Protein AF-0000000084939298 (afdb_homodimer)

Sequence (566 aa):
MQLKDKNKKRLILIDLDGTTLKNDHISINPITKNALQDAIKNGHTVCICTGRSLKDTLHIYNELELDSLLVTLDGGHISDPVHRNFKRIVLPISEEVTKGILRHPILKGKIENIIVEYYHTNMIQNPADNFFVVDSNAEQPVQGNILKDWNGPCSNIIIKLNTNLNFFNVVDTLNDEFGDAVKVKSNLIYGIENIGEKPILIITNKFVNKGFAAEMVAQYYNKNINDVIAFGDQMNDFEMIQTVGHGIALTSGNPKLKEVAWGITDLSNEDGGLGDTLNKLLKMQLKDKNKKRLILIDLDGTTLKNDHISINPITKNALQDAIKNGHTVCICTGRSLKDTLHIYNELELDSLLVTLDGGHISDPVHRNFKRIVLPISEEVTKGILRHPILKGKIENIIVEYYHTNMIQNPADNFFVVDSNAEQPVQGNILKDWNGPCSNIIIKLNTNLNFFNVVDTLNDEFGDAVKVKSNLIYGIENIGEKPILIITNKFVNKGFAAEMVAQYYNKNINDVIAFGDQMNDFEMIQTVGHGIALTSGNPKLKEVAWGITDLSNEDGGLGDTLNKLLK

Secondary structure (DSSP, 8-state):
---S-TTS--EEEE-IIIIIB-TTSS-B-HHHHHHHHHHHHTT-EEEEE-SS-STTTHHHHHHTT--S-EEEGGGTEEE-SS-TTSPPEE--B-HHHHHHHHT-GGGTTTEEEEEEEETTEEEES-TT--SS---TTS-PPEE--HHHH--S-BSEEEEEES--TTHHHHHHHHHHHHTTTEEEEEGGGGT--S--SS-EEEEEETT-SHHHHHHHHHHHTT--GGG-EEEE-SGGGHHHHHHSTEEEE-TTS-HHHHHH-SEE-SS-TTTTHHHHHHHHHH-/---S-TTS--EEEE-IIIIIB-TTSS-B-HHHHHHHHHHHHTT-EEEEE-SS-STTTHHHHHHTT--S-EEEGGGTEEE-SS-TTSPPEE--B-HHHHHHHHT-GGGTTTEEEEEEEETTEEEES-TT--SS---TTS-PPEE--HHHH--S-BSEEEEEES--TTHHHHHHHHHHHHTTTEEEEEGGGGT--S--SS-EEEEEETT-SHHHHHHHHHHHTT--GGG-EEEE-SGGGHHHHHHSTEEEE-TTS-HHHHHH-SEE-SS-TTTTHHHHHHHHHH-

Foldseek 3Di:
DADPDLLDAAEEEEEQDQTQDDVVSPDGDPLQLVLLLVSVVSRHAYEYAYLADPVSCVVVCVSSPHQAWYHYNQNQWIGGPHDPPDDIDGQWFWPVLVLCLVPDPVCVPWFDKKWFADDLAIEIQDQVDCPPVDDPPRDRHHHDDCNPPPDTITFKMKTKTQACVCVVVSQVVSCVVSVQFKHKDWPCQVVNPDADGTTMIMIGGNCRANLSNLVVRCVVVVHDQLRYEYEDAGVSCQNVQQRHNAREYEPNGDPVSCVRHPYYFPDTSNVSRNSVVSVVHND/DADPDLLDAAEEEEEQDQTQDDVVSPDGDPLQLVLLLVSVVSRHAYEYAYLADPVSCVVVCVSSPHQAWYHYNQNQWIGGPHDPPDDIDGQWFWPVLVLCLVPPPLCVPWFDKKWFADDLAIEIQDQVDCPPVPDPPRDRHHHDDCNPPPDTITFKMKTKTQACVCVVVSQVVSCVVSVQFKHKDWPCQVVNPDADGTTMIMIGGNCRANLSNLVVRCVVVVHDQLRYAYEDAGVSCQNVQQRHNAREYEPNGDPVSCVRHPYYFPDTSNNSRNSVVSVVHND

InterPro domains:
  IPR006379 HAD-superfamily hydrolase, subfamily IIB [TIGR01484] (11-249)
  IPR023214 HAD superfamily [G3DSA:3.40.50.1000] (10-274)
  IPR036412 HAD-like superfamily [SSF56784] (6-282)

Nearest PDB structures (foldseek):
  3niw-assembly1_A  TM=8.119E-01  e=3.368E-19  Bacteroides thetaiotaomicron
  3r4c-assembly1_A  TM=7.914E-01  e=1.975E-18  Bacteroides thetaiotaomicron
  1rkq-assembly2_B  TM=7.943E-01  e=5.323E-17  Escherichia coli
  2pq0-assembly1_A  TM=8.257E-01  e=7.794E-16  Geobacillus kaustophilus HTA426
  1nrw-assembly1_A  TM=7.174E-01  e=3.074E-17  Bacillus subtilis

Solvent-accessible surface area (backbone atoms only — not comparable to full-atom values): 29125 Å² total; per-residue (Å²): 133,82,66,94,61,63,81,59,71,34,46,36,39,32,26,40,72,54,25,51,16,17,87,81,62,72,51,61,28,66,55,24,52,51,35,54,44,49,39,41,74,71,58,26,45,59,28,47,45,27,66,46,51,66,82,71,38,48,68,58,44,54,72,62,66,58,83,47,53,38,30,19,48,29,30,33,29,40,34,37,89,73,48,78,64,46,73,65,46,69,46,56,30,31,40,67,56,54,48,50,59,74,64,29,74,85,44,63,93,33,69,65,37,43,38,42,32,40,94,94,44,45,36,21,52,50,74,89,57,70,82,73,67,75,49,90,81,50,78,75,57,42,72,39,54,60,88,78,66,59,76,45,46,26,40,38,40,37,38,32,26,67,48,45,77,62,44,69,56,46,42,50,49,51,30,70,76,38,41,46,22,28,41,59,37,50,66,37,65,78,75,40,90,67,84,47,65,53,33,43,38,42,34,33,22,50,74,52,29,32,24,57,39,46,53,54,52,26,24,43,69,50,34,56,50,64,63,20,35,32,40,26,22,44,66,69,29,37,51,29,29,58,62,28,50,38,3,29,19,34,57,74,30,42,70,74,39,49,72,59,27,70,38,66,31,93,34,33,24,70,73,13,11,58,12,55,45,49,46,62,47,62,99,131,82,65,93,61,65,82,60,70,34,47,37,39,33,26,40,74,56,24,50,16,16,88,82,61,72,50,61,28,65,54,25,52,51,35,52,45,50,40,40,75,69,58,27,45,58,29,48,44,26,65,48,49,64,80,72,39,48,68,58,43,55,72,61,64,59,83,46,54,38,30,19,47,30,30,33,30,40,35,38,90,74,47,77,64,45,75,65,46,68,47,56,30,31,40,68,56,54,46,50,57,73,64,29,74,86,44,63,94,34,69,65,36,43,38,41,30,39,93,95,45,45,36,22,52,49,74,89,57,69,83,74,65,74,52,88,80,51,77,75,58,42,72,39,52,59,87,78,67,58,77,44,45,27,41,38,38,37,37,31,26,66,48,46,77,61,46,68,56,47,41,51,50,51,30,68,75,37,40,46,23,28,39,60,38,52,65,38,65,77,75,40,88,66,83,48,66,54,32,41,38,42,33,32,22,51,75,52,28,31,22,56,37,47,53,54,52,26,22,42,68,51,34,57,49,66,62,21,36,30,40,27,21,47,66,69,3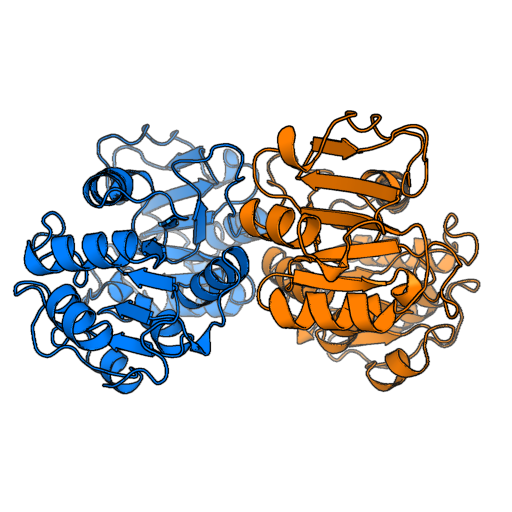1,38,52,31,27,59,63,28,48,39,4,30,18,36,56,73,30,42,69,73,39,48,72,60,28,69,37,66,30,94,34,33,24,68,72,12,11,58,12,56,44,49,44,60,46,62,98

Structure (mmCIF, N/CA/C/O backbone):
data_AF-0000000084939298-model_v1
#
loop_
_entity.id
_entity.type
_entity.pdbx_description
1 polymer 'Cof-like hydrolase, HAD-superfamily'
#
loop_
_atom_site.group_PDB
_atom_site.id
_atom_site.type_symbol
_atom_site.label_atom_id
_atom_site.label_alt_id
_atom_site.label_comp_id
_atom_site.label_asym_id
_atom_site.label_entity_id
_atom_site.label_seq_id
_atom_site.pdbx_PDB_ins_code
_atom_site.Cartn_x
_atom_site.Cartn_y
_atom_site.Cartn_z
_atom_site.occupancy
_atom_site.B_iso_or_equiv
_atom_site.auth_seq_id
_atom_site.auth_comp_id
_atom_site.auth_asym_id
_atom_site.auth_atom_id
_atom_site.pdbx_PDB_model_num
ATOM 1 N N . MET A 1 1 ? 8.555 -14.414 -28.891 1 89.19 1 MET A N 1
ATOM 2 C CA . MET A 1 1 ? 8.844 -13.633 -27.688 1 89.19 1 MET A CA 1
ATOM 3 C C . MET A 1 1 ? 10.352 -13.57 -27.438 1 89.19 1 MET A C 1
ATOM 5 O O . MET A 1 1 ? 11 -14.609 -27.281 1 89.19 1 MET A O 1
ATOM 9 N N . GLN A 1 2 ? 10.836 -12.312 -27.438 1 90.88 2 GLN A N 1
ATOM 10 C CA . GLN A 1 2 ? 12.266 -12.172 -27.172 1 90.88 2 GLN A CA 1
ATOM 11 C C . GLN A 1 2 ? 12.531 -11.031 -26.188 1 90.88 2 GLN A C 1
ATOM 13 O O . GLN A 1 2 ? 11.914 -9.969 -26.281 1 90.88 2 GLN A O 1
ATOM 18 N N . LEU A 1 3 ? 13.461 -11.305 -25.266 1 93.5 3 LEU A N 1
ATOM 19 C CA . LEU A 1 3 ? 13.906 -10.289 -24.312 1 93.5 3 LEU A CA 1
ATOM 20 C C . LEU A 1 3 ? 15.062 -9.477 -24.891 1 93.5 3 LEU A C 1
ATOM 22 O O . LEU A 1 3 ? 15.914 -10.023 -25.609 1 93.5 3 LEU A O 1
ATOM 26 N N . LYS A 1 4 ? 15.18 -8.188 -24.656 1 87.12 4 LYS A N 1
ATOM 27 C CA . LYS A 1 4 ? 16.234 -7.316 -25.156 1 87.12 4 LYS A CA 1
ATOM 28 C C . LYS A 1 4 ? 17.578 -7.629 -24.5 1 87.12 4 LYS A C 1
ATOM 30 O O . LYS A 1 4 ? 18.594 -7.715 -25.188 1 87.12 4 LYS A O 1
ATOM 35 N N . ASP A 1 5 ? 17.531 -7.805 -23.266 1 89.19 5 ASP A N 1
ATOM 36 C CA . ASP A 1 5 ? 18.719 -8.141 -22.484 1 89.19 5 ASP A CA 1
ATOM 37 C C . ASP A 1 5 ? 18.516 -9.43 -21.703 1 89.19 5 ASP A C 1
ATOM 39 O O . ASP A 1 5 ? 17.875 -9.422 -20.641 1 89.19 5 ASP A O 1
ATOM 43 N N . LYS A 1 6 ? 19.203 -10.469 -22.094 1 84.69 6 LYS A N 1
ATOM 44 C CA . LYS A 1 6 ? 19 -11.781 -21.5 1 84.69 6 LYS A CA 1
ATOM 45 C C . LYS A 1 6 ? 19.844 -11.938 -20.234 1 84.69 6 LYS A C 1
ATOM 47 O O . LYS A 1 6 ? 19.609 -12.852 -19.438 1 84.69 6 LYS A O 1
ATOM 52 N N . ASN A 1 7 ? 20.766 -11.094 -20.062 1 87.81 7 ASN A N 1
ATOM 53 C CA . ASN A 1 7 ? 21.656 -11.195 -18.922 1 87.81 7 ASN A CA 1
ATOM 54 C C . ASN A 1 7 ? 21.094 -10.453 -17.703 1 87.81 7 ASN A C 1
ATOM 56 O O . ASN A 1 7 ? 21.609 -10.602 -16.594 1 87.81 7 ASN A O 1
ATOM 60 N N . LYS A 1 8 ? 20.109 -9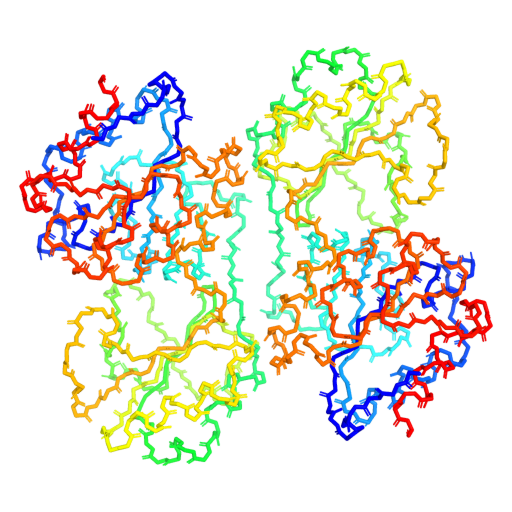.766 -17.938 1 94.06 8 LYS A N 1
ATOM 61 C CA . LYS A 1 8 ? 19.516 -8.992 -16.859 1 94.06 8 LYS A CA 1
ATOM 62 C C . LYS A 1 8 ? 18.828 -9.906 -15.836 1 94.06 8 LYS A C 1
ATOM 64 O O . LYS A 1 8 ? 18.109 -10.828 -16.219 1 94.06 8 LYS A O 1
ATOM 69 N N . LYS A 1 9 ? 19.203 -9.656 -14.555 1 97.25 9 LYS A N 1
ATOM 70 C CA . LYS A 1 9 ? 18.5 -10.391 -13.508 1 97.25 9 LYS A CA 1
ATOM 71 C C . LYS A 1 9 ? 17.109 -9.828 -13.281 1 97.25 9 LYS A C 1
ATOM 73 O O . LYS A 1 9 ? 16.938 -8.656 -12.922 1 97.25 9 LYS A O 1
ATOM 78 N N . ARG A 1 10 ? 16.141 -10.703 -13.484 1 98.19 10 ARG A N 1
ATOM 79 C CA . ARG A 1 10 ? 14.766 -10.227 -13.531 1 98.19 10 ARG A CA 1
ATOM 80 C C . ARG A 1 10 ? 13.953 -10.766 -12.359 1 98.19 10 ARG A C 1
ATOM 82 O O . ARG A 1 10 ? 14.359 -11.727 -11.703 1 98.19 10 ARG A O 1
ATOM 89 N N . LEU A 1 11 ? 12.891 -9.992 -12.117 1 98.81 11 LEU A N 1
ATOM 90 C CA . LEU A 1 11 ? 11.805 -10.5 -11.297 1 98.81 11 LEU A CA 1
ATOM 91 C C . LEU A 1 11 ? 10.82 -11.312 -12.125 1 98.81 11 LEU A C 1
ATOM 93 O O . LEU A 1 11 ? 10.422 -10.891 -13.211 1 98.81 11 LEU A O 1
ATOM 97 N N . ILE A 1 12 ? 10.484 -12.508 -11.656 1 98.94 12 ILE A N 1
ATOM 98 C CA . ILE A 1 12 ? 9.531 -13.398 -12.305 1 98.94 12 ILE A CA 1
ATOM 99 C C . ILE A 1 12 ? 8.359 -13.672 -11.359 1 98.94 12 ILE A C 1
ATOM 101 O O . ILE A 1 12 ? 8.531 -14.273 -10.305 1 98.94 12 ILE A O 1
ATOM 105 N N . LEU A 1 13 ? 7.203 -13.188 -11.75 1 98.94 13 LEU A N 1
ATOM 106 C CA . LEU A 1 13 ? 5.984 -13.391 -10.969 1 98.94 13 LEU A CA 1
ATOM 107 C C . LEU A 1 13 ? 5.164 -14.539 -11.539 1 98.94 13 LEU A C 1
ATOM 109 O O . LEU A 1 13 ? 4.898 -14.586 -12.742 1 98.94 13 LEU A O 1
ATOM 113 N N . ILE A 1 14 ? 4.711 -15.461 -10.641 1 98.94 14 ILE A N 1
ATOM 114 C CA . ILE A 1 14 ? 4.02 -16.641 -11.156 1 98.94 14 ILE A CA 1
ATOM 115 C C . ILE A 1 14 ? 2.715 -16.844 -10.391 1 98.94 14 ILE A C 1
ATOM 117 O O . ILE A 1 14 ? 2.711 -16.875 -9.156 1 98.94 14 ILE A O 1
ATOM 121 N N . ASP A 1 15 ? 1.668 -16.953 -11.148 1 98.62 15 ASP A N 1
ATOM 122 C CA . ASP A 1 15 ? 0.429 -17.484 -10.594 1 98.62 15 ASP A CA 1
ATOM 123 C C . ASP A 1 15 ? 0.546 -18.984 -10.336 1 98.62 15 ASP A C 1
ATOM 125 O O . ASP A 1 15 ? 1.463 -19.641 -10.836 1 98.62 15 ASP A O 1
ATOM 129 N N . LEU A 1 16 ? -0.439 -19.516 -9.5 1 98.06 16 LEU A N 1
ATOM 130 C CA . LEU A 1 16 ? -0.345 -20.922 -9.156 1 98.06 16 LEU A CA 1
ATOM 131 C C . LEU A 1 16 ? -1.372 -21.75 -9.93 1 98.06 16 LEU A C 1
ATOM 133 O O . LEU A 1 16 ? -1.02 -22.469 -10.867 1 98.06 16 LEU A O 1
ATOM 137 N N . ASP A 1 17 ? -2.602 -21.531 -9.656 1 95.81 17 ASP A N 1
ATOM 138 C CA . ASP A 1 17 ? -3.652 -22.391 -10.211 1 95.81 17 ASP A CA 1
ATOM 139 C C . ASP A 1 17 ? -3.82 -22.156 -11.711 1 95.81 17 ASP A C 1
ATOM 141 O O . ASP A 1 17 ? -4.066 -21.031 -12.148 1 95.81 17 ASP A O 1
ATOM 145 N N . GLY A 1 18 ? -3.619 -23.266 -12.445 1 95.94 18 GLY A N 1
ATOM 146 C CA . GLY A 1 18 ? -3.764 -23.203 -13.891 1 95.94 18 GLY A CA 1
ATOM 147 C C . GLY A 1 18 ? -2.539 -22.641 -14.586 1 95.94 18 GLY A C 1
ATOM 148 O O . GLY A 1 18 ? -2.512 -22.531 -15.812 1 95.94 18 GLY A O 1
ATOM 149 N N . THR A 1 19 ? -1.547 -22.297 -13.844 1 98.25 19 THR A N 1
ATOM 150 C CA . THR A 1 19 ? -0.335 -21.672 -14.359 1 98.25 19 THR A CA 1
ATOM 151 C C . THR A 1 19 ? 0.9 -22.469 -13.969 1 98.25 19 THR A C 1
ATOM 153 O O . THR A 1 19 ? 1.41 -23.266 -14.766 1 98.25 19 THR A O 1
ATOM 156 N N . THR A 1 20 ? 1.351 -22.359 -12.781 1 98.81 20 THR A N 1
ATOM 157 C CA . THR A 1 20 ? 2.488 -23.109 -12.266 1 98.81 20 THR A CA 1
ATOM 158 C C . THR A 1 20 ? 2.088 -24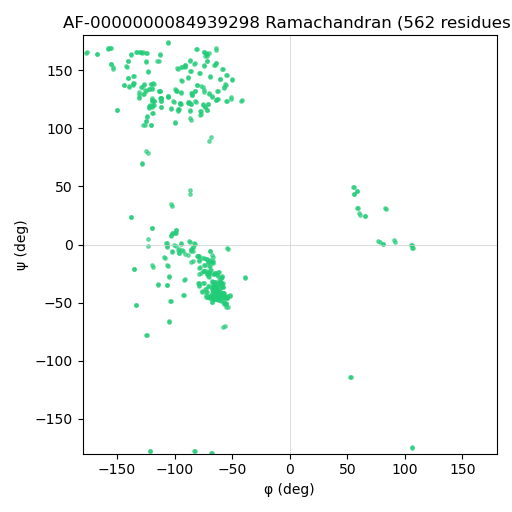.547 -11.953 1 98.81 20 THR A C 1
ATOM 160 O O . THR A 1 20 ? 2.836 -25.484 -12.234 1 98.81 20 THR A O 1
ATOM 163 N N . LEU A 1 21 ? 0.888 -24.625 -11.375 1 98.38 21 LEU A N 1
ATOM 164 C CA . LEU A 1 21 ? 0.369 -25.938 -11 1 98.38 21 LEU A CA 1
ATOM 165 C C . LEU A 1 21 ? -0.356 -26.594 -12.18 1 98.38 21 LEU A C 1
ATOM 167 O O . LEU A 1 21 ? -0.946 -25.891 -13.008 1 98.38 21 LEU A O 1
ATOM 171 N N . LYS A 1 22 ? -0.284 -27.922 -12.164 1 97.75 22 LYS A N 1
ATOM 172 C CA . LYS A 1 22 ? -1.088 -28.688 -13.117 1 97.75 22 LYS A CA 1
ATOM 173 C C . LYS A 1 22 ? -2.576 -28.562 -12.805 1 97.75 22 LYS A C 1
ATOM 175 O O . LYS A 1 22 ? -2.965 -27.828 -11.898 1 97.75 22 LYS A O 1
ATOM 180 N N . ASN A 1 23 ? -3.365 -29.234 -13.617 1 95.56 23 ASN A N 1
ATOM 181 C CA . ASN A 1 23 ? -4.812 -29.109 -13.484 1 95.56 23 ASN A CA 1
ATOM 182 C C . ASN A 1 23 ? -5.312 -29.703 -12.172 1 95.56 23 ASN A C 1
ATOM 184 O O . ASN A 1 23 ? -6.422 -29.406 -11.727 1 95.56 23 ASN A O 1
ATOM 188 N N . ASP A 1 24 ? -4.523 -30.5 -11.445 1 93.75 24 ASP A N 1
ATOM 189 C CA . ASP A 1 24 ? -4.914 -31.078 -10.156 1 93.75 24 ASP A CA 1
ATOM 190 C C . ASP A 1 24 ? -4.766 -30.047 -9.039 1 93.75 24 ASP A C 1
ATOM 192 O O . ASP A 1 24 ? -5.164 -30.297 -7.898 1 93.75 24 ASP A O 1
ATOM 196 N N . HIS A 1 25 ? -4.121 -28.859 -9.328 1 91.75 25 HIS A N 1
ATOM 197 C CA . HIS A 1 25 ? -3.922 -27.734 -8.406 1 91.75 25 HIS A CA 1
ATOM 198 C C . HIS A 1 25 ? -3.016 -28.141 -7.25 1 91.75 25 HIS A C 1
ATOM 200 O O . HIS A 1 25 ? -3.062 -27.516 -6.18 1 91.75 25 HIS A O 1
ATOM 206 N N . ILE A 1 26 ? -2.223 -29.109 -7.477 1 93.38 26 ILE A N 1
ATOM 207 C CA . ILE A 1 26 ? -1.349 -29.594 -6.422 1 93.38 26 ILE A CA 1
ATOM 208 C C . ILE A 1 26 ? 0.068 -29.766 -6.961 1 93.38 26 ILE A C 1
ATOM 210 O O . ILE A 1 26 ? 1.025 -29.234 -6.406 1 93.38 26 ILE A O 1
ATOM 214 N N . SER A 1 27 ? 0.158 -30.469 -8.047 1 97.62 27 SER A N 1
ATOM 215 C CA . SER A 1 27 ? 1.462 -30.891 -8.555 1 97.62 27 SER A CA 1
ATOM 216 C C . SER A 1 27 ? 2.031 -29.875 -9.531 1 97.62 27 SER A C 1
ATOM 218 O O . SER A 1 27 ? 1.279 -29.156 -10.203 1 97.62 27 SER A O 1
ATOM 220 N N . ILE A 1 28 ? 3.348 -29.875 -9.602 1 98.62 28 ILE A N 1
ATOM 221 C CA . ILE A 1 28 ? 4.074 -29.031 -10.547 1 98.62 28 ILE A CA 1
ATOM 222 C C . ILE A 1 28 ? 4.75 -29.906 -11.602 1 98.62 28 ILE A C 1
ATOM 224 O O . ILE A 1 28 ? 5.445 -30.859 -11.258 1 98.62 28 ILE A O 1
ATOM 228 N N . ASN A 1 29 ? 4.469 -29.594 -12.867 1 98.5 29 ASN A N 1
ATOM 229 C CA . ASN A 1 29 ? 5.211 -30.281 -13.914 1 98.5 29 ASN A CA 1
ATOM 230 C C . ASN A 1 29 ? 6.719 -30.109 -13.734 1 98.5 29 ASN A C 1
ATOM 232 O O . ASN A 1 29 ? 7.203 -29.016 -13.477 1 98.5 29 ASN A O 1
ATOM 236 N N . PRO A 1 30 ? 7.555 -31.188 -13.938 1 98.56 30 PRO A N 1
ATOM 237 C CA . PRO A 1 30 ? 9 -31.109 -13.719 1 98.56 30 PRO A CA 1
ATOM 238 C C . PRO A 1 30 ? 9.68 -30.062 -14.602 1 98.56 30 PRO A C 1
ATOM 240 O O . PRO A 1 30 ? 10.633 -29.406 -14.172 1 98.56 30 PRO A O 1
ATOM 243 N N . ILE A 1 31 ? 9.242 -29.875 -15.781 1 98.62 31 ILE A N 1
ATOM 244 C CA . ILE A 1 31 ? 9.812 -28.875 -16.672 1 98.62 31 ILE A CA 1
ATOM 245 C C . ILE A 1 31 ? 9.664 -27.484 -16.047 1 98.62 31 ILE A C 1
ATOM 247 O O . ILE A 1 31 ? 10.609 -26.688 -16.047 1 98.62 31 ILE A O 1
ATOM 251 N N . THR A 1 32 ? 8.5 -27.203 -15.5 1 98.81 32 THR A N 1
ATOM 252 C CA . THR A 1 32 ? 8.227 -25.922 -14.859 1 98.81 32 THR A CA 1
ATOM 253 C C . THR A 1 32 ? 9.062 -25.766 -13.586 1 98.81 32 THR A C 1
ATOM 255 O O . THR A 1 32 ? 9.711 -24.734 -13.391 1 98.81 32 THR A O 1
ATOM 258 N N . LYS A 1 33 ? 9.016 -26.734 -12.805 1 98.81 33 LYS A N 1
ATOM 259 C CA . LYS A 1 33 ? 9.773 -26.688 -11.555 1 98.81 33 LYS A CA 1
ATOM 260 C C . LYS A 1 33 ? 11.258 -26.422 -11.82 1 98.81 33 LYS A C 1
ATOM 262 O O . LYS A 1 33 ? 11.852 -25.531 -11.227 1 98.81 33 LYS A O 1
ATOM 267 N N . ASN A 1 34 ? 11.828 -27.219 -12.719 1 98.62 34 ASN A N 1
ATOM 268 C CA . ASN A 1 34 ? 13.25 -27.094 -13.031 1 98.62 34 ASN A CA 1
ATOM 269 C C . ASN A 1 34 ? 13.578 -25.719 -13.625 1 98.62 34 ASN A C 1
ATOM 271 O O . ASN A 1 34 ? 14.602 -25.125 -13.289 1 98.62 34 ASN A O 1
ATOM 275 N N . ALA A 1 35 ? 12.758 -25.219 -14.461 1 98.81 35 ALA A N 1
ATOM 276 C CA . ALA A 1 35 ? 12.977 -23.922 -15.078 1 98.81 35 ALA A CA 1
ATOM 277 C C . ALA A 1 35 ? 13.016 -22.812 -14.031 1 98.81 35 ALA A C 1
ATOM 279 O O . ALA A 1 35 ? 13.859 -21.906 -14.094 1 98.81 35 ALA A O 1
ATOM 280 N N . LEU A 1 36 ? 12.086 -22.859 -13.109 1 98.88 36 LEU A N 1
ATOM 281 C CA . LEU A 1 36 ? 12.023 -21.844 -12.055 1 98.88 36 LEU A CA 1
ATOM 282 C C . LEU A 1 36 ? 13.25 -21.922 -11.156 1 98.88 36 LEU A C 1
ATOM 284 O O . LEU A 1 36 ? 13.836 -20.906 -10.805 1 98.88 36 LEU A O 1
ATOM 288 N N . GLN A 1 37 ? 13.609 -23.094 -10.812 1 98.44 37 GLN A N 1
ATOM 289 C CA . GLN A 1 37 ? 14.797 -23.281 -9.977 1 98.44 37 GLN A CA 1
ATOM 290 C C . GLN A 1 37 ? 16.062 -22.828 -10.703 1 98.44 37 GLN A C 1
ATOM 292 O O . GLN A 1 37 ? 16.938 -22.203 -10.102 1 98.44 37 GLN A O 1
ATOM 297 N N . ASP A 1 38 ? 16.156 -23.203 -11.969 1 98.06 38 ASP A N 1
ATOM 298 C CA . ASP A 1 38 ? 17.281 -22.75 -12.766 1 98.06 38 ASP A CA 1
ATOM 299 C C . ASP A 1 38 ? 17.328 -21.219 -12.836 1 98.06 38 ASP A C 1
ATOM 301 O O . ASP A 1 38 ? 18.406 -20.625 -12.758 1 98.06 38 ASP A O 1
ATOM 305 N N . ALA A 1 39 ? 16.188 -20.625 -13 1 98.31 39 ALA A N 1
ATOM 306 C CA . ALA A 1 39 ? 16.125 -19.156 -13.031 1 98.31 39 ALA A CA 1
ATOM 307 C C . ALA A 1 39 ? 16.672 -18.562 -11.742 1 98.31 39 ALA A C 1
ATOM 309 O O . ALA A 1 39 ? 17.438 -17.609 -11.773 1 98.31 39 ALA A O 1
ATOM 310 N N . ILE A 1 40 ? 16.281 -19.141 -10.633 1 98.25 40 ILE A N 1
ATOM 311 C CA . ILE A 1 40 ? 16.75 -18.672 -9.328 1 98.25 40 ILE A CA 1
ATOM 312 C C . ILE A 1 40 ? 18.266 -18.828 -9.242 1 98.25 40 ILE A C 1
ATOM 314 O O . ILE A 1 40 ? 18.969 -17.906 -8.836 1 98.25 40 ILE A O 1
ATOM 318 N N . LYS A 1 41 ? 18.766 -19.953 -9.664 1 97.5 41 LYS A N 1
ATOM 319 C CA . LYS A 1 41 ? 20.203 -20.234 -9.641 1 97.5 41 LYS A CA 1
ATOM 320 C C . LYS A 1 41 ? 20.953 -19.219 -10.5 1 97.5 41 LYS A C 1
ATOM 322 O O . LYS A 1 41 ? 22.094 -18.859 -10.188 1 97.5 41 LYS A O 1
ATOM 327 N N . ASN A 1 42 ? 20.297 -18.797 -11.5 1 97 42 ASN A N 1
ATOM 328 C CA . ASN A 1 42 ? 20.938 -17.859 -12.422 1 97 42 ASN A CA 1
ATOM 329 C C . ASN A 1 42 ? 20.766 -16.422 -11.961 1 97 42 ASN A C 1
ATOM 331 O O . ASN A 1 42 ? 21.109 -15.484 -12.688 1 97 42 ASN A O 1
ATOM 335 N N . GLY A 1 43 ? 20.156 -16.172 -10.844 1 97.12 43 GLY A N 1
ATOM 336 C CA . GLY A 1 43 ? 20.156 -14.859 -10.227 1 97.12 43 GLY A CA 1
ATOM 337 C C . GLY A 1 43 ? 18.828 -14.141 -10.344 1 97.12 43 GLY A C 1
ATOM 338 O O . GLY A 1 43 ? 18.688 -13.023 -9.836 1 97.12 43 GLY A O 1
ATOM 339 N N . HIS A 1 44 ? 17.844 -14.75 -11.031 1 98.38 44 HIS A N 1
ATOM 340 C CA . HIS A 1 44 ? 16.516 -14.156 -11.078 1 98.38 44 HIS A CA 1
ATOM 341 C C . HIS A 1 44 ? 15.773 -14.344 -9.758 1 98.38 44 HIS A C 1
ATOM 343 O O . HIS A 1 44 ? 16.125 -15.219 -8.961 1 98.38 44 HIS A O 1
ATOM 349 N N . THR A 1 45 ? 14.844 -13.43 -9.477 1 98.69 45 THR A N 1
ATOM 350 C CA . THR A 1 45 ? 13.961 -13.555 -8.32 1 98.69 45 THR A CA 1
ATOM 351 C C . THR A 1 45 ? 12.586 -14.07 -8.734 1 98.69 45 THR A C 1
ATOM 353 O O . THR A 1 45 ? 11.953 -13.508 -9.633 1 98.69 45 THR A O 1
ATOM 356 N N . VAL A 1 46 ? 12.172 -15.172 -8.164 1 98.88 46 VAL A N 1
ATOM 357 C CA . VAL A 1 46 ? 10.852 -15.734 -8.445 1 98.88 46 VAL A CA 1
ATOM 358 C C . VAL A 1 46 ? 9.922 -15.492 -7.262 1 98.88 46 VAL A C 1
ATOM 360 O O . VAL A 1 46 ? 10.281 -15.766 -6.113 1 98.88 46 VAL A O 1
ATOM 363 N N . CYS A 1 47 ? 8.766 -14.914 -7.508 1 98.88 47 CYS A N 1
ATOM 364 C CA . CYS A 1 47 ? 7.762 -14.672 -6.48 1 98.88 47 CYS A CA 1
ATOM 365 C C . CYS A 1 47 ? 6.41 -15.25 -6.891 1 98.88 47 CYS A C 1
ATOM 367 O O . CYS A 1 47 ? 6 -15.117 -8.047 1 98.88 47 CYS A O 1
ATOM 369 N N . ILE A 1 48 ? 5.734 -15.867 -5.969 1 98.88 48 ILE A N 1
ATOM 370 C CA . ILE A 1 48 ? 4.379 -16.359 -6.18 1 98.88 48 ILE A CA 1
ATOM 371 C C . ILE A 1 48 ? 3.379 -15.227 -5.977 1 98.88 48 ILE A C 1
ATOM 373 O O . ILE A 1 48 ? 3.48 -14.469 -5.012 1 98.88 48 ILE A O 1
ATOM 377 N N . CYS A 1 49 ? 2.467 -15.086 -6.887 1 98.69 49 CYS A N 1
ATOM 378 C CA . CYS A 1 49 ? 1.307 -14.211 -6.797 1 98.69 49 CYS A CA 1
ATOM 379 C C . CYS A 1 49 ? 0.014 -14.984 -7.008 1 98.69 49 CYS A C 1
ATOM 381 O O . CYS A 1 49 ? -0.344 -15.305 -8.148 1 98.69 49 CYS A O 1
ATOM 383 N N . THR A 1 50 ? -0.768 -15.219 -5.93 1 97.12 50 THR A N 1
ATOM 384 C CA . THR A 1 50 ? -1.862 -16.188 -6.008 1 97.12 50 THR A CA 1
ATOM 385 C C . THR A 1 50 ? -3.082 -15.68 -5.246 1 97.12 50 THR A C 1
ATOM 387 O O . THR A 1 50 ? -2.977 -14.758 -4.434 1 97.12 50 THR A O 1
ATOM 390 N N . GLY A 1 51 ? -4.184 -16.203 -5.609 1 92.88 51 GLY A N 1
ATOM 391 C CA . GLY A 1 51 ? -5.398 -15.938 -4.855 1 92.88 51 GLY A CA 1
ATOM 392 C C . GLY A 1 51 ? -5.523 -16.781 -3.604 1 92.88 51 GLY A C 1
ATOM 393 O O . GLY A 1 51 ? -6.336 -16.5 -2.727 1 92.88 51 GLY A O 1
ATOM 394 N N . ARG A 1 52 ? -4.695 -17.734 -3.443 1 90.12 52 ARG A N 1
ATOM 395 C CA . ARG A 1 52 ? -4.719 -18.641 -2.299 1 90.12 52 ARG A CA 1
ATOM 396 C C . ARG A 1 52 ? -4.246 -17.922 -1.032 1 90.12 52 ARG A C 1
ATOM 398 O O . ARG A 1 52 ? -3.545 -16.922 -1.103 1 90.12 52 ARG A O 1
ATOM 405 N N . SER A 1 53 ? -4.66 -18.484 0.083 1 87.19 53 SER A N 1
ATOM 406 C CA . SER A 1 53 ? -4.168 -18.031 1.376 1 87.19 53 SER A CA 1
ATOM 407 C C . SER A 1 53 ? -2.723 -18.453 1.606 1 87.19 53 SER A C 1
ATOM 409 O O . SER A 1 53 ? -2.211 -19.328 0.902 1 87.19 53 SER A O 1
ATOM 411 N N . LEU A 1 54 ? -2.113 -17.859 2.559 1 89.88 54 LEU A N 1
ATOM 412 C CA . LEU A 1 54 ? -0.744 -18.203 2.928 1 89.88 54 LEU A CA 1
ATOM 413 C C . LEU A 1 54 ? -0.625 -19.688 3.254 1 89.88 54 LEU A C 1
ATOM 415 O O . LEU A 1 54 ? 0.276 -20.359 2.758 1 89.88 54 LEU A O 1
ATOM 419 N N . LYS A 1 55 ? -1.516 -20.156 3.99 1 85 55 LYS A N 1
ATOM 420 C CA . LYS A 1 55 ? -1.49 -21.547 4.434 1 85 55 LYS A CA 1
ATOM 421 C C . LYS A 1 55 ? -1.547 -22.5 3.25 1 85 55 LYS A C 1
ATOM 423 O O . LYS A 1 55 ? -0.858 -23.516 3.236 1 85 55 LYS A O 1
ATOM 428 N N . ASP A 1 56 ? -2.332 -22.109 2.287 1 88.06 56 ASP A N 1
ATOM 429 C CA . ASP A 1 56 ? -2.547 -22.984 1.14 1 88.06 56 ASP A CA 1
ATOM 430 C C . ASP A 1 56 ? -1.406 -22.859 0.132 1 88.06 56 ASP A C 1
ATOM 432 O O . ASP A 1 56 ? -1.404 -23.547 -0.897 1 88.06 56 ASP A O 1
ATOM 436 N N . THR A 1 57 ? -0.438 -22.047 0.407 1 94.69 57 THR A N 1
ATOM 437 C CA . THR A 1 57 ? 0.586 -21.734 -0.586 1 94.69 57 THR A CA 1
ATOM 438 C C . THR A 1 57 ? 1.966 -22.156 -0.085 1 94.69 57 THR A C 1
ATOM 440 O O . THR A 1 57 ? 2.881 -22.375 -0.881 1 94.69 57 THR A O 1
ATOM 443 N N . LEU A 1 58 ? 2.143 -22.344 1.198 1 95.06 58 LEU A N 1
ATOM 444 C CA . LEU A 1 58 ? 3.455 -22.516 1.814 1 95.06 58 LEU A CA 1
ATOM 445 C C . LEU A 1 58 ? 4.141 -23.781 1.311 1 95.06 58 LEU A C 1
ATOM 447 O O . LEU A 1 58 ? 5.352 -23.781 1.092 1 95.06 58 LEU A O 1
ATOM 451 N N . HIS A 1 59 ? 3.383 -24.875 1.145 1 95.88 59 HIS A N 1
ATOM 452 C CA . HIS A 1 59 ? 3.984 -26.109 0.679 1 95.88 59 HIS A CA 1
ATOM 453 C C . HIS A 1 59 ? 4.547 -25.969 -0.731 1 95.88 59 HIS A C 1
ATOM 455 O O . HIS A 1 59 ? 5.594 -26.531 -1.051 1 95.88 59 HIS A O 1
ATOM 461 N N . ILE A 1 60 ? 3.883 -25.203 -1.543 1 97.88 60 ILE A N 1
ATOM 462 C CA . ILE A 1 60 ? 4.344 -24.953 -2.902 1 97.88 60 ILE A CA 1
ATOM 463 C C . ILE A 1 60 ? 5.57 -24.047 -2.865 1 97.88 60 ILE A C 1
ATOM 465 O O . ILE A 1 60 ? 6.551 -24.281 -3.574 1 97.88 60 ILE A O 1
ATOM 469 N N . TYR A 1 61 ? 5.492 -23 -2.062 1 98.25 61 TYR A N 1
ATOM 470 C CA . TYR A 1 61 ? 6.598 -22.078 -1.828 1 98.25 61 TYR A CA 1
ATOM 471 C C . TYR A 1 61 ? 7.863 -22.828 -1.433 1 98.25 61 TYR A C 1
ATOM 473 O O . TYR A 1 61 ? 8.938 -22.578 -1.986 1 98.25 61 TYR A O 1
ATOM 481 N N . ASN A 1 62 ? 7.723 -23.781 -0.565 1 97.69 62 ASN A N 1
ATOM 482 C CA . ASN A 1 62 ? 8.836 -24.594 -0.09 1 97.69 62 ASN A CA 1
ATOM 483 C C . ASN A 1 62 ? 9.32 -25.562 -1.167 1 97.69 62 ASN A C 1
ATOM 485 O O . ASN A 1 62 ? 10.523 -25.766 -1.33 1 97.69 62 ASN A O 1
ATOM 489 N N . GLU A 1 63 ? 8.375 -26.125 -1.851 1 98.06 63 GLU A N 1
ATOM 490 C CA . GLU A 1 63 ? 8.734 -27.062 -2.912 1 98.06 63 GLU A CA 1
ATOM 491 C C . GLU A 1 63 ? 9.602 -26.391 -3.973 1 98.06 63 GLU A C 1
ATOM 493 O O . GLU A 1 63 ? 10.531 -27 -4.504 1 98.06 63 GLU A O 1
ATOM 498 N N . LEU A 1 64 ? 9.312 -25.172 -4.199 1 98.44 64 LEU A N 1
ATOM 499 C CA . LEU A 1 64 ? 10.062 -24.406 -5.199 1 98.44 64 LEU A CA 1
ATOM 500 C C . LEU A 1 64 ? 11.336 -23.828 -4.602 1 98.44 64 LEU A C 1
ATOM 502 O O . LEU A 1 64 ? 12.125 -23.188 -5.309 1 98.44 64 LEU A O 1
ATOM 506 N N . GLU A 1 65 ? 11.531 -23.984 -3.281 1 97.62 65 GLU A N 1
ATOM 507 C CA . GLU A 1 65 ? 12.703 -23.5 -2.557 1 97.62 65 GLU A CA 1
ATOM 508 C C . GLU A 1 65 ? 12.867 -21.984 -2.713 1 97.62 65 GLU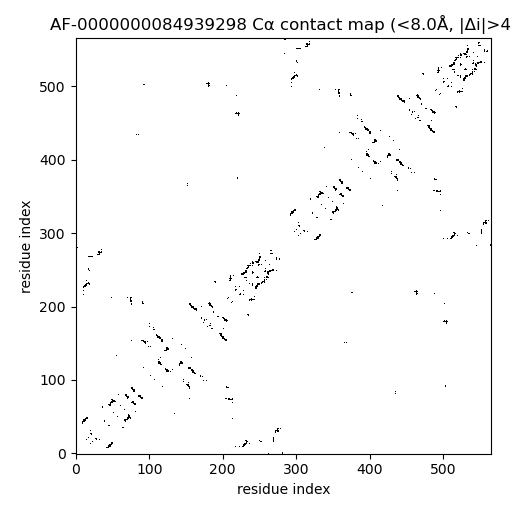 A C 1
ATOM 510 O O . GLU A 1 65 ? 13.961 -21.5 -3.006 1 97.62 65 GLU A O 1
ATOM 515 N N . LEU A 1 66 ? 11.773 -21.312 -2.545 1 98.12 66 LEU A N 1
ATOM 516 C CA . LEU A 1 66 ? 11.789 -19.875 -2.686 1 98.12 66 LEU A CA 1
ATOM 517 C C . LEU A 1 66 ? 12.258 -19.203 -1.396 1 98.12 66 LEU A C 1
ATOM 519 O O . LEU A 1 66 ? 12.188 -19.797 -0.321 1 98.12 66 LEU A O 1
ATOM 523 N N . ASP A 1 67 ? 12.789 -18 -1.477 1 97.31 67 ASP A N 1
ATOM 524 C CA . ASP A 1 67 ? 13.141 -17.141 -0.347 1 97.31 67 ASP A CA 1
ATOM 525 C C . ASP A 1 67 ? 12.734 -15.688 -0.61 1 97.31 67 ASP A C 1
ATOM 527 O O . ASP A 1 67 ? 13.328 -14.766 -0.05 1 97.31 67 ASP A O 1
ATOM 531 N N . SER A 1 68 ? 11.781 -15.492 -1.474 1 98.12 68 SER A N 1
ATOM 532 C CA . SER A 1 68 ? 11.289 -14.188 -1.904 1 98.12 68 SER A CA 1
ATOM 533 C C . SER A 1 68 ? 9.93 -13.875 -1.287 1 98.12 68 SER A C 1
ATOM 535 O O . SER A 1 68 ? 9.359 -14.703 -0.578 1 98.12 68 SER A O 1
ATOM 537 N N . LEU A 1 69 ? 9.438 -12.672 -1.499 1 98.56 69 LEU A N 1
ATOM 538 C CA . LEU A 1 69 ? 8.109 -12.281 -1.045 1 98.56 69 LEU A CA 1
ATOM 539 C C . LEU A 1 69 ? 7.039 -13.188 -1.637 1 98.56 69 LEU A C 1
ATOM 541 O O . LEU A 1 69 ? 7.25 -13.797 -2.689 1 98.56 69 LEU A O 1
ATOM 545 N N . LEU A 1 70 ? 5.992 -13.328 -0.917 1 98.5 70 LEU A N 1
ATOM 546 C CA . LEU A 1 70 ? 4.828 -14.117 -1.303 1 98.5 70 LEU A CA 1
ATOM 547 C C . LEU A 1 70 ? 3.566 -13.258 -1.307 1 98.5 70 LEU A C 1
ATOM 549 O O . LEU A 1 70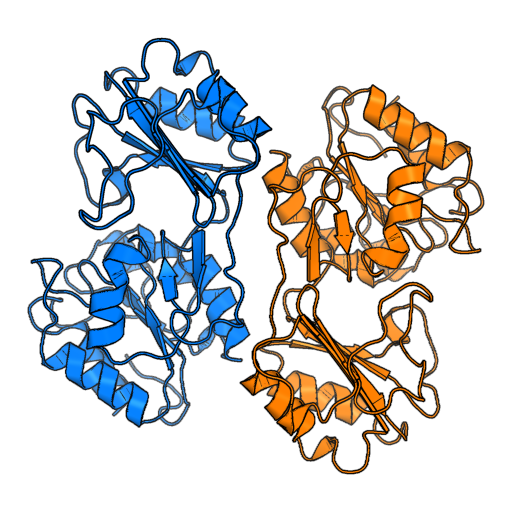 ? 3.209 -12.664 -0.284 1 98.5 70 LEU A O 1
ATOM 553 N N . VAL A 1 71 ? 2.967 -13.148 -2.514 1 98.31 71 VAL A N 1
ATOM 554 C CA . VAL A 1 71 ? 1.709 -12.422 -2.668 1 98.31 71 VAL A CA 1
ATOM 555 C C . VAL A 1 71 ? 0.539 -13.406 -2.592 1 98.31 71 VAL A C 1
ATOM 557 O O . VAL A 1 71 ? 0.465 -14.352 -3.373 1 98.31 71 VAL A O 1
ATOM 560 N N . THR A 1 72 ? -0.378 -13.203 -1.63 1 94.44 72 THR A N 1
ATOM 561 C CA . THR A 1 72 ? -1.544 -14.062 -1.469 1 94.44 72 THR A CA 1
ATOM 562 C C . THR A 1 72 ? -2.83 -13.25 -1.509 1 94.44 72 THR A C 1
ATOM 564 O O . THR A 1 72 ? -2.787 -12.016 -1.521 1 94.44 72 THR A O 1
ATOM 567 N N . LEU A 1 73 ? -3.938 -13.953 -1.678 1 91.44 73 LEU A N 1
ATOM 568 C CA . LEU A 1 73 ? -5.258 -13.336 -1.708 1 91.44 73 LEU A CA 1
ATOM 569 C C . LEU A 1 73 ? -5.32 -12.242 -2.77 1 91.44 73 LEU A C 1
ATOM 571 O O . LEU A 1 73 ? -5.738 -11.117 -2.484 1 91.44 73 LEU A O 1
ATOM 575 N N . ASP A 1 74 ? -4.758 -12.562 -3.9 1 93.5 74 ASP A N 1
ATOM 576 C CA . ASP A 1 74 ? -4.801 -11.75 -5.109 1 93.5 74 ASP A CA 1
ATOM 577 C C . ASP A 1 74 ? -4.145 -10.391 -4.879 1 93.5 74 ASP A C 1
ATOM 579 O O . ASP A 1 74 ? -4.555 -9.391 -5.473 1 93.5 74 ASP A O 1
ATOM 583 N N . GLY A 1 75 ? -3.252 -10.32 -3.951 1 95.69 75 GLY A N 1
ATOM 584 C CA . GLY A 1 75 ? -2.549 -9.07 -3.699 1 95.69 75 GLY A CA 1
ATOM 585 C C . GLY A 1 75 ? -2.998 -8.383 -2.428 1 95.69 75 GLY A C 1
ATOM 586 O O . GLY A 1 75 ? -2.428 -7.359 -2.035 1 95.69 75 GLY A O 1
ATOM 587 N N . GLY A 1 76 ? -3.932 -8.977 -1.76 1 94.62 76 GLY A N 1
ATOM 588 C CA . GLY A 1 76 ? -4.383 -8.406 -0.501 1 94.62 76 GLY A CA 1
ATOM 589 C C . GLY A 1 76 ? -3.359 -8.531 0.612 1 94.62 76 GLY A C 1
ATOM 590 O O . GLY A 1 76 ? -3.41 -7.789 1.596 1 94.62 76 GLY A O 1
ATOM 591 N N . HIS A 1 77 ? -2.502 -9.523 0.426 1 94.69 77 HIS A N 1
ATOM 592 C CA . HIS A 1 77 ? -1.434 -9.766 1.389 1 94.69 77 HIS A CA 1
ATOM 593 C C . HIS A 1 77 ? -0.087 -9.922 0.691 1 94.69 77 HIS A C 1
ATOM 595 O O . HIS A 1 77 ? 0.016 -10.617 -0.32 1 94.69 77 HIS A O 1
ATOM 601 N N . ILE A 1 78 ? 0.876 -9.227 1.136 1 97.38 78 ILE A N 1
ATOM 602 C CA . ILE A 1 78 ? 2.27 -9.445 0.761 1 97.38 78 ILE A CA 1
ATOM 603 C C . ILE A 1 78 ? 3.084 -9.82 1.997 1 97.38 78 ILE A C 1
ATOM 605 O O . ILE A 1 78 ? 3.15 -9.055 2.961 1 97.38 78 ILE A O 1
ATOM 609 N N . SER A 1 79 ? 3.672 -10.977 1.964 1 96.25 79 SER A N 1
ATOM 610 C CA . SER A 1 79 ? 4.395 -11.484 3.125 1 96.25 79 SER A CA 1
ATOM 611 C C . SER A 1 79 ? 5.758 -12.039 2.727 1 96.25 79 SER A C 1
ATOM 613 O O . SER A 1 79 ? 6.062 -12.164 1.537 1 96.25 79 SER A O 1
ATOM 615 N N . ASP A 1 80 ? 6.574 -12.242 3.723 1 97 80 ASP A N 1
ATOM 616 C CA . ASP A 1 80 ? 7.848 -12.945 3.586 1 97 80 ASP A CA 1
ATOM 617 C C . ASP A 1 80 ? 7.891 -14.172 4.484 1 97 80 ASP A C 1
ATOM 619 O O . ASP A 1 80 ? 8.055 -14.055 5.703 1 97 80 ASP A O 1
ATOM 623 N N . PRO A 1 81 ? 7.707 -15.344 3.873 1 95.81 81 PRO A N 1
ATOM 624 C CA . PRO A 1 81 ? 7.645 -16.562 4.684 1 95.81 81 PRO A CA 1
ATOM 625 C C . PRO A 1 81 ? 8.984 -16.906 5.336 1 95.81 81 PRO A C 1
ATOM 627 O O . PRO A 1 81 ? 9.031 -17.734 6.258 1 95.81 81 PRO A O 1
ATOM 630 N N . VAL A 1 82 ? 10.023 -16.312 4.883 1 94.69 82 VAL A N 1
ATOM 631 C CA . VAL A 1 82 ? 11.352 -16.703 5.332 1 94.69 82 VAL A CA 1
ATOM 632 C C . VAL A 1 82 ? 11.883 -15.688 6.332 1 94.69 82 VAL A C 1
ATOM 634 O O . VAL A 1 82 ? 12.312 -16.047 7.43 1 94.69 82 VAL A O 1
ATOM 637 N N . HIS A 1 83 ? 11.773 -14.438 5.969 1 91.19 83 HIS A N 1
ATOM 638 C CA . HIS A 1 83 ? 12.336 -13.391 6.816 1 91.19 83 HIS A CA 1
ATOM 639 C C . HIS A 1 83 ? 11.273 -12.773 7.711 1 91.19 83 HIS A C 1
ATOM 641 O O . HIS A 1 83 ? 10.469 -11.953 7.258 1 91.19 83 HIS A O 1
ATOM 647 N N . ARG A 1 84 ? 11.406 -12.945 8.969 1 89.19 84 ARG A N 1
ATOM 648 C CA . ARG A 1 84 ? 10.367 -12.586 9.93 1 89.19 84 ARG A CA 1
ATOM 649 C C . ARG A 1 84 ? 10.359 -11.086 10.188 1 89.19 84 ARG A C 1
ATOM 651 O O . ARG A 1 84 ? 9.383 -10.555 10.727 1 89.19 84 ARG A O 1
ATOM 658 N N . ASN A 1 85 ? 11.43 -10.445 9.867 1 91.62 85 ASN A N 1
ATOM 659 C CA . ASN A 1 85 ? 11.5 -9.008 10.109 1 91.62 85 ASN A CA 1
ATOM 660 C C . ASN A 1 85 ? 10.656 -8.227 9.109 1 91.62 85 ASN A C 1
ATOM 662 O O . ASN A 1 85 ? 10.367 -7.047 9.312 1 91.62 85 ASN A O 1
ATOM 666 N N . PHE A 1 86 ? 10.336 -8.867 8.062 1 94.38 86 PHE A N 1
ATOM 667 C CA . PHE A 1 86 ? 9.406 -8.242 7.133 1 94.38 86 PHE A CA 1
ATOM 668 C C . PHE A 1 86 ? 7.988 -8.258 7.695 1 94.38 86 PHE A C 1
ATOM 670 O O . PHE A 1 86 ? 7.434 -9.328 7.969 1 94.38 86 PHE A O 1
ATOM 677 N N . LYS A 1 87 ? 7.48 -7.098 7.883 1 92.5 87 LYS A N 1
ATOM 678 C CA . LYS A 1 87 ? 6.102 -7.016 8.352 1 92.5 87 LYS A CA 1
ATOM 679 C C . LYS A 1 87 ? 5.117 -7.102 7.188 1 92.5 87 LYS A C 1
ATOM 681 O O . LYS A 1 87 ? 5.227 -6.348 6.219 1 92.5 87 LYS A O 1
ATOM 686 N N . ARG A 1 88 ? 4.191 -7.98 7.348 1 94.19 88 ARG A N 1
ATOM 687 C CA . ARG A 1 88 ? 3.197 -8.242 6.309 1 94.19 88 ARG A CA 1
ATOM 688 C C . ARG A 1 88 ? 2.447 -6.965 5.934 1 94.19 88 ARG A C 1
ATOM 690 O O . ARG A 1 88 ? 2.086 -6.176 6.809 1 94.19 88 ARG A O 1
ATOM 697 N N . ILE A 1 89 ? 2.295 -6.777 4.656 1 95.19 89 ILE A N 1
ATOM 698 C CA . ILE A 1 89 ? 1.474 -5.684 4.152 1 95.19 89 ILE A CA 1
ATOM 699 C C . ILE A 1 89 ? 0.064 -6.188 3.854 1 95.19 89 ILE A C 1
ATOM 701 O O . ILE A 1 89 ? -0.113 -7.125 3.072 1 95.19 89 ILE A O 1
ATOM 705 N N . VAL A 1 90 ? -0.913 -5.578 4.496 1 95.69 90 VAL A N 1
ATOM 706 C CA . VAL A 1 90 ? -2.314 -5.949 4.324 1 95.69 90 VAL A CA 1
ATOM 707 C C . VAL A 1 90 ? -3.135 -4.707 3.977 1 95.69 90 VAL A C 1
ATOM 709 O O . VAL A 1 90 ? -2.994 -3.662 4.617 1 95.69 90 VAL A O 1
ATOM 712 N N . LEU A 1 91 ? -3.928 -4.781 2.928 1 96.56 91 LEU A N 1
ATOM 713 C CA . LEU A 1 91 ? -4.824 -3.697 2.549 1 96.56 91 LEU A CA 1
ATOM 714 C C . LEU A 1 91 ? -6.156 -3.807 3.287 1 96.56 91 LEU A C 1
ATOM 716 O O . LEU A 1 91 ? -6.934 -4.73 3.037 1 96.56 91 LEU A O 1
ATOM 720 N N . PRO A 1 92 ? -6.484 -2.873 4.113 1 97.31 92 PRO A N 1
ATOM 721 C CA . PRO A 1 92 ? -7.613 -3.051 5.031 1 97.31 92 PRO A CA 1
ATOM 722 C C . PRO A 1 92 ? -8.914 -2.473 4.48 1 97.31 92 PRO A C 1
ATOM 724 O O . PRO A 1 92 ? -8.891 -1.588 3.623 1 97.31 92 PRO A O 1
ATOM 727 N N . ILE A 1 93 ? -9.992 -3.016 4.902 1 98.19 93 ILE A N 1
ATOM 728 C CA . ILE A 1 93 ? -11.336 -2.461 4.867 1 98.19 93 ILE A CA 1
ATOM 729 C C . ILE A 1 93 ? -11.75 -2.018 6.27 1 98.19 93 ILE A C 1
ATOM 731 O O . ILE A 1 93 ? -11.633 -2.785 7.227 1 98.19 93 ILE A O 1
ATOM 735 N N . SER A 1 94 ? -12.195 -0.79 6.426 1 98.19 94 SER A N 1
ATOM 736 C CA . SER A 1 94 ? -12.516 -0.279 7.754 1 98.19 94 SER A CA 1
ATOM 737 C C . SER A 1 94 ? -13.68 -1.047 8.375 1 98.19 94 SER A C 1
ATOM 739 O O . SER A 1 94 ? -14.484 -1.65 7.668 1 98.19 94 SER A O 1
ATOM 741 N N . GLU A 1 95 ? -13.711 -1.01 9.695 1 97.38 95 GLU A N 1
ATOM 742 C CA . GLU A 1 95 ? -14.836 -1.6 10.422 1 97.38 95 GLU A CA 1
ATOM 743 C C . GLU A 1 95 ? -16.156 -0.964 10 1 97.38 95 GLU A C 1
ATOM 745 O O . GLU A 1 95 ? -17.156 -1.662 9.82 1 97.38 95 GLU A O 1
ATOM 750 N N . GLU A 1 96 ? -16.156 0.321 9.836 1 97.12 96 GLU A N 1
ATOM 751 C CA . GLU A 1 96 ? -17.359 1.052 9.453 1 97.12 96 GLU A CA 1
ATOM 752 C C . GLU A 1 96 ? -17.891 0.575 8.109 1 97.12 96 GLU A C 1
ATOM 754 O O . GLU A 1 96 ? -19.094 0.328 7.957 1 97.12 96 GLU A O 1
ATOM 759 N N . VAL A 1 97 ? -17.031 0.406 7.141 1 98.38 97 VAL A N 1
ATOM 760 C CA . VAL A 1 97 ? -17.422 -0.064 5.816 1 98.38 97 VAL A CA 1
ATOM 761 C C . VAL A 1 97 ? -17.938 -1.501 5.914 1 98.38 97 VAL A C 1
ATOM 763 O O . VAL A 1 97 ? -18.984 -1.834 5.344 1 98.38 97 VAL A O 1
ATOM 766 N N . THR A 1 98 ? -17.172 -2.346 6.66 1 98.25 98 THR A N 1
ATOM 767 C CA . THR A 1 98 ? -17.562 -3.742 6.852 1 98.25 98 THR A CA 1
ATOM 768 C C . THR A 1 98 ? -18.969 -3.842 7.422 1 98.25 98 THR A C 1
ATOM 770 O O . THR A 1 98 ? -19.828 -4.52 6.855 1 98.25 98 THR A O 1
ATOM 773 N N . LYS A 1 99 ? -19.219 -3.123 8.484 1 98.19 99 LYS A N 1
ATOM 774 C CA . LYS A 1 99 ? -20.516 -3.18 9.141 1 98.19 99 LYS A CA 1
ATOM 775 C C . LYS A 1 99 ? -21.594 -2.518 8.289 1 98.19 99 LYS A C 1
ATOM 777 O O . LYS A 1 99 ? -22.75 -2.959 8.281 1 98.19 99 LYS A O 1
ATOM 782 N N . GLY A 1 100 ? -21.219 -1.474 7.602 1 98.38 100 GLY A N 1
ATOM 783 C CA . GLY A 1 100 ? -22.141 -0.855 6.668 1 98.38 100 GLY A CA 1
ATOM 784 C C . GLY A 1 100 ? -22.641 -1.81 5.598 1 98.38 100 GLY A C 1
ATOM 785 O O . GLY A 1 100 ? -23.828 -1.829 5.277 1 98.38 100 GLY A O 1
ATOM 786 N N . ILE A 1 101 ? -21.734 -2.633 5.07 1 98.5 101 ILE A N 1
ATOM 787 C CA . ILE A 1 101 ? -22.078 -3.619 4.051 1 98.5 101 ILE A CA 1
ATOM 788 C C . ILE A 1 101 ? -23 -4.684 4.656 1 98.5 101 ILE A C 1
ATOM 790 O O . ILE A 1 101 ? -24.047 -4.996 4.105 1 98.5 101 ILE A O 1
ATOM 794 N N . LEU A 1 102 ? -22.656 -5.164 5.84 1 97.94 102 LEU A N 1
ATOM 795 C CA . LEU A 1 102 ? -23.375 -6.281 6.449 1 97.94 102 LEU A CA 1
ATOM 796 C C . LEU A 1 102 ? -24.781 -5.863 6.883 1 97.94 102 LEU A C 1
ATOM 798 O O . LEU A 1 102 ? -25.688 -6.688 6.926 1 97.94 102 LEU A O 1
ATOM 802 N N . ARG A 1 103 ? -24.938 -4.547 7.137 1 98.12 103 ARG A N 1
ATOM 803 C CA . ARG A 1 103 ? -26.219 -4.031 7.59 1 98.12 103 ARG A CA 1
ATOM 804 C C . ARG A 1 103 ? -27.062 -3.551 6.41 1 98.12 103 ARG A C 1
ATOM 806 O O . ARG A 1 103 ? -28.203 -3.119 6.594 1 98.12 103 ARG A O 1
ATOM 813 N N . HIS A 1 104 ? -26.5 -3.58 5.316 1 98.25 104 HIS A N 1
ATOM 814 C CA . HIS A 1 104 ? -27.188 -2.994 4.168 1 98.25 104 HIS A CA 1
ATOM 815 C C . HIS A 1 104 ? -28.516 -3.693 3.908 1 98.25 104 HIS A C 1
ATOM 817 O O . HIS A 1 104 ? -28.594 -4.926 3.918 1 98.25 104 HIS A O 1
ATOM 823 N N . PRO A 1 105 ? -29.531 -2.932 3.518 1 98 105 PRO A N 1
ATOM 824 C CA . PRO A 1 105 ? -30.859 -3.5 3.314 1 98 105 PRO A CA 1
ATOM 825 C C . PRO A 1 105 ? -30.906 -4.543 2.201 1 98 105 PRO A C 1
ATOM 827 O O . PRO A 1 105 ? -31.703 -5.484 2.254 1 98 105 PRO A O 1
ATOM 830 N N . ILE A 1 106 ? -30.016 -4.465 1.244 1 97.75 106 ILE A N 1
ATOM 831 C CA . ILE A 1 106 ? -30.031 -5.363 0.094 1 97.75 106 ILE A CA 1
ATOM 832 C C . ILE A 1 106 ? -29.641 -6.773 0.534 1 97.75 106 ILE A C 1
ATOM 834 O O . ILE A 1 106 ? -29.922 -7.75 -0.167 1 97.75 106 ILE A O 1
ATOM 838 N N . LEU A 1 107 ? -29.031 -6.891 1.668 1 97.44 107 LEU A N 1
ATOM 839 C CA . LEU A 1 107 ? -28.562 -8.188 2.166 1 97.44 107 LEU A CA 1
ATOM 840 C C . LEU A 1 107 ? -29.516 -8.719 3.238 1 97.44 107 LEU A C 1
ATOM 842 O O . LEU A 1 107 ? -29.328 -9.836 3.734 1 97.44 107 LEU A O 1
ATOM 846 N N . LYS A 1 108 ? -30.469 -7.934 3.617 1 96.62 108 LYS A N 1
ATOM 847 C CA . LYS A 1 108 ? -31.391 -8.336 4.68 1 96.62 108 LYS A CA 1
ATOM 848 C C . LYS A 1 108 ? -32.062 -9.672 4.359 1 96.62 108 LYS A C 1
ATOM 850 O O . LYS A 1 108 ? -32.688 -9.828 3.309 1 96.62 108 LYS A O 1
ATOM 855 N N . GLY A 1 109 ? -31.891 -10.617 5.27 1 95.75 109 GLY A N 1
ATOM 856 C CA . GLY A 1 109 ? -32.5 -11.922 5.133 1 95.75 109 GLY A CA 1
ATOM 857 C C . GLY A 1 109 ? -31.812 -12.82 4.141 1 95.75 109 GLY A C 1
ATOM 858 O O . GLY A 1 109 ? -32.25 -13.945 3.887 1 95.75 109 GLY A O 1
ATOM 859 N N . LYS A 1 110 ? -30.734 -12.375 3.574 1 96.75 110 LYS A N 1
ATOM 860 C CA . LYS A 1 110 ? -30.109 -13.148 2.508 1 96.75 110 LYS A CA 1
ATOM 861 C C . LYS A 1 110 ? -28.797 -13.766 2.98 1 96.75 110 LYS A C 1
ATOM 863 O O . LYS A 1 110 ? -28.234 -14.641 2.312 1 96.75 110 LYS A O 1
ATOM 868 N N . ILE A 1 111 ? -28.312 -13.383 4.121 1 95.94 111 ILE A N 1
ATOM 869 C CA . ILE A 1 111 ? -27 -13.836 4.582 1 95.94 111 ILE A CA 1
ATOM 870 C C . ILE A 1 111 ? -27.141 -15.18 5.285 1 95.94 111 ILE A C 1
ATOM 872 O O . ILE A 1 111 ? -27.875 -15.305 6.266 1 95.94 111 ILE A O 1
ATOM 876 N N . GLU A 1 112 ? -26.438 -16.125 4.746 1 94.75 112 GLU A N 1
ATOM 877 C CA . GLU A 1 112 ? -26.391 -17.453 5.375 1 94.75 112 GLU A CA 1
ATOM 878 C C . GLU A 1 112 ? -25.203 -17.547 6.332 1 94.75 112 GLU A C 1
ATOM 880 O O . GLU A 1 112 ? -25.312 -18.125 7.414 1 94.75 112 GLU A O 1
ATOM 885 N N . ASN A 1 113 ? -24.078 -17.062 5.93 1 94.69 113 ASN A N 1
ATOM 886 C CA . ASN A 1 113 ? -22.859 -17.109 6.734 1 94.69 113 ASN A CA 1
ATOM 887 C C . ASN A 1 113 ? -21.891 -16 6.344 1 94.69 113 ASN A C 1
ATOM 889 O O . ASN A 1 113 ? -21.984 -15.445 5.246 1 94.69 113 ASN A O 1
ATOM 893 N N . ILE A 1 114 ? -21.016 -15.609 7.281 1 94.88 114 ILE A N 1
ATOM 894 C CA . ILE A 1 114 ? -20.031 -14.562 7.059 1 94.88 114 ILE A CA 1
ATOM 895 C C . ILE A 1 114 ? -18.688 -15.008 7.633 1 94.88 114 ILE A C 1
ATOM 897 O O . ILE A 1 114 ? -18.625 -15.578 8.719 1 94.88 114 ILE A O 1
ATOM 901 N N . ILE A 1 115 ? -17.656 -14.742 6.902 1 91.88 115 ILE A N 1
ATOM 902 C CA . ILE A 1 115 ? -16.297 -14.852 7.418 1 91.88 115 ILE A CA 1
ATOM 903 C C . ILE A 1 115 ? -15.547 -13.531 7.199 1 91.88 115 ILE A C 1
ATOM 905 O O . ILE A 1 115 ? -15.664 -12.922 6.137 1 91.88 115 ILE A O 1
ATOM 909 N N . VAL A 1 116 ? -14.875 -13.055 8.227 1 92.75 116 VAL A N 1
ATOM 910 C CA . VAL A 1 116 ? -13.984 -11.906 8.109 1 92.75 116 VAL A CA 1
ATOM 911 C C . VAL A 1 116 ? -12.578 -12.289 8.578 1 92.75 116 VAL A C 1
ATOM 913 O O . VAL A 1 116 ? -12.422 -13.18 9.414 1 92.75 116 VAL A O 1
ATOM 916 N N . GLU A 1 117 ? -11.656 -11.648 7.969 1 90 117 GLU A N 1
ATOM 917 C CA . GLU A 1 117 ? -10.266 -11.93 8.297 1 90 117 GLU A CA 1
ATOM 918 C C . GLU A 1 117 ? -9.43 -10.656 8.32 1 90 117 GLU A C 1
ATOM 920 O O . GLU A 1 117 ? -9.688 -9.727 7.555 1 90 117 GLU A O 1
ATOM 925 N N . TYR A 1 118 ? -8.469 -10.594 9.258 1 90.75 118 TYR A N 1
ATOM 926 C CA . TYR A 1 118 ? -7.449 -9.555 9.32 1 90.75 118 TYR A CA 1
ATOM 927 C C . TYR A 1 118 ? -6.164 -10.094 9.938 1 90.75 118 TYR A C 1
ATOM 929 O O . TYR A 1 118 ? -6.145 -10.5 11.102 1 90.75 118 TYR A O 1
ATOM 937 N N . TYR A 1 119 ? -5.082 -10.133 9.141 1 86.88 119 TYR A N 1
ATOM 938 C CA . TYR A 1 119 ? -3.799 -10.688 9.562 1 86.88 119 TYR A CA 1
ATOM 939 C C . TYR A 1 119 ? -3.969 -12.102 10.109 1 86.88 119 TYR A C 1
ATOM 941 O O . TYR A 1 119 ? -4.406 -13 9.391 1 86.88 119 TYR A O 1
ATOM 949 N N . HIS A 1 120 ? -3.715 -12.281 11.383 1 79.5 120 HIS A N 1
ATOM 950 C CA . HIS A 1 120 ? -3.727 -13.633 11.93 1 79.5 120 HIS A CA 1
ATOM 951 C C . HIS A 1 120 ? -5.047 -13.93 12.633 1 79.5 120 HIS A C 1
ATOM 953 O O . HIS A 1 120 ? -5.184 -14.961 13.297 1 79.5 120 HIS A O 1
ATOM 959 N N . THR A 1 121 ? -6.035 -13.094 12.438 1 84.19 121 THR A N 1
ATOM 960 C CA . THR A 1 121 ? -7.32 -13.281 13.102 1 84.19 121 THR A CA 1
ATOM 961 C C . THR A 1 121 ? -8.43 -13.477 12.078 1 84.19 121 THR A C 1
ATOM 963 O O . THR A 1 121 ? -8.414 -12.867 11.008 1 84.19 121 THR A O 1
ATOM 966 N N . ASN A 1 122 ? -9.289 -14.383 12.391 1 88.06 122 ASN A N 1
ATOM 967 C CA . ASN A 1 122 ? -10.492 -14.609 11.586 1 88.06 122 ASN A CA 1
ATOM 968 C C . ASN A 1 122 ? -11.695 -14.93 12.461 1 88.06 122 ASN A C 1
ATOM 970 O O . ASN A 1 122 ? -11.539 -15.32 13.617 1 88.06 122 ASN A O 1
ATOM 974 N N . MET A 1 123 ? -12.852 -14.641 11.992 1 91.06 123 MET A N 1
ATOM 975 C CA . MET A 1 123 ? -14.117 -14.914 12.68 1 91.06 123 MET A CA 1
ATOM 976 C C . MET A 1 123 ? -15.172 -15.406 11.688 1 91.06 123 MET A C 1
ATOM 978 O O . MET A 1 123 ? -15.273 -14.898 10.578 1 91.06 123 MET A O 1
ATOM 982 N N . ILE A 1 124 ? -15.852 -16.391 12.07 1 92.25 124 ILE A N 1
ATOM 983 C CA . ILE A 1 124 ? -16.938 -16.953 11.273 1 92.25 124 ILE A CA 1
ATOM 984 C C . ILE A 1 124 ? -18.234 -16.891 12.055 1 92.25 124 ILE A C 1
ATOM 986 O O . ILE A 1 124 ? -18.266 -17.109 13.266 1 92.25 124 ILE A O 1
ATOM 990 N N . GLN A 1 125 ? -19.266 -16.531 11.359 1 92.56 125 GLN A N 1
ATOM 991 C CA . GLN A 1 125 ? -20.562 -16.406 12.023 1 92.56 125 GLN A CA 1
ATOM 992 C C . GLN A 1 125 ? -21.125 -17.781 12.359 1 92.56 125 GLN A C 1
ATOM 994 O O . GLN A 1 125 ? -21.672 -17.984 13.453 1 92.56 125 GLN A O 1
ATOM 999 N N . ASN A 1 126 ? -21.078 -18.781 11.422 1 88.75 126 ASN A N 1
ATOM 1000 C CA . ASN A 1 126 ? -21.531 -20.156 11.625 1 88.75 126 ASN A CA 1
ATOM 1001 C C . ASN A 1 126 ? -20.422 -21.156 11.297 1 88.75 126 ASN A C 1
ATOM 1003 O O . ASN A 1 126 ? -20.203 -21.484 10.133 1 88.75 126 ASN A O 1
ATOM 1007 N N . PRO A 1 127 ? -19.781 -21.719 12.266 1 81.31 127 PRO A N 1
ATOM 1008 C CA . PRO A 1 127 ? -18.625 -22.594 12.047 1 81.31 127 PRO A CA 1
ATOM 1009 C C . PRO A 1 127 ? -19 -23.938 11.43 1 81.31 127 PRO A C 1
ATOM 1011 O O . PRO A 1 127 ? -18.141 -24.672 10.953 1 81.31 127 PRO A O 1
ATOM 1014 N N . ALA A 1 128 ? -20.266 -24.234 11.477 1 76.81 128 ALA A N 1
ATOM 1015 C CA . ALA A 1 128 ? -20.703 -25.531 10.945 1 76.81 128 ALA A CA 1
ATOM 1016 C C . ALA A 1 128 ? -20.641 -25.547 9.422 1 76.81 128 ALA A C 1
ATOM 1018 O O . ALA A 1 128 ? -20.688 -26.609 8.805 1 76.81 128 ALA A O 1
ATOM 1019 N N . ASP A 1 129 ? -20.469 -24.344 8.906 1 74.38 129 ASP A N 1
ATOM 1020 C CA . ASP A 1 129 ? -20.406 -24.188 7.453 1 74.38 129 ASP A CA 1
ATOM 1021 C C . ASP A 1 129 ? -18.953 -24.078 6.977 1 74.38 129 ASP A C 1
ATOM 1023 O O . ASP A 1 129 ? -18.203 -23.234 7.453 1 74.38 129 ASP A O 1
ATOM 1027 N N . ASN A 1 130 ? -18.391 -25.078 6.387 1 65.69 130 ASN A N 1
ATOM 1028 C CA . ASN A 1 130 ? -17.016 -25.078 5.883 1 65.69 130 ASN A CA 1
ATOM 1029 C C . ASN A 1 130 ? -16.938 -24.516 4.469 1 65.69 130 ASN A C 1
ATOM 1031 O O . ASN A 1 130 ? -16.297 -25.109 3.596 1 65.69 130 ASN A O 1
ATOM 1035 N N . PHE A 1 131 ? -17.656 -23.422 4.273 1 59.75 131 PHE A N 1
ATOM 1036 C CA . PHE A 1 131 ? -17.828 -22.969 2.896 1 59.75 131 PHE A CA 1
ATOM 1037 C C . PHE A 1 131 ? -16.562 -22.281 2.393 1 59.75 131 PHE A C 1
ATOM 1039 O O . PHE A 1 131 ? -16.391 -22.094 1.186 1 59.75 131 PHE A O 1
ATOM 1046 N N . PHE A 1 132 ? -15.773 -21.75 3.328 1 58.34 132 PHE A N 1
ATOM 1047 C CA . PHE A 1 132 ? -14.609 -21.062 2.793 1 58.34 132 PHE A CA 1
ATOM 1048 C C . PHE A 1 132 ? -13.32 -21.641 3.371 1 58.34 132 PHE A C 1
ATOM 1050 O O . PHE A 1 132 ? -12.242 -21.094 3.168 1 58.34 132 PHE A O 1
ATOM 1057 N N . VAL A 1 133 ? -13.508 -22.609 4.25 1 48.78 133 VAL A N 1
ATOM 1058 C CA . VAL A 1 133 ? -12.281 -23.078 4.875 1 48.78 133 VAL A CA 1
ATOM 1059 C C . VAL A 1 133 ? -11.414 -23.797 3.838 1 48.78 133 VAL A C 1
ATOM 1061 O O . VAL A 1 133 ? -11.836 -24.812 3.264 1 48.78 133 VAL A O 1
ATOM 1064 N N . VAL A 1 134 ? -10.578 -22.891 3.307 1 43.59 134 VAL A N 1
ATOM 1065 C CA . VAL A 1 134 ? -9.656 -23.484 2.354 1 43.59 134 VAL A CA 1
ATOM 1066 C C . VAL A 1 134 ? -8.852 -24.594 3.043 1 43.59 134 VAL A C 1
ATOM 1068 O O . VAL A 1 134 ? -8.602 -25.641 2.451 1 43.59 134 VAL A O 1
ATOM 1071 N N . ASP A 1 135 ? -7.898 -24.141 3.979 1 40.72 135 ASP A N 1
ATOM 1072 C CA . ASP A 1 135 ? -6.918 -25.141 4.406 1 40.72 135 ASP A CA 1
ATOM 1073 C C . ASP A 1 135 ? -7.336 -25.797 5.715 1 40.72 135 ASP A C 1
ATOM 1075 O O . ASP A 1 135 ? -7.723 -25.109 6.664 1 40.72 135 ASP A O 1
ATOM 1079 N N . SER A 1 136 ? -7.57 -27.062 5.664 1 42.5 136 SER A N 1
ATOM 1080 C CA . SER A 1 136 ? -7.848 -28.016 6.738 1 42.5 136 SER A CA 1
ATOM 1081 C C . SER A 1 136 ? -6.984 -27.719 7.965 1 42.5 136 SER A C 1
ATOM 1083 O O . SER A 1 136 ? -7.391 -28.016 9.094 1 42.5 136 SER A O 1
ATOM 1085 N N . ASN A 1 137 ? -5.859 -27.172 7.746 1 44.88 137 ASN A N 1
ATOM 1086 C CA . ASN A 1 137 ? -4.918 -27.062 8.852 1 44.88 137 ASN A CA 1
ATOM 1087 C C . ASN A 1 137 ? -4.961 -25.672 9.492 1 44.88 137 ASN A C 1
ATOM 1089 O O . ASN A 1 137 ? -4.152 -25.375 10.367 1 44.88 137 ASN A O 1
ATOM 1093 N N . ALA A 1 138 ? -5.812 -24.891 8.898 1 49.84 138 ALA A N 1
ATOM 1094 C CA . ALA A 1 138 ? -5.875 -23.531 9.453 1 49.84 138 ALA A CA 1
ATOM 1095 C C . ALA A 1 138 ? -6.613 -23.516 10.789 1 49.84 138 ALA A C 1
ATOM 1097 O O . ALA A 1 138 ? -7.492 -24.359 11.031 1 49.84 138 ALA A O 1
ATOM 1098 N N . GLU A 1 139 ? -6.016 -22.859 11.711 1 59.22 139 GLU A N 1
ATOM 1099 C CA . GLU A 1 139 ? -6.734 -22.625 12.961 1 59.22 139 GLU A CA 1
ATOM 1100 C C . GLU A 1 139 ? -8.188 -22.25 12.695 1 59.22 139 GLU A C 1
ATOM 1102 O O . GLU A 1 139 ? -8.484 -21.516 11.75 1 59.22 139 GLU A O 1
ATOM 1107 N N . GLN A 1 140 ? -8.977 -23.016 13.281 1 69.81 140 GLN A N 1
ATOM 1108 C CA . GLN A 1 140 ? -10.414 -22.781 13.164 1 69.81 140 GLN A CA 1
ATOM 1109 C C . GLN A 1 140 ? -10.758 -21.328 13.5 1 69.81 140 GLN A C 1
ATOM 1111 O O . GLN A 1 140 ? -10.266 -20.78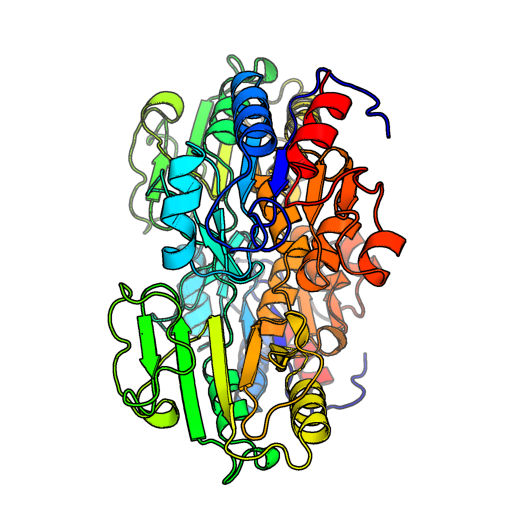1 14.484 1 69.81 140 GLN A O 1
ATOM 1116 N N . PRO A 1 141 ? -11.461 -20.734 12.562 1 79.81 141 PRO A N 1
ATOM 1117 C CA . PRO A 1 141 ? -11.883 -19.359 12.875 1 79.81 141 PRO A CA 1
ATOM 1118 C C . PRO A 1 141 ? -12.664 -19.266 14.18 1 79.81 141 PRO A C 1
ATOM 1120 O O . PRO A 1 141 ? -13.336 -20.219 14.57 1 79.81 141 PRO A O 1
ATOM 1123 N N . VAL A 1 142 ? -12.492 -18.234 14.828 1 87.06 142 VAL A N 1
ATOM 1124 C CA . VAL A 1 142 ? -13.258 -17.953 16.031 1 87.06 142 VAL A CA 1
ATOM 1125 C C . VAL A 1 142 ? -14.727 -17.719 15.672 1 87.06 142 VAL A C 1
ATOM 1127 O O . VAL A 1 142 ? -15.031 -17.016 14.711 1 87.06 142 VAL A O 1
ATOM 1130 N N . GLN A 1 143 ? -15.578 -18.469 16.359 1 91.38 143 GLN A N 1
ATOM 1131 C CA . GLN A 1 143 ? -17 -18.234 16.141 1 91.38 143 GLN A CA 1
ATOM 1132 C C . GLN A 1 143 ? -17.469 -16.969 16.828 1 91.38 143 GLN A C 1
ATOM 1134 O O . GLN A 1 143 ? -17.078 -16.688 17.969 1 91.38 143 GLN A O 1
ATOM 1139 N N . GLY A 1 144 ? -18.281 -16.172 16.078 1 93.75 144 GLY A N 1
ATOM 1140 C CA . GLY A 1 144 ? -18.844 -14.984 16.688 1 93.75 144 GLY A CA 1
ATOM 1141 C C . GLY A 1 144 ? -19.797 -14.234 15.773 1 93.75 144 GLY A C 1
ATOM 1142 O O . GLY A 1 144 ? -19.922 -14.57 14.594 1 93.75 144 GLY A O 1
ATOM 1143 N N . ASN A 1 145 ? -20.562 -13.312 16.422 1 95.62 145 ASN A N 1
ATOM 1144 C CA . ASN A 1 145 ? -21.344 -12.352 15.664 1 95.62 145 ASN A CA 1
ATOM 1145 C C . ASN A 1 145 ? -20.484 -11.219 15.117 1 95.62 145 ASN A C 1
ATOM 1147 O O . ASN A 1 145 ? -20.031 -10.359 15.875 1 95.62 145 ASN A O 1
ATOM 1151 N N . ILE A 1 146 ? -20.344 -11.203 13.805 1 95.38 146 ILE A N 1
ATOM 1152 C CA . ILE A 1 146 ? -19.406 -10.273 13.188 1 95.38 146 ILE A CA 1
ATOM 1153 C C . ILE A 1 146 ? -19.781 -8.836 13.547 1 95.38 146 ILE A C 1
ATOM 1155 O O . ILE A 1 146 ? -18.922 -8.023 13.875 1 95.38 146 ILE A O 1
ATOM 1159 N N . LEU A 1 147 ? -21.094 -8.523 13.508 1 96.19 147 LEU A N 1
ATOM 1160 C CA . LEU A 1 147 ? -21.562 -7.164 13.758 1 96.19 147 LEU A CA 1
ATOM 1161 C C . LEU A 1 147 ? -21.297 -6.758 15.203 1 96.19 147 LEU A C 1
ATOM 1163 O O . LEU A 1 147 ? -21.031 -5.582 15.484 1 96.19 147 LEU A O 1
ATOM 1167 N N . LYS A 1 148 ? -21.219 -7.691 16.047 1 96.25 148 LYS A N 1
ATOM 1168 C CA . LYS A 1 148 ? -21.109 -7.375 17.469 1 96.25 148 LYS A CA 1
ATOM 1169 C C . LYS A 1 148 ? -19.688 -7.641 17.984 1 96.25 148 LYS A C 1
ATOM 1171 O O . LYS A 1 148 ? -19.172 -6.879 18.797 1 96.25 148 LYS A O 1
ATOM 1176 N N . ASP A 1 149 ? -19.047 -8.695 17.438 1 96 149 ASP A N 1
ATOM 1177 C CA . ASP A 1 149 ? -17.859 -9.227 18.094 1 96 149 ASP A CA 1
ATOM 1178 C C . ASP A 1 149 ? -16.594 -8.844 17.328 1 96 149 ASP A C 1
ATOM 1180 O O . ASP A 1 149 ? -15.484 -8.93 17.859 1 96 149 ASP A O 1
ATOM 1184 N N . TRP A 1 150 ? -16.719 -8.461 16.094 1 94.38 150 TRP A N 1
ATOM 1185 C CA . TRP A 1 150 ? -15.539 -8.094 15.328 1 94.38 150 TRP A CA 1
ATOM 1186 C C . TRP A 1 150 ? -15.211 -6.613 15.508 1 94.38 150 TRP A C 1
ATOM 1188 O O . TRP A 1 150 ? -16.047 -5.746 15.234 1 94.38 150 TRP A O 1
ATOM 1198 N N . ASN A 1 151 ? -13.977 -6.344 15.992 1 94.19 151 ASN A N 1
ATOM 1199 C CA . ASN A 1 151 ? -13.5 -4.98 16.188 1 94.19 151 ASN A CA 1
ATOM 1200 C C . ASN A 1 151 ? -12.258 -4.688 15.352 1 94.19 151 ASN A C 1
ATOM 1202 O O . ASN A 1 151 ? -11.273 -5.426 15.406 1 94.19 151 ASN A O 1
ATOM 1206 N N . GLY A 1 152 ? -12.383 -3.609 14.57 1 95.31 152 GLY A N 1
ATOM 1207 C CA . GLY A 1 152 ? -11.25 -3.221 13.742 1 95.31 152 GLY A CA 1
ATOM 1208 C C . GLY A 1 152 ? -11.445 -3.535 12.273 1 95.31 152 GLY A C 1
ATOM 1209 O O . GLY A 1 152 ? -12.539 -3.906 11.852 1 95.31 152 GLY A O 1
ATOM 1210 N N . PRO A 1 153 ? -10.43 -3.301 11.516 1 96.94 153 PRO A N 1
ATOM 1211 C CA . PRO A 1 153 ? -10.531 -3.537 10.07 1 96.94 153 PRO A CA 1
ATOM 1212 C C . PRO A 1 153 ? -10.5 -5.02 9.711 1 96.94 153 PRO A C 1
ATOM 1214 O O . PRO A 1 153 ? -10.219 -5.859 10.57 1 96.94 153 PRO A O 1
ATOM 1217 N N . CYS A 1 154 ? -10.883 -5.301 8.484 1 95.44 154 CYS A N 1
ATOM 1218 C CA . CYS A 1 154 ? -10.664 -6.609 7.879 1 95.44 154 CYS A CA 1
ATOM 1219 C C . CYS A 1 154 ? -9.969 -6.477 6.531 1 95.44 154 CYS A C 1
ATOM 1221 O O . CYS A 1 154 ? -9.789 -5.367 6.023 1 95.44 154 CYS A O 1
ATOM 1223 N N . SER A 1 155 ? -9.477 -7.57 6.07 1 93.31 155 SER A N 1
ATOM 1224 C CA . SER A 1 155 ? -8.844 -7.586 4.758 1 93.31 155 SER A CA 1
ATOM 1225 C C . SER A 1 155 ? -9.75 -8.25 3.719 1 93.31 155 SER A C 1
ATOM 1227 O O . SER A 1 155 ? -9.656 -7.949 2.527 1 93.31 155 SER A O 1
ATOM 1229 N N . ASN A 1 156 ? -10.555 -9.125 4.188 1 91.31 156 ASN A N 1
ATOM 1230 C CA . ASN A 1 156 ? -11.484 -9.883 3.361 1 91.31 156 ASN A CA 1
ATOM 1231 C C . ASN A 1 156 ? -12.805 -10.125 4.086 1 91.31 156 ASN A C 1
ATOM 1233 O O . ASN A 1 156 ? -12.82 -10.398 5.285 1 91.31 156 ASN A O 1
ATOM 1237 N N . ILE A 1 157 ? -13.836 -9.953 3.311 1 94.12 157 ILE A N 1
ATOM 1238 C CA . ILE A 1 157 ? -15.172 -10.32 3.764 1 94.12 157 ILE A CA 1
ATOM 1239 C C . ILE A 1 157 ? -15.781 -11.344 2.809 1 94.12 157 ILE A C 1
ATOM 1241 O O . ILE A 1 157 ? -15.898 -11.086 1.607 1 94.12 157 ILE A O 1
ATOM 1245 N N . ILE A 1 158 ? -16.094 -12.453 3.316 1 92.12 158 ILE A N 1
ATOM 1246 C CA . ILE A 1 158 ? -16.781 -13.477 2.535 1 92.12 158 ILE A CA 1
ATOM 1247 C C . ILE A 1 158 ? -18.203 -13.664 3.062 1 92.12 158 ILE A C 1
ATOM 1249 O O . ILE A 1 158 ? -18.406 -13.945 4.246 1 92.12 158 ILE A O 1
ATOM 1253 N N . ILE A 1 159 ? -19.125 -13.5 2.197 1 93.88 159 ILE A N 1
ATOM 1254 C CA . ILE A 1 159 ? -20.531 -13.656 2.561 1 93.88 159 ILE A CA 1
ATOM 1255 C C . ILE A 1 159 ? -21.156 -14.773 1.73 1 93.88 159 ILE A C 1
ATOM 1257 O O . ILE A 1 159 ? -21.172 -14.703 0.5 1 93.88 159 ILE A O 1
ATOM 1261 N N . LYS A 1 160 ? -21.594 -15.766 2.398 1 92.62 160 LYS A N 1
ATOM 1262 C CA . LYS A 1 160 ? -22.422 -16.781 1.749 1 92.62 160 LYS A CA 1
ATOM 1263 C C . LYS A 1 160 ? -23.891 -16.391 1.783 1 92.62 160 LYS A C 1
ATOM 1265 O O . LYS A 1 160 ? -24.453 -16.156 2.855 1 92.62 160 LYS A O 1
ATOM 1270 N N . LEU A 1 161 ? -24.469 -16.297 0.636 1 94.12 161 LEU A N 1
ATOM 1271 C CA . LEU A 1 161 ? -25.891 -15.977 0.543 1 94.12 161 LEU A CA 1
ATOM 1272 C C . LEU A 1 161 ? -26.734 -17.234 0.528 1 94.12 161 LEU A C 1
ATOM 1274 O O . LEU A 1 161 ? -26.281 -18.297 0.101 1 94.12 161 LEU A O 1
ATOM 1278 N N . ASN A 1 162 ? -27.984 -17.109 0.962 1 94.5 162 ASN A N 1
ATOM 1279 C CA . ASN A 1 162 ? -28.891 -18.266 0.992 1 94.5 162 ASN A CA 1
ATOM 1280 C C . ASN A 1 162 ? -29.75 -18.344 -0.268 1 94.5 162 ASN A C 1
ATOM 1282 O O . ASN A 1 162 ? -30.594 -19.219 -0.397 1 94.5 162 ASN A O 1
ATOM 1286 N N . THR A 1 163 ? -29.562 -17.391 -1.184 1 94.5 163 THR A N 1
ATOM 1287 C CA . THR A 1 163 ? -30.312 -17.312 -2.426 1 94.5 163 THR A CA 1
ATOM 1288 C C . THR A 1 163 ? -29.516 -16.609 -3.514 1 94.5 163 THR A C 1
ATOM 1290 O O . THR A 1 163 ? -28.672 -15.766 -3.219 1 94.5 163 THR A O 1
ATOM 1293 N N . ASN A 1 164 ? -29.766 -16.953 -4.707 1 91.88 164 ASN A N 1
ATOM 1294 C CA . ASN A 1 164 ? -29.141 -16.266 -5.828 1 91.88 164 ASN A CA 1
ATOM 1295 C C . ASN A 1 164 ? -30.094 -15.273 -6.48 1 91.88 164 ASN A C 1
ATOM 1297 O O . ASN A 1 164 ? -29.797 -14.711 -7.535 1 91.88 164 ASN A O 1
ATOM 1301 N N . LEU A 1 165 ? -31.203 -15.086 -5.789 1 90.62 165 LEU A N 1
ATOM 1302 C CA . LEU A 1 165 ? -32.188 -14.125 -6.309 1 90.62 165 LEU A CA 1
ATOM 1303 C C . LEU A 1 165 ? -31.578 -12.719 -6.344 1 90.62 165 LEU A C 1
ATOM 1305 O O . LEU A 1 165 ? -31.047 -12.242 -5.34 1 90.62 165 LEU A O 1
ATOM 1309 N N . ASN A 1 166 ? -31.594 -12.07 -7.516 1 91.12 166 ASN A N 1
ATOM 1310 C CA . ASN A 1 166 ? -31.109 -10.719 -7.75 1 91.12 166 ASN A CA 1
ATOM 1311 C C . ASN A 1 166 ? -29.641 -10.57 -7.395 1 91.12 166 ASN A C 1
ATOM 1313 O O . ASN A 1 166 ? -29.203 -9.531 -6.895 1 91.12 166 ASN A O 1
ATOM 1317 N N . PHE A 1 167 ? -28.953 -11.617 -7.578 1 91.62 167 PHE A N 1
ATOM 1318 C CA . PHE A 1 167 ? -27.547 -11.656 -7.191 1 91.62 167 PHE A CA 1
ATOM 1319 C C . PHE A 1 167 ? -26.781 -10.508 -7.836 1 91.62 167 PHE A C 1
ATOM 1321 O O . PHE A 1 167 ? -26.031 -9.789 -7.156 1 91.62 167 PHE A O 1
ATOM 1328 N N . PHE A 1 168 ? -26.969 -10.266 -9.125 1 90.38 168 PHE A N 1
ATOM 1329 C CA . PHE A 1 168 ? -26.234 -9.211 -9.82 1 90.38 168 PHE A CA 1
ATOM 1330 C C . PHE A 1 168 ? -26.625 -7.84 -9.289 1 90.38 168 PHE A C 1
ATOM 1332 O O . PHE A 1 168 ? -25.797 -6.938 -9.211 1 90.38 168 PHE A O 1
ATOM 1339 N N . ASN A 1 169 ? -27.844 -7.719 -8.898 1 94.56 169 ASN A N 1
ATOM 1340 C CA . ASN A 1 169 ? -28.281 -6.473 -8.281 1 94.56 169 ASN A CA 1
ATOM 1341 C C . ASN A 1 169 ? -27.609 -6.242 -6.934 1 94.56 169 ASN A C 1
ATOM 1343 O O . ASN A 1 169 ? -27.266 -5.109 -6.59 1 94.56 169 ASN A O 1
ATOM 1347 N N . VAL A 1 170 ? -27.438 -7.32 -6.16 1 95.75 170 VAL A N 1
ATOM 1348 C CA . VAL A 1 170 ? -26.734 -7.242 -4.879 1 95.75 170 VAL A CA 1
ATOM 1349 C C . VAL A 1 170 ? -25.312 -6.758 -5.102 1 95.75 170 VAL A C 1
ATOM 1351 O O . VAL A 1 170 ? -24.859 -5.793 -4.477 1 95.75 170 VAL A O 1
ATOM 1354 N N . VAL A 1 171 ? -24.641 -7.371 -6.055 1 94.81 171 VAL A N 1
ATOM 1355 C CA . VAL A 1 171 ? -23.25 -7.047 -6.34 1 94.81 171 VAL A CA 1
ATOM 1356 C C . VAL A 1 171 ? -23.141 -5.602 -6.816 1 94.81 171 VAL A C 1
ATOM 1358 O O . VAL A 1 171 ? -22.328 -4.832 -6.309 1 94.81 171 VAL A O 1
ATOM 1361 N N . ASP A 1 172 ? -24 -5.191 -7.727 1 95.81 172 ASP A N 1
ATOM 1362 C CA . ASP A 1 172 ? -23.953 -3.854 -8.305 1 95.81 172 ASP A CA 1
ATOM 1363 C C . ASP A 1 172 ? -24.25 -2.791 -7.25 1 95.81 172 ASP A C 1
ATOM 1365 O O . ASP A 1 172 ? -23.578 -1.758 -7.195 1 95.81 172 ASP A O 1
ATOM 1369 N N . THR A 1 173 ? -25.203 -3.088 -6.418 1 97.75 173 THR A N 1
ATOM 1370 C CA . THR A 1 173 ? -25.609 -2.137 -5.387 1 97.75 173 THR A CA 1
ATOM 1371 C C . THR A 1 173 ? -24.469 -1.904 -4.391 1 97.75 173 THR A C 1
ATOM 1373 O O . THR A 1 173 ? -24.156 -0.76 -4.062 1 97.75 173 THR A O 1
ATOM 1376 N N . LEU A 1 174 ? -23.891 -2.984 -3.975 1 98.12 174 LEU A N 1
ATOM 1377 C CA . LEU A 1 174 ? -22.812 -2.863 -3.004 1 98.12 174 LEU A CA 1
ATOM 1378 C C . LEU A 1 174 ? -21.609 -2.168 -3.625 1 98.12 174 LEU A C 1
ATOM 1380 O O . LEU A 1 174 ? -20.969 -1.34 -2.977 1 98.12 174 LEU A O 1
ATOM 1384 N N . ASN A 1 175 ? -21.328 -2.451 -4.879 1 97.75 175 ASN A N 1
ATOM 1385 C CA . ASN A 1 175 ? -20.234 -1.774 -5.551 1 97.75 175 ASN A CA 1
ATOM 1386 C C . ASN A 1 175 ? -20.531 -0.291 -5.758 1 97.75 175 ASN A C 1
ATOM 1388 O O . ASN A 1 175 ? -19.625 0.544 -5.672 1 97.75 175 ASN A O 1
ATOM 1392 N N . ASP A 1 176 ? -21.719 0.022 -6.051 1 97.88 176 ASP A N 1
ATOM 1393 C CA . ASP A 1 176 ? -22.109 1.413 -6.262 1 97.88 176 ASP A CA 1
ATOM 1394 C C . ASP A 1 176 ? -21.953 2.227 -4.977 1 97.88 176 ASP A C 1
ATOM 1396 O O . ASP A 1 176 ? -21.469 3.359 -5.008 1 97.88 176 ASP A O 1
ATOM 1400 N N . GLU A 1 177 ? -22.297 1.624 -3.898 1 98.31 177 GLU A N 1
ATOM 1401 C CA . GLU A 1 177 ? -22.359 2.387 -2.656 1 98.31 177 GLU A CA 1
ATOM 1402 C C . GLU A 1 177 ? -21.031 2.336 -1.901 1 98.31 177 GLU A C 1
ATOM 1404 O O . GLU A 1 177 ? -20.672 3.289 -1.206 1 98.31 177 GLU A O 1
ATOM 1409 N N . PHE A 1 178 ? -20.312 1.247 -2.047 1 98.62 178 PHE A N 1
ATOM 1410 C CA . PHE A 1 178 ? -19.094 1.074 -1.259 1 98.62 178 PHE A CA 1
ATOM 1411 C C . PHE A 1 178 ? -17.875 0.946 -2.164 1 98.62 178 PHE A C 1
ATOM 1413 O O . PHE A 1 178 ? -16.797 0.573 -1.707 1 98.62 178 PHE A O 1
ATOM 1420 N N . GLY A 1 179 ? -18.031 1.301 -3.457 1 98.31 179 GLY A N 1
ATOM 1421 C CA . GLY A 1 179 ? -17.016 1.053 -4.465 1 98.31 179 GLY A CA 1
ATOM 1422 C C . GLY A 1 179 ? -15.766 1.906 -4.281 1 98.31 179 GLY A C 1
ATOM 1423 O O . GLY A 1 179 ? -14.727 1.626 -4.875 1 98.31 179 GLY A O 1
ATOM 1424 N N . ASP A 1 180 ? -15.828 2.939 -3.445 1 98.56 180 ASP A N 1
ATOM 1425 C CA . ASP A 1 180 ? -14.641 3.734 -3.145 1 98.56 180 ASP A CA 1
ATOM 1426 C C . ASP A 1 180 ? -13.75 3.025 -2.129 1 98.56 180 ASP A C 1
ATOM 1428 O O . ASP A 1 180 ? -12.586 3.387 -1.959 1 98.56 180 ASP A O 1
ATOM 1432 N N . ALA A 1 181 ? -14.344 1.998 -1.494 1 98.75 181 ALA A N 1
ATOM 1433 C CA . ALA A 1 181 ? -13.57 1.309 -0.459 1 98.75 181 ALA A CA 1
ATOM 1434 C C . ALA A 1 181 ? -13.266 -0.127 -0.872 1 98.75 181 ALA A C 1
ATOM 1436 O O . ALA A 1 181 ? -12.195 -0.655 -0.551 1 98.75 181 ALA A O 1
ATOM 1437 N N . VAL A 1 182 ? -14.242 -0.736 -1.609 1 98.5 182 VAL A N 1
ATOM 1438 C CA . VAL A 1 182 ? -14.125 -2.18 -1.778 1 98.5 182 VAL A CA 1
ATOM 1439 C C . VAL A 1 182 ? -14.461 -2.562 -3.219 1 98.5 182 VAL A C 1
ATOM 1441 O O . VAL A 1 182 ? -14.992 -1.748 -3.975 1 98.5 182 VAL A O 1
ATOM 1444 N N . LYS A 1 183 ? -14.078 -3.717 -3.568 1 97 183 LYS A N 1
ATOM 1445 C CA . LYS A 1 183 ? -14.578 -4.438 -4.734 1 97 183 LYS A CA 1
ATOM 1446 C C . LYS A 1 183 ? -15.398 -5.656 -4.312 1 97 183 LYS A C 1
ATOM 1448 O O . LYS A 1 183 ? -14.953 -6.457 -3.492 1 97 183 LYS A O 1
ATOM 1453 N N . VAL A 1 184 ? -16.594 -5.719 -4.812 1 95.44 184 VAL A N 1
ATOM 1454 C CA . VAL A 1 184 ? -17.484 -6.848 -4.555 1 95.44 184 VAL A CA 1
ATOM 1455 C C . VAL A 1 184 ? -17.516 -7.766 -5.773 1 95.44 184 VAL A C 1
ATOM 1457 O O . VAL A 1 184 ? -17.875 -7.336 -6.871 1 95.44 184 VAL A O 1
ATOM 1460 N N . LYS A 1 185 ? -17.047 -8.953 -5.48 1 88.56 185 LYS A N 1
ATOM 1461 C CA . LYS A 1 185 ? -17 -9.93 -6.566 1 88.56 185 LYS A CA 1
ATOM 1462 C C . LYS A 1 185 ? -17.75 -11.203 -6.195 1 88.56 185 LYS A C 1
ATOM 1464 O O . LYS A 1 185 ? -18.125 -11.398 -5.035 1 88.56 185 LYS A O 1
ATOM 1469 N N . SER A 1 186 ? -18.094 -11.797 -7.234 1 75.44 186 SER A N 1
ATOM 1470 C CA . SER A 1 186 ? -18.656 -13.133 -7.051 1 75.44 186 SER A CA 1
ATOM 1471 C C . SER A 1 186 ? -17.609 -14.211 -7.277 1 75.44 186 SER A C 1
ATOM 1473 O O . SER A 1 186 ? -16.547 -13.945 -7.848 1 75.44 186 SER A O 1
ATOM 1475 N N . ASN A 1 187 ? -17.766 -15.352 -6.633 1 61.22 187 ASN A N 1
ATOM 1476 C CA . ASN A 1 187 ? -16.859 -16.484 -6.785 1 61.22 187 ASN A CA 1
ATOM 1477 C C . ASN A 1 187 ? -16.703 -16.891 -8.25 1 61.22 187 ASN A C 1
ATOM 1479 O O . ASN A 1 187 ? -15.875 -17.75 -8.578 1 61.22 187 ASN A O 1
ATOM 1483 N N . LEU A 1 188 ? -17.469 -16.172 -9.094 1 51.84 188 LEU A N 1
ATOM 1484 C CA . LEU A 1 188 ? -17.406 -16.484 -10.516 1 51.84 188 LEU A CA 1
ATOM 1485 C C . LEU A 1 188 ? -16.062 -16.094 -11.109 1 51.84 188 LEU A C 1
ATOM 1487 O O . LEU A 1 188 ? -15.625 -16.672 -12.102 1 51.84 188 LEU A O 1
ATOM 1491 N N . ILE A 1 189 ? -15.406 -15.188 -10.43 1 47.47 189 ILE A N 1
ATOM 1492 C CA . ILE A 1 189 ? -14.219 -14.578 -11.016 1 47.47 189 ILE A CA 1
ATOM 1493 C C . ILE A 1 189 ? -13.117 -15.625 -11.148 1 47.47 189 ILE A C 1
ATOM 1495 O O . ILE A 1 189 ? -12.172 -15.445 -11.922 1 47.47 189 ILE A O 1
ATOM 1499 N N . TYR A 1 190 ? -13.391 -16.766 -10.508 1 48.84 190 TYR A N 1
ATOM 1500 C CA . TYR A 1 190 ? -12.375 -17.828 -10.547 1 48.84 190 TYR A CA 1
ATOM 1501 C C . TYR A 1 190 ? -12.758 -18.906 -11.555 1 48.84 190 TYR A C 1
ATOM 1503 O O . TYR A 1 190 ? -12.469 -20.078 -11.344 1 48.84 190 TYR A O 1
ATOM 1511 N N . GLY A 1 191 ? -13.461 -18.344 -12.656 1 50 191 GLY A N 1
ATOM 1512 C CA . GLY A 1 191 ? -13.773 -19.25 -13.742 1 50 191 GLY A CA 1
ATOM 1513 C C . GLY A 1 191 ? -15.117 -19.938 -13.578 1 50 191 GLY A C 1
ATOM 1514 O O . GLY A 1 191 ? -15.477 -20.812 -14.367 1 50 191 GLY A O 1
ATOM 1515 N N . ILE A 1 192 ? -15.812 -19.516 -12.477 1 53.25 192 ILE A N 1
ATOM 1516 C CA . ILE A 1 192 ? -17.094 -20.188 -12.273 1 53.25 192 ILE A CA 1
ATOM 1517 C C . ILE A 1 192 ? -18.188 -19.484 -13.086 1 53.25 192 ILE A C 1
ATOM 1519 O O . ILE A 1 192 ? -18.422 -18.281 -12.914 1 53.25 192 ILE A O 1
ATOM 1523 N N . GLU A 1 193 ? -18.641 -20.094 -14.164 1 57.28 193 GLU A N 1
ATOM 1524 C CA . GLU A 1 193 ? -19.578 -19.578 -15.148 1 57.28 193 GLU A CA 1
ATOM 1525 C C . GLU A 1 193 ? -21 -19.516 -14.586 1 57.28 193 GLU A C 1
ATOM 1527 O O . GLU A 1 193 ? -21.844 -18.766 -15.078 1 57.28 193 GLU A O 1
ATOM 1532 N N . ASN A 1 194 ? -21.25 -20.344 -13.555 1 66.06 194 ASN A N 1
ATOM 1533 C CA . ASN A 1 194 ? -22.641 -20.375 -13.102 1 66.06 194 ASN A CA 1
ATOM 1534 C C . ASN A 1 194 ? -22.75 -20 -11.625 1 66.06 194 ASN A C 1
ATOM 1536 O O . ASN A 1 194 ? -21.938 -20.422 -10.812 1 66.06 194 ASN A O 1
ATOM 1540 N N . ILE A 1 195 ? -23.75 -19.109 -11.484 1 73.38 195 ILE A N 1
ATOM 1541 C CA . ILE A 1 195 ? -24.031 -18.703 -10.102 1 73.38 195 ILE A CA 1
ATOM 1542 C C . ILE A 1 195 ? -24.828 -19.797 -9.398 1 73.38 195 ILE A C 1
ATOM 1544 O O . ILE A 1 195 ? -25.891 -20.203 -9.867 1 73.38 195 ILE A O 1
ATOM 1548 N N . GLY A 1 196 ? -24.25 -20.406 -8.406 1 81.94 196 GLY A N 1
ATOM 1549 C CA . GLY A 1 196 ? -24.938 -21.406 -7.617 1 81.94 196 GLY A CA 1
ATOM 1550 C C . GLY A 1 196 ? -26.125 -20.859 -6.855 1 81.94 196 GLY A C 1
ATOM 1551 O O . GLY A 1 196 ? -26.375 -19.641 -6.863 1 81.94 196 GLY A O 1
ATOM 1552 N N . GLU A 1 197 ? -26.938 -21.828 -6.324 1 86.25 197 GLU A N 1
ATOM 1553 C CA . GLU A 1 197 ? -28.109 -21.453 -5.547 1 86.25 197 GLU A CA 1
ATOM 1554 C C . GLU A 1 197 ? -27.734 -20.594 -4.344 1 86.25 197 GLU A C 1
ATOM 1556 O O . GLU A 1 197 ? -28.5 -19.703 -3.943 1 86.25 197 GLU A O 1
ATOM 1561 N N . LYS A 1 198 ? -26.625 -20.828 -3.787 1 90.56 198 LYS A N 1
ATOM 1562 C CA . LYS A 1 198 ? -26.109 -20.094 -2.637 1 90.56 198 LYS A CA 1
ATOM 1563 C C . LYS A 1 198 ? -24.75 -19.484 -2.941 1 90.56 198 LYS A C 1
ATOM 1565 O O . LYS A 1 198 ? -23.719 -20.031 -2.553 1 90.56 198 LYS A O 1
ATOM 1570 N N . PRO A 1 199 ? -24.828 -18.391 -3.637 1 90.69 199 PRO A N 1
ATOM 1571 C CA . PRO A 1 199 ? -23.562 -17.812 -4.086 1 90.69 199 PRO A CA 1
ATOM 1572 C C . PRO A 1 199 ? -22.766 -17.172 -2.947 1 90.69 199 PRO A C 1
ATOM 1574 O O . PRO A 1 199 ? -23.312 -16.938 -1.864 1 90.69 199 PRO A O 1
ATOM 1577 N N . ILE A 1 200 ? -21.547 -17 -3.254 1 89.94 200 ILE A N 1
ATOM 1578 C CA . ILE A 1 200 ? -20.625 -16.391 -2.295 1 89.94 200 ILE A CA 1
ATOM 1579 C C . ILE A 1 200 ? -20.156 -15.039 -2.818 1 89.94 200 ILE A C 1
ATOM 1581 O O . ILE A 1 200 ? -19.812 -14.906 -3.996 1 89.94 200 ILE A O 1
ATOM 1585 N N . LEU A 1 201 ? -20.219 -14.055 -1.963 1 92.5 201 LEU A N 1
ATOM 1586 C CA . LEU A 1 201 ? -19.609 -12.758 -2.221 1 92.5 201 LEU A CA 1
ATOM 1587 C C . LEU A 1 201 ? -18.203 -12.688 -1.614 1 92.5 201 LEU A C 1
ATOM 1589 O O . LEU A 1 201 ? -18 -13.07 -0.459 1 92.5 201 LEU A O 1
ATOM 1593 N N . ILE A 1 202 ? -17.312 -12.273 -2.41 1 91.94 202 ILE A N 1
ATOM 1594 C CA . ILE A 1 202 ? -15.969 -11.977 -1.942 1 91.94 202 ILE A CA 1
ATOM 1595 C C . ILE A 1 202 ? -15.711 -10.477 -2.016 1 91.94 202 ILE A C 1
ATOM 1597 O O . ILE A 1 202 ? -15.773 -9.883 -3.096 1 91.94 202 ILE A O 1
ATOM 1601 N N . ILE A 1 203 ? -15.469 -9.914 -0.896 1 95.88 203 ILE A N 1
ATOM 1602 C CA . ILE A 1 203 ? -15.289 -8.469 -0.801 1 95.88 203 ILE A CA 1
ATOM 1603 C C . ILE A 1 203 ? -13.875 -8.156 -0.304 1 95.88 203 ILE A C 1
ATOM 1605 O O . ILE A 1 203 ? -13.469 -8.625 0.757 1 95.88 203 ILE A O 1
ATOM 1609 N N . THR A 1 204 ? -13.18 -7.379 -1.085 1 96.31 204 THR A N 1
ATOM 1610 C CA . THR A 1 204 ? -11.812 -6.996 -0.75 1 96.31 204 THR A CA 1
ATOM 1611 C C . THR A 1 204 ? -11.633 -5.484 -0.859 1 96.31 204 THR A C 1
ATOM 1613 O O . THR A 1 204 ? -12.508 -4.785 -1.376 1 96.31 204 THR A O 1
ATOM 1616 N N . ASN A 1 205 ? -10.516 -5.02 -0.281 1 98.06 205 ASN A N 1
ATOM 1617 C CA . ASN A 1 205 ? -10.086 -3.646 -0.543 1 98.06 205 ASN A CA 1
ATOM 1618 C C . ASN A 1 205 ? -10.062 -3.344 -2.039 1 98.06 205 ASN A C 1
ATOM 1620 O O . ASN A 1 205 ? -9.656 -4.184 -2.84 1 98.06 205 ASN A O 1
ATOM 1624 N N . LYS A 1 206 ? -10.445 -2.166 -2.418 1 97.94 206 LYS A N 1
ATOM 1625 C CA . LYS A 1 206 ? -10.633 -1.869 -3.836 1 97.94 206 LYS A CA 1
ATOM 1626 C C . LYS A 1 206 ? -9.312 -1.955 -4.594 1 97.94 206 LYS A C 1
ATOM 1628 O O . LYS A 1 206 ? -9.305 -2.152 -5.809 1 97.94 206 LYS A O 1
ATOM 1633 N N . PHE A 1 207 ? -8.234 -1.773 -3.912 1 97.69 207 PHE A N 1
ATOM 1634 C CA . PHE A 1 207 ? -6.926 -1.752 -4.555 1 97.69 207 PHE A CA 1
ATOM 1635 C C . PHE A 1 207 ? -6.371 -3.164 -4.695 1 97.69 207 PHE A C 1
ATOM 1637 O O . PHE A 1 207 ? -5.34 -3.367 -5.336 1 97.69 207 PHE A O 1
ATOM 1644 N N . VAL A 1 208 ? -7.055 -4.133 -4.164 1 97.19 208 VAL A N 1
ATOM 1645 C CA . VAL A 1 208 ? -6.543 -5.5 -4.184 1 97.19 208 VAL A CA 1
ATOM 1646 C C . VAL A 1 208 ? -6.613 -6.059 -5.602 1 97.19 208 VAL A C 1
ATOM 1648 O O . VAL A 1 208 ? -7.703 -6.258 -6.145 1 97.19 208 VAL A O 1
ATOM 1651 N N . ASN A 1 209 ? -5.496 -6.332 -6.148 1 97.25 209 ASN A N 1
ATOM 1652 C CA . ASN A 1 209 ? -5.289 -7.09 -7.379 1 97.25 209 ASN A CA 1
ATOM 1653 C C . ASN A 1 209 ? -3.826 -7.484 -7.559 1 97.25 209 ASN A C 1
ATOM 1655 O O . ASN A 1 209 ? -2.943 -6.914 -6.914 1 97.25 209 ASN A O 1
ATOM 1659 N N . LYS A 1 210 ? -3.609 -8.383 -8.398 1 98 210 LYS A N 1
ATOM 1660 C CA . LYS A 1 210 ? -2.258 -8.906 -8.562 1 98 210 LYS A CA 1
ATOM 1661 C C . LYS A 1 210 ? -1.352 -7.891 -9.25 1 98 210 LYS A C 1
ATOM 1663 O O . LYS A 1 210 ? -0.128 -7.945 -9.109 1 98 210 LYS A O 1
ATOM 1668 N N . GLY A 1 211 ? -1.913 -6.969 -10.039 1 98.62 211 GLY A N 1
ATOM 1669 C CA . GLY A 1 211 ? -1.116 -5.922 -10.664 1 98.62 211 GLY A CA 1
ATOM 1670 C C . GLY A 1 211 ? -0.522 -4.949 -9.664 1 98.62 211 GLY A C 1
ATOM 1671 O O . GLY A 1 211 ? 0.668 -4.637 -9.719 1 98.62 211 GLY A O 1
ATOM 1672 N N . PHE A 1 212 ? -1.372 -4.496 -8.727 1 98 212 PHE A N 1
ATOM 1673 C CA . PHE A 1 212 ? -0.909 -3.633 -7.648 1 98 212 PHE A CA 1
ATOM 1674 C C . PHE A 1 212 ? 0.209 -4.305 -6.859 1 98 212 PHE A C 1
ATOM 1676 O O . PHE A 1 212 ? 1.238 -3.684 -6.582 1 98 212 PHE A O 1
ATOM 1683 N N . ALA A 1 213 ? 0.015 -5.535 -6.555 1 98.25 213 ALA A N 1
ATOM 1684 C CA . ALA A 1 213 ? 1.018 -6.297 -5.816 1 98.25 213 ALA A CA 1
ATOM 1685 C C . ALA A 1 213 ? 2.307 -6.434 -6.617 1 98.25 213 ALA A C 1
ATOM 1687 O O . ALA A 1 213 ? 3.404 -6.363 -6.062 1 98.25 213 ALA A O 1
ATOM 1688 N N . ALA A 1 214 ? 2.168 -6.625 -7.898 1 98.81 214 ALA A N 1
ATOM 1689 C CA . ALA A 1 214 ? 3.334 -6.738 -8.773 1 98.81 214 ALA A CA 1
ATOM 1690 C C . ALA A 1 214 ? 4.211 -5.492 -8.688 1 98.81 214 ALA A C 1
ATOM 1692 O O . ALA A 1 214 ? 5.438 -5.594 -8.617 1 98.81 214 ALA A O 1
ATOM 1693 N N . GLU A 1 215 ? 3.627 -4.363 -8.672 1 98.69 215 GLU A N 1
ATOM 1694 C CA . GLU A 1 215 ? 4.367 -3.111 -8.562 1 98.69 215 GLU A CA 1
ATOM 1695 C C . GLU A 1 215 ? 5.105 -3.018 -7.23 1 98.69 215 GLU A C 1
ATOM 1697 O O . GLU A 1 215 ? 6.273 -2.623 -7.188 1 98.69 215 GLU A O 1
ATOM 1702 N N . MET A 1 216 ? 4.453 -3.377 -6.184 1 98.38 216 MET A N 1
ATOM 1703 C CA . MET A 1 216 ? 5.066 -3.33 -4.859 1 98.38 216 MET A CA 1
ATOM 1704 C C . MET A 1 216 ? 6.254 -4.285 -4.773 1 98.38 216 MET A C 1
ATOM 1706 O O . MET A 1 216 ? 7.297 -3.941 -4.219 1 98.38 216 MET A O 1
ATOM 1710 N N . VAL A 1 217 ? 6.059 -5.461 -5.336 1 98.81 217 VAL A N 1
ATOM 1711 C CA . VAL A 1 217 ? 7.117 -6.465 -5.297 1 98.81 217 VAL A CA 1
ATOM 1712 C C . VAL A 1 217 ? 8.297 -6.008 -6.148 1 98.81 217 VAL A C 1
ATOM 1714 O O . VAL A 1 217 ? 9.453 -6.121 -5.734 1 98.81 217 VAL A O 1
ATOM 1717 N N . ALA A 1 218 ? 8.008 -5.488 -7.324 1 98.88 218 ALA A N 1
ATOM 1718 C CA . ALA A 1 218 ? 9.07 -4.969 -8.18 1 98.88 218 ALA A CA 1
ATOM 1719 C C . ALA A 1 218 ? 9.844 -3.859 -7.473 1 98.88 218 ALA A C 1
ATOM 1721 O O . ALA A 1 218 ? 11.078 -3.83 -7.52 1 98.88 218 ALA A O 1
ATOM 1722 N N . GLN A 1 219 ? 9.156 -2.982 -6.805 1 98.81 219 GLN A N 1
ATOM 1723 C CA . GLN A 1 219 ? 9.789 -1.926 -6.02 1 98.81 219 GLN A CA 1
ATOM 1724 C C . GLN A 1 219 ? 10.703 -2.51 -4.949 1 98.81 219 GLN A C 1
ATOM 1726 O O . GLN A 1 219 ? 11.836 -2.066 -4.785 1 98.81 219 GLN A O 1
ATOM 1731 N N . TYR A 1 220 ? 10.227 -3.488 -4.266 1 98.69 220 TYR A N 1
ATOM 1732 C CA . TYR A 1 220 ? 10.961 -4.066 -3.145 1 98.69 220 TYR A CA 1
ATOM 1733 C C . TYR A 1 220 ? 12.297 -4.641 -3.604 1 98.69 220 TYR A C 1
ATOM 1735 O O . TYR A 1 220 ? 13.297 -4.551 -2.889 1 98.69 220 TYR A O 1
ATOM 1743 N N . TYR A 1 221 ? 12.32 -5.121 -4.801 1 98.62 221 TYR A N 1
ATOM 1744 C CA . TYR A 1 221 ? 13.516 -5.789 -5.301 1 98.62 221 TYR A CA 1
ATOM 1745 C C . TYR A 1 221 ? 14.297 -4.879 -6.242 1 98.62 221 TYR A C 1
ATOM 1747 O O . TYR A 1 221 ? 15.266 -5.305 -6.867 1 98.62 221 TYR A O 1
ATOM 1755 N N . ASN A 1 222 ? 13.914 -3.678 -6.344 1 98.69 222 ASN A N 1
ATOM 1756 C CA . ASN A 1 222 ? 14.547 -2.697 -7.223 1 98.69 222 ASN A CA 1
ATOM 1757 C C . ASN A 1 222 ? 14.578 -3.18 -8.672 1 98.69 222 ASN A C 1
ATOM 1759 O O . ASN A 1 222 ? 15.633 -3.172 -9.305 1 98.69 222 ASN A O 1
ATOM 1763 N N . LYS A 1 223 ? 13.43 -3.621 -9.109 1 98.69 223 LYS A N 1
ATOM 1764 C CA . LYS A 1 223 ? 13.289 -4.078 -10.492 1 98.69 223 LYS A CA 1
ATOM 1765 C C . LYS A 1 223 ? 12.375 -3.15 -11.281 1 98.69 223 LYS A C 1
ATOM 1767 O O . LYS A 1 223 ? 11.328 -2.729 -10.781 1 98.69 223 LYS A O 1
ATOM 1772 N N . ASN A 1 224 ? 12.805 -2.752 -12.469 1 98.25 224 ASN A N 1
ATOM 1773 C CA . ASN A 1 224 ? 11.93 -2.023 -13.383 1 98.25 224 ASN A CA 1
ATOM 1774 C C . ASN A 1 224 ? 10.742 -2.875 -13.82 1 98.25 224 ASN A C 1
ATOM 1776 O O . ASN A 1 224 ? 10.93 -3.963 -14.375 1 98.25 224 ASN A O 1
ATOM 1780 N N . ILE A 1 225 ? 9.57 -2.395 -13.625 1 98.69 225 ILE A N 1
ATOM 1781 C CA . ILE A 1 225 ? 8.336 -3.133 -13.883 1 98.69 225 ILE A CA 1
ATOM 1782 C C . ILE A 1 225 ? 8.281 -3.547 -15.352 1 98.69 225 ILE A C 1
ATOM 1784 O O . ILE A 1 225 ? 7.742 -4.602 -15.688 1 98.69 225 ILE A O 1
ATOM 1788 N N . ASN A 1 226 ? 8.914 -2.826 -16.203 1 98.06 226 ASN A N 1
ATOM 1789 C CA . ASN A 1 226 ? 8.914 -3.104 -17.625 1 98.06 226 ASN A CA 1
ATOM 1790 C C . ASN A 1 226 ? 9.828 -4.277 -17.969 1 98.06 226 ASN A C 1
ATOM 1792 O O . ASN A 1 226 ? 9.773 -4.809 -19.078 1 98.06 226 ASN A O 1
ATOM 1796 N N . ASP A 1 227 ? 10.609 -4.68 -17.031 1 98.12 227 ASP A N 1
ATOM 1797 C CA . ASP A 1 227 ? 11.508 -5.809 -17.25 1 98.12 227 ASP A CA 1
ATOM 1798 C C . ASP A 1 227 ? 11.016 -7.051 -16.516 1 98.12 227 ASP A C 1
ATOM 1800 O O . ASP A 1 227 ? 11.672 -8.102 -16.547 1 98.12 227 ASP A O 1
ATOM 1804 N N . VAL A 1 228 ? 9.898 -6.98 -15.844 1 98.75 228 VAL A N 1
ATOM 1805 C CA . VAL A 1 228 ? 9.352 -8.086 -15.055 1 98.75 228 VAL A CA 1
ATOM 1806 C C . VAL A 1 228 ? 8.633 -9.062 -15.977 1 98.75 228 VAL A C 1
ATOM 1808 O O . VAL A 1 228 ? 7.922 -8.656 -16.891 1 98.75 228 VAL A O 1
ATOM 1811 N N . ILE A 1 229 ? 8.852 -10.367 -15.734 1 98.81 229 ILE A N 1
ATOM 1812 C CA . ILE A 1 229 ? 8.117 -11.438 -16.391 1 98.81 229 ILE A CA 1
ATOM 1813 C C . ILE A 1 229 ? 7.016 -11.945 -15.469 1 98.81 229 ILE A C 1
ATOM 1815 O O . ILE A 1 229 ? 7.238 -12.133 -14.273 1 98.81 229 ILE A O 1
ATOM 1819 N N . ALA A 1 230 ? 5.867 -12.102 -16.016 1 98.94 230 ALA A N 1
ATOM 1820 C CA . ALA A 1 230 ? 4.785 -12.672 -15.211 1 98.94 230 ALA A CA 1
ATOM 1821 C C . ALA A 1 230 ? 4.012 -13.719 -16.016 1 98.94 230 ALA A C 1
ATOM 1823 O O . ALA A 1 230 ? 3.861 -13.594 -17.219 1 98.94 230 ALA A O 1
ATOM 1824 N N . PHE A 1 231 ? 3.555 -14.766 -15.328 1 98.94 231 PHE A N 1
ATOM 1825 C CA . PHE A 1 231 ? 2.734 -15.812 -15.922 1 98.94 231 PHE A CA 1
ATOM 1826 C C . PHE A 1 231 ? 1.378 -15.898 -15.227 1 98.94 231 PHE A C 1
ATOM 1828 O O . PHE A 1 231 ? 1.297 -15.875 -14 1 98.94 231 PHE A O 1
ATOM 1835 N N . GLY A 1 232 ? 0.367 -15.992 -15.977 1 98.44 232 GLY A N 1
ATOM 1836 C CA . GLY A 1 232 ? -0.987 -16.156 -15.469 1 98.44 232 GLY A CA 1
ATOM 1837 C C . GLY A 1 232 ? -1.923 -16.797 -16.469 1 98.44 232 GLY A C 1
ATOM 1838 O O . GLY A 1 232 ? -1.57 -16.969 -17.641 1 98.44 232 GLY A O 1
ATOM 1839 N N . ASP A 1 233 ? -3.182 -17.203 -15.969 1 97.44 233 ASP A N 1
ATOM 1840 C CA . ASP A 1 233 ? -4.055 -17.922 -16.891 1 97.44 233 ASP A CA 1
ATOM 1841 C C . ASP A 1 233 ? -5.488 -17.391 -16.812 1 97.44 233 ASP A C 1
ATOM 1843 O O . ASP A 1 233 ? -6.289 -17.625 -17.719 1 97.44 233 ASP A O 1
ATOM 1847 N N . GLN A 1 234 ? -5.84 -16.75 -15.734 1 95.31 234 GLN A N 1
ATOM 1848 C CA . GLN A 1 234 ? -7.23 -16.344 -15.57 1 95.31 234 GLN A CA 1
ATOM 1849 C C . GLN A 1 234 ? -7.34 -14.828 -15.391 1 95.31 234 GLN A C 1
ATOM 1851 O O . GLN A 1 234 ? -6.328 -14.125 -15.391 1 95.31 234 GLN A O 1
ATOM 1856 N N . MET A 1 235 ? -8.555 -14.375 -15.18 1 93.75 235 MET A N 1
ATOM 1857 C CA . MET A 1 235 ? -8.844 -12.938 -15.211 1 93.75 235 MET A CA 1
ATOM 1858 C C . MET A 1 235 ? -8.336 -12.266 -13.938 1 93.75 235 MET A C 1
ATOM 1860 O O . MET A 1 235 ? -8.133 -11.047 -13.922 1 93.75 235 MET A O 1
ATOM 1864 N N . ASN A 1 236 ? -8.148 -13.023 -12.82 1 94 236 ASN A N 1
ATOM 1865 C CA . ASN A 1 236 ? -7.547 -12.398 -11.648 1 94 236 ASN A CA 1
ATOM 1866 C C . ASN A 1 236 ? -6.074 -12.07 -11.883 1 94 236 ASN A C 1
ATOM 1868 O O . ASN A 1 236 ? -5.453 -11.375 -11.078 1 94 236 ASN A O 1
ATOM 1872 N N . ASP A 1 237 ? -5.59 -12.516 -13.031 1 97.31 237 ASP A N 1
ATOM 1873 C CA . ASP A 1 237 ? -4.223 -12.18 -13.422 1 97.31 237 ASP A CA 1
ATOM 1874 C C . ASP A 1 237 ? -4.191 -10.977 -14.359 1 97.31 237 ASP A C 1
ATOM 1876 O O . ASP A 1 237 ? -3.119 -10.492 -14.727 1 97.31 237 ASP A O 1
ATOM 1880 N N . PHE A 1 238 ? -5.289 -10.484 -14.727 1 97.5 238 PHE A N 1
ATOM 1881 C CA . PHE A 1 238 ? -5.41 -9.492 -15.789 1 97.5 238 PHE A CA 1
ATOM 1882 C C . PHE A 1 238 ? -4.527 -8.281 -15.508 1 97.5 238 PHE A C 1
ATOM 1884 O O . PHE A 1 238 ? -3.682 -7.918 -16.328 1 97.5 238 PHE A O 1
ATOM 1891 N N . GLU A 1 239 ? -4.672 -7.672 -14.32 1 98.19 239 GLU A N 1
ATOM 1892 C CA . GLU A 1 239 ? -3.912 -6.473 -13.984 1 98.19 239 GLU A CA 1
ATOM 1893 C C . GLU A 1 239 ? -2.416 -6.766 -13.922 1 98.19 239 GLU A C 1
ATOM 1895 O O . GLU A 1 239 ? -1.598 -5.941 -14.336 1 98.19 239 GLU A O 1
ATOM 1900 N N . MET A 1 240 ? -2.061 -7.926 -13.414 1 98.75 240 MET A N 1
ATOM 1901 C CA . MET A 1 240 ? -0.652 -8.297 -13.328 1 98.75 240 MET A CA 1
ATOM 1902 C C . MET A 1 240 ? -0.039 -8.43 -14.719 1 98.75 240 MET A C 1
ATOM 1904 O O . MET A 1 240 ? 1.004 -7.84 -15 1 98.75 240 MET A O 1
ATOM 1908 N N . ILE A 1 241 ? -0.734 -9.102 -15.602 1 98.81 241 ILE A N 1
ATOM 1909 C CA . ILE A 1 241 ? -0.258 -9.359 -16.953 1 98.81 241 ILE A CA 1
ATOM 1910 C C . ILE A 1 241 ? -0.159 -8.047 -17.719 1 98.81 241 ILE A C 1
ATOM 1912 O O . ILE A 1 241 ? 0.782 -7.844 -18.5 1 98.81 241 ILE A O 1
ATOM 1916 N N . GLN A 1 242 ? -1.06 -7.18 -17.469 1 98.31 242 GLN A N 1
ATOM 1917 C CA . GLN A 1 242 ? -1.09 -5.891 -18.156 1 98.31 242 GLN A CA 1
ATOM 1918 C C . GLN A 1 242 ? -0.008 -4.957 -17.609 1 98.31 242 GLN A C 1
ATOM 1920 O O . GLN A 1 242 ? 0.559 -4.156 -18.359 1 98.31 242 GLN A O 1
ATOM 1925 N N . THR A 1 243 ? 0.31 -5.043 -16.375 1 98.44 243 THR A N 1
ATOM 1926 C CA . THR A 1 243 ? 1.163 -4.098 -15.672 1 98.44 243 THR A CA 1
ATOM 1927 C C . THR A 1 243 ? 2.635 -4.359 -15.977 1 98.44 243 THR A C 1
ATOM 1929 O O . THR A 1 243 ? 3.42 -3.42 -16.125 1 98.44 243 THR A O 1
ATOM 1932 N N . VAL A 1 244 ? 3.01 -5.586 -16.141 1 98.75 244 VAL A N 1
ATOM 1933 C CA . VAL A 1 244 ? 4.418 -5.926 -16.312 1 98.75 244 VAL A CA 1
ATOM 1934 C C . VAL A 1 244 ? 4.809 -5.809 -17.781 1 98.75 244 VAL A C 1
ATOM 1936 O O . VAL A 1 244 ? 3.943 -5.797 -18.656 1 98.75 244 VAL A O 1
ATOM 1939 N N . GLY A 1 245 ? 6.098 -5.645 -18.031 1 98.5 245 GLY A N 1
ATOM 1940 C CA . GLY A 1 245 ? 6.586 -5.527 -19.391 1 98.5 245 GLY A CA 1
ATOM 1941 C C . GLY A 1 245 ? 6.445 -6.812 -20.188 1 98.5 245 GLY A C 1
ATOM 1942 O O . GLY A 1 245 ? 6.258 -6.777 -21.406 1 98.5 245 GLY A O 1
ATOM 1943 N N . HIS A 1 246 ? 6.555 -7.957 -19.5 1 98.69 246 HIS A N 1
ATOM 1944 C CA . HIS A 1 246 ? 6.496 -9.25 -20.172 1 98.69 246 HIS A CA 1
ATOM 1945 C C . HIS A 1 246 ? 5.469 -10.164 -19.5 1 98.69 246 HIS A C 1
ATOM 1947 O O . HIS A 1 246 ? 5.824 -11.195 -18.938 1 98.69 246 HIS A O 1
ATOM 1953 N N . GLY A 1 247 ? 4.25 -9.781 -19.688 1 98.88 247 GLY A N 1
ATOM 1954 C CA . GLY A 1 247 ? 3.146 -10.594 -19.203 1 98.88 247 GLY A CA 1
ATOM 1955 C C . GLY A 1 247 ? 2.785 -11.734 -20.141 1 98.88 247 GLY A C 1
ATOM 1956 O O . GLY A 1 247 ? 2.443 -11.5 -21.297 1 98.88 247 GLY A O 1
ATOM 1957 N N . ILE A 1 248 ? 2.811 -12.969 -19.641 1 98.94 248 ILE A N 1
ATOM 1958 C CA . ILE A 1 248 ? 2.619 -14.141 -20.484 1 98.94 248 ILE A CA 1
ATOM 1959 C C . ILE A 1 248 ? 1.391 -14.922 -20.016 1 98.94 248 ILE A C 1
ATOM 1961 O O . ILE A 1 248 ? 1.289 -15.281 -18.844 1 98.94 248 ILE A O 1
ATOM 1965 N N . ALA A 1 249 ? 0.458 -15.141 -20.891 1 98.81 249 ALA A N 1
ATOM 1966 C CA . ALA A 1 249 ? -0.723 -15.953 -20.625 1 98.81 249 ALA A CA 1
ATOM 1967 C C . ALA A 1 249 ? -0.509 -17.406 -21.047 1 98.81 249 ALA A C 1
ATOM 1969 O O . ALA A 1 249 ? 0.116 -17.656 -22.078 1 98.81 249 ALA A O 1
ATOM 1970 N N . LEU A 1 250 ? -0.987 -18.297 -20.297 1 98.62 250 LEU A N 1
ATOM 1971 C CA . LEU A 1 250 ? -0.949 -19.703 -20.703 1 98.62 250 LEU A CA 1
ATOM 1972 C C . LEU A 1 250 ? -1.885 -19.953 -21.875 1 98.62 250 LEU A C 1
ATOM 1974 O O . LEU A 1 250 ? -2.988 -19.391 -21.922 1 98.62 250 LEU A O 1
ATOM 1978 N N . THR A 1 251 ? -1.476 -20.828 -22.75 1 98.31 251 THR A N 1
ATOM 1979 C CA . THR A 1 251 ? -2.303 -21.172 -23.906 1 98.31 251 THR A CA 1
ATOM 1980 C C . THR A 1 251 ? -3.652 -21.734 -23.453 1 98.31 251 THR A C 1
ATOM 1982 O O . THR A 1 251 ? -4.664 -21.531 -24.141 1 98.31 251 THR A O 1
ATOM 1985 N N . SER A 1 252 ? -3.705 -22.344 -22.344 1 96.12 252 SER A N 1
ATOM 1986 C CA . SER A 1 252 ? -4.922 -22.922 -21.781 1 96.12 252 SER A CA 1
ATOM 1987 C C . SER A 1 252 ? -5.734 -21.891 -21.031 1 96.12 252 SER A C 1
ATOM 1989 O O . SER A 1 252 ? -6.816 -22.188 -20.516 1 96.12 252 SER A O 1
ATOM 1991 N N . GLY A 1 253 ? -5.258 -20.734 -20.953 1 95.25 253 GLY A N 1
ATOM 1992 C CA . GLY A 1 253 ? -5.867 -19.719 -20.109 1 95.25 253 GLY A CA 1
ATOM 1993 C C . GLY A 1 253 ? -7.039 -19.016 -20.766 1 95.25 253 GLY A C 1
ATOM 1994 O O . GLY A 1 253 ? -7.461 -19.391 -21.859 1 95.25 253 GLY A O 1
ATOM 1995 N N . ASN A 1 254 ? -7.598 -18.062 -20.062 1 95.31 254 ASN A N 1
ATOM 1996 C CA . ASN A 1 254 ? -8.75 -17.281 -20.5 1 95.31 254 ASN A CA 1
ATOM 1997 C C . ASN A 1 254 ? -8.438 -16.484 -21.766 1 95.31 254 ASN A C 1
ATOM 1999 O O . ASN A 1 254 ? -7.418 -15.797 -21.828 1 95.31 254 ASN A O 1
ATOM 2003 N N . PRO A 1 255 ? -9.305 -16.516 -22.797 1 96.31 255 PRO A N 1
ATOM 2004 C CA . PRO A 1 255 ? -9.062 -15.781 -24.047 1 96.31 255 PRO A CA 1
ATOM 2005 C C . PRO A 1 255 ? -8.898 -14.281 -23.828 1 96.31 255 PRO A C 1
ATOM 2007 O O . PRO A 1 255 ? -8.078 -13.648 -24.5 1 96.31 255 PRO A O 1
ATOM 2010 N N . LYS A 1 256 ? -9.625 -13.75 -22.922 1 95.44 256 LYS A N 1
ATOM 2011 C CA . LYS A 1 256 ? -9.547 -12.32 -22.656 1 95.44 256 LYS A CA 1
ATOM 2012 C C . LYS A 1 256 ? -8.188 -11.938 -22.094 1 95.44 256 LYS A C 1
ATOM 2014 O O . LYS A 1 256 ? -7.672 -10.852 -22.375 1 95.44 256 LYS A O 1
ATOM 2019 N N . LEU A 1 257 ? -7.695 -12.789 -21.328 1 97.12 257 LEU A N 1
ATOM 2020 C CA . LEU A 1 257 ? -6.363 -12.539 -20.797 1 97.12 257 LEU A CA 1
ATOM 2021 C C . LEU A 1 257 ? -5.316 -12.586 -21.906 1 97.12 257 LEU A C 1
ATOM 2023 O O . LEU A 1 257 ? -4.41 -11.75 -21.938 1 97.12 257 LEU A O 1
ATOM 2027 N N . LYS A 1 258 ? -5.422 -13.516 -22.781 1 98 258 LYS A N 1
ATOM 2028 C CA . LYS A 1 258 ? -4.48 -13.695 -23.891 1 98 258 LYS A CA 1
ATOM 2029 C C . LYS A 1 258 ? -4.465 -12.477 -24.812 1 98 258 LYS A C 1
ATOM 2031 O O . LYS A 1 258 ? -3.441 -12.164 -25.422 1 98 258 LYS A O 1
ATOM 2036 N N . GLU A 1 259 ? -5.527 -11.727 -24.812 1 97.44 259 GLU A N 1
ATOM 2037 C CA . GLU A 1 259 ? -5.641 -10.555 -25.672 1 97.44 259 GLU A CA 1
ATOM 2038 C C . GLU A 1 259 ? -4.711 -9.438 -25.203 1 97.44 259 GLU A C 1
ATOM 2040 O O . GLU A 1 259 ? -4.273 -8.602 -26 1 97.44 259 GLU A O 1
ATOM 2045 N N . VAL A 1 260 ? -4.438 -9.422 -23.938 1 97.19 260 VAL A N 1
ATOM 2046 C CA . VAL A 1 260 ? -3.67 -8.297 -23.406 1 97.19 260 VAL A CA 1
ATOM 2047 C C . VAL A 1 260 ? -2.242 -8.742 -23.094 1 97.19 260 VAL A C 1
ATOM 2049 O O . VAL A 1 260 ? -1.409 -7.938 -22.688 1 97.19 260 VAL A O 1
ATOM 2052 N N . ALA A 1 261 ? -1.94 -9.953 -23.297 1 98.56 261 ALA A N 1
ATOM 2053 C CA . ALA A 1 261 ? -0.652 -10.523 -22.906 1 98.56 261 ALA A CA 1
ATOM 2054 C C . ALA A 1 261 ? 0.437 -10.148 -23.906 1 98.56 261 ALA A C 1
ATOM 2056 O O . ALA A 1 261 ? 0.163 -9.977 -25.094 1 98.56 261 ALA A O 1
ATOM 2057 N N . TRP A 1 262 ? 1.675 -9.984 -23.422 1 98.56 262 TRP A N 1
ATOM 2058 C CA . TRP A 1 262 ? 2.852 -9.797 -24.266 1 98.56 262 TRP A CA 1
ATOM 2059 C C . TRP A 1 262 ? 3.127 -11.047 -25.094 1 98.56 262 TRP A C 1
ATOM 2061 O O . TRP A 1 262 ? 3.598 -10.953 -26.234 1 98.56 262 TRP A O 1
ATOM 2071 N N . GLY A 1 263 ? 2.791 -12.203 -24.516 1 98.56 263 GLY A N 1
ATOM 2072 C CA . GLY A 1 263 ? 2.961 -13.484 -25.188 1 98.56 263 GLY A CA 1
ATOM 2073 C C . GLY A 1 263 ? 2.068 -14.57 -24.641 1 98.56 263 GLY A C 1
ATOM 2074 O O . GLY A 1 263 ? 1.421 -14.383 -23.609 1 98.56 263 GLY A O 1
ATOM 2075 N N . ILE A 1 264 ? 2.059 -15.68 -25.422 1 98.81 264 ILE A N 1
ATOM 2076 C CA . ILE A 1 264 ? 1.271 -16.844 -25.047 1 98.81 264 ILE A CA 1
ATOM 2077 C C . ILE A 1 264 ? 2.148 -18.094 -25.094 1 98.81 264 ILE A C 1
ATOM 2079 O O . ILE A 1 264 ? 2.938 -18.281 -26.031 1 98.81 264 ILE A O 1
ATOM 2083 N N . THR A 1 265 ? 2.029 -18.922 -24.062 1 98.75 265 THR A N 1
ATOM 2084 C CA . THR A 1 265 ? 2.826 -20.141 -24.062 1 98.75 265 THR A CA 1
ATOM 2085 C C . THR A 1 265 ? 2.408 -21.078 -25.203 1 98.75 265 THR A C 1
ATOM 2087 O O . THR A 1 265 ? 1.257 -21.047 -25.625 1 98.75 265 THR A O 1
ATOM 2090 N N . ASP A 1 266 ? 3.338 -21.906 -25.625 1 98.38 266 ASP A N 1
ATOM 2091 C CA . ASP A 1 266 ? 3.035 -22.906 -26.641 1 98.38 266 ASP A CA 1
ATOM 2092 C C . ASP A 1 266 ? 2.314 -24.109 -26.047 1 98.38 266 ASP A C 1
ATOM 2094 O O . ASP A 1 266 ? 1.49 -24.734 -26.703 1 98.38 266 ASP A O 1
ATOM 2098 N N . LEU A 1 267 ? 2.682 -24.406 -24.781 1 98.56 267 LEU A N 1
ATOM 2099 C CA . LEU A 1 267 ? 2.154 -25.578 -24.109 1 98.56 267 LEU A CA 1
ATOM 2100 C C . LEU A 1 267 ? 1.249 -25.188 -22.953 1 98.56 267 LEU A C 1
ATOM 2102 O O . LEU A 1 267 ? 1.312 -24.047 -22.469 1 98.56 267 LEU A O 1
ATOM 2106 N N . SER A 1 268 ? 0.468 -26.141 -22.5 1 98.38 268 SER A N 1
ATOM 2107 C CA . SER A 1 268 ? -0.417 -25.938 -21.359 1 98.38 268 SER A CA 1
ATOM 2108 C C . SER A 1 268 ? 0.34 -26.078 -20.031 1 98.38 268 SER A C 1
ATOM 2110 O O . SER A 1 268 ? 1.5 -26.5 -20.031 1 98.38 268 SER A O 1
ATOM 2112 N N . ASN A 1 269 ? -0.346 -25.672 -18.969 1 98.38 269 ASN A N 1
ATOM 2113 C CA . ASN A 1 269 ? 0.225 -25.875 -17.656 1 98.38 269 ASN A CA 1
ATOM 2114 C C . ASN A 1 269 ? 0.49 -27.359 -17.391 1 98.38 269 ASN A C 1
ATOM 2116 O O . ASN A 1 269 ? 1.467 -27.703 -16.719 1 98.38 269 ASN A O 1
ATOM 2120 N N . GLU A 1 270 ? -0.371 -28.234 -17.922 1 98.19 270 GLU A N 1
ATOM 2121 C CA . GLU A 1 270 ? -0.203 -29.672 -17.766 1 98.19 270 GLU A CA 1
ATOM 2122 C C . GLU A 1 270 ? 1.104 -30.141 -18.406 1 98.19 270 GLU A C 1
ATOM 2124 O O . GLU A 1 270 ? 1.771 -31.031 -17.875 1 98.19 270 GLU A O 1
ATOM 2129 N N . ASP A 1 271 ? 1.442 -29.5 -19.453 1 98.44 271 ASP A N 1
ATOM 2130 C CA . ASP A 1 271 ? 2.576 -29.953 -20.25 1 98.44 271 ASP A CA 1
ATOM 2131 C C . ASP A 1 271 ? 3.828 -29.141 -19.938 1 98.44 271 ASP A C 1
ATOM 2133 O O . ASP A 1 271 ? 4.824 -29.219 -20.656 1 98.44 271 ASP A O 1
ATOM 2137 N N . GLY A 1 272 ? 3.811 -28.328 -18.906 1 98.5 272 GLY A N 1
ATOM 2138 C CA . GLY A 1 272 ? 4.969 -27.562 -18.484 1 98.5 272 GLY A CA 1
ATOM 2139 C C . GLY A 1 272 ? 5.141 -26.266 -19.25 1 98.5 272 GLY A C 1
ATOM 2140 O O . GLY A 1 272 ? 6.266 -25.828 -19.5 1 98.5 272 GLY A O 1
ATOM 2141 N N . GLY A 1 273 ? 4.059 -25.688 -19.672 1 98.62 273 GLY A N 1
ATOM 2142 C CA . GLY A 1 273 ? 4.082 -24.516 -20.531 1 98.62 273 GLY A CA 1
ATOM 2143 C C . GLY A 1 273 ? 4.887 -23.359 -19.953 1 98.62 273 GLY A C 1
ATOM 2144 O O . GLY A 1 273 ? 5.648 -22.703 -20.672 1 98.62 273 GLY A O 1
ATOM 2145 N N . LEU A 1 274 ? 4.691 -23.047 -18.641 1 98.81 274 LEU A N 1
ATOM 2146 C CA . LEU A 1 274 ? 5.469 -21.984 -17.984 1 98.81 274 LEU A CA 1
ATOM 2147 C C . LEU A 1 274 ? 6.961 -22.266 -18.094 1 98.81 274 LEU A C 1
ATOM 2149 O O . LEU A 1 274 ? 7.734 -21.406 -18.516 1 98.81 274 LEU A O 1
ATOM 2153 N N . GLY A 1 275 ? 7.352 -23.406 -17.734 1 98.88 275 GLY A N 1
ATOM 2154 C CA . GLY A 1 275 ? 8.766 -23.766 -17.75 1 98.88 275 GLY A CA 1
ATOM 2155 C C . GLY A 1 275 ? 9.367 -23.734 -19.141 1 98.88 275 GLY A C 1
ATOM 2156 O O . GLY A 1 275 ? 10.469 -23.219 -19.344 1 98.88 275 GLY A O 1
ATOM 2157 N N . ASP A 1 276 ? 8.656 -24.375 -20.125 1 98.62 276 ASP A N 1
ATOM 2158 C CA . ASP A 1 276 ? 9.102 -24.406 -21.5 1 98.62 276 ASP A CA 1
ATOM 2159 C C . ASP A 1 276 ? 9.352 -22.984 -22.016 1 98.62 276 ASP A C 1
ATOM 2161 O O . ASP A 1 276 ? 10.398 -22.703 -22.609 1 98.62 276 ASP A O 1
ATOM 2165 N N . THR A 1 277 ? 8.438 -22.109 -21.719 1 98.69 277 THR A N 1
ATOM 2166 C CA . THR A 1 277 ? 8.523 -20.719 -22.172 1 98.69 277 THR A CA 1
ATOM 2167 C C . THR A 1 277 ? 9.656 -19.984 -21.469 1 98.69 277 THR A C 1
ATOM 2169 O O . THR A 1 277 ? 10.43 -19.266 -22.094 1 98.69 277 THR A O 1
ATOM 2172 N N . LEU A 1 278 ? 9.742 -20.156 -20.172 1 98.5 278 LEU A N 1
ATOM 2173 C CA . LEU A 1 278 ? 10.781 -19.484 -19.391 1 98.5 278 LEU A CA 1
ATOM 2174 C C . LEU A 1 278 ? 12.172 -19.906 -19.875 1 98.5 278 LEU A C 1
ATOM 2176 O O . LEU A 1 278 ? 13.062 -19.062 -20.016 1 98.5 278 LEU A O 1
ATOM 2180 N N . ASN A 1 279 ? 12.328 -21.188 -20.141 1 97.75 279 ASN A N 1
ATOM 2181 C CA . ASN A 1 279 ? 13.602 -21.688 -20.656 1 97.75 279 ASN A CA 1
ATOM 2182 C C . ASN A 1 279 ? 13.969 -21.031 -21.984 1 97.75 279 ASN A C 1
ATOM 2184 O O . ASN A 1 279 ? 15.117 -20.641 -22.203 1 97.75 279 ASN A O 1
ATOM 2188 N N . LYS A 1 280 ? 13 -20.906 -22.812 1 96.75 280 LYS A N 1
ATOM 2189 C CA . LYS A 1 280 ? 13.242 -20.297 -24.109 1 96.75 280 LYS A CA 1
ATOM 2190 C C . LYS A 1 280 ? 13.609 -18.812 -23.969 1 96.75 280 LYS A C 1
ATOM 2192 O O . LYS A 1 280 ? 14.453 -18.312 -24.703 1 96.75 280 LYS A O 1
ATOM 2197 N N . LEU A 1 281 ? 13 -18.125 -23 1 96.94 281 LEU A N 1
ATOM 2198 C CA . LEU A 1 281 ? 13.211 -16.688 -22.812 1 96.94 281 LEU A CA 1
ATOM 2199 C C . LEU A 1 281 ? 14.594 -16.422 -22.219 1 96.94 281 LEU A C 1
ATOM 2201 O O . LEU A 1 281 ? 15.242 -15.43 -22.578 1 96.94 281 LEU A O 1
ATOM 2205 N N . LEU A 1 282 ? 15.023 -17.266 -21.312 1 95.56 282 LEU A N 1
ATOM 2206 C CA . LEU A 1 282 ? 16.219 -16.953 -20.547 1 95.56 282 LEU A CA 1
ATOM 2207 C C . LEU A 1 282 ? 17.453 -17.625 -21.156 1 95.56 282 LEU A C 1
ATOM 2209 O O . LEU A 1 282 ? 18.578 -17.422 -20.688 1 95.56 282 LEU A O 1
ATOM 2213 N N . LYS A 1 283 ? 17.297 -18.453 -22.125 1 85.62 283 LYS A N 1
ATOM 2214 C CA . LYS A 1 283 ? 18.422 -19.031 -22.859 1 85.62 283 LYS A CA 1
ATOM 2215 C C . LYS A 1 283 ? 18.953 -18.047 -23.906 1 85.62 283 LYS A C 1
ATOM 2217 O O . LYS A 1 283 ? 18.172 -17.328 -24.531 1 85.62 283 LYS A O 1
ATOM 2222 N N . MET B 1 1 ? -14.039 29.562 -4.902 1 89.25 1 MET B N 1
ATOM 2223 C CA . MET B 1 1 ? -14.078 28.125 -4.672 1 89.25 1 MET B CA 1
ATOM 2224 C C . MET B 1 1 ? -15.438 27.688 -4.141 1 89.25 1 MET B C 1
ATOM 2226 O O . MET B 1 1 ? -15.883 28.188 -3.1 1 89.25 1 MET B O 1
ATOM 2230 N N . GLN B 1 2 ? -16.062 26.797 -4.918 1 90.94 2 GLN B N 1
ATOM 2231 C CA . GLN B 1 2 ? -17.359 26.312 -4.457 1 90.94 2 GLN B CA 1
ATOM 2232 C C . GLN B 1 2 ? -17.469 24.797 -4.613 1 90.94 2 GLN B C 1
ATOM 2234 O O . GLN B 1 2 ? -17.031 24.234 -5.625 1 90.94 2 GLN B O 1
ATOM 2239 N N . LEU B 1 3 ? -18.062 24.172 -3.6 1 93.5 3 LEU B N 1
ATOM 2240 C CA . LEU B 1 3 ? -18.344 22.75 -3.646 1 93.5 3 LEU B CA 1
ATOM 2241 C C . LEU B 1 3 ? -19.703 22.469 -4.281 1 93.5 3 LEU B C 1
ATOM 2243 O O . LEU B 1 3 ? -20.641 23.25 -4.09 1 93.5 3 LEU B O 1
ATOM 2247 N N . LYS B 1 4 ? -19.906 21.422 -5.039 1 87.06 4 LYS B N 1
ATOM 2248 C CA . LYS B 1 4 ? -21.156 21.078 -5.715 1 87.06 4 LYS B CA 1
ATOM 2249 C C . LYS B 1 4 ? -22.219 20.641 -4.707 1 87.06 4 LYS B C 1
ATOM 2251 O O . LYS B 1 4 ? -23.359 21.062 -4.785 1 87.06 4 LYS B O 1
ATOM 2256 N N . ASP B 1 5 ? -21.797 19.828 -3.801 1 89.06 5 ASP B N 1
ATOM 2257 C CA . ASP B 1 5 ? -22.672 19.344 -2.744 1 89.06 5 ASP B CA 1
ATOM 2258 C C . ASP B 1 5 ? -22.094 19.641 -1.364 1 89.06 5 ASP B C 1
ATOM 2260 O O . ASP B 1 5 ? -21.203 18.938 -0.894 1 89.06 5 ASP B O 1
ATOM 2264 N N . LYS B 1 6 ? -22.734 20.562 -0.656 1 84.38 6 LYS B N 1
ATOM 2265 C CA . LYS B 1 6 ? -22.203 21.031 0.626 1 84.38 6 LYS B CA 1
ATOM 2266 C C . LYS B 1 6 ? -22.625 20.094 1.759 1 84.38 6 LYS B C 1
ATOM 2268 O O . LYS B 1 6 ? -22.047 20.141 2.854 1 84.38 6 LYS B O 1
ATOM 2273 N N . ASN B 1 7 ? -23.547 19.281 1.488 1 87.75 7 ASN B N 1
ATOM 2274 C CA . ASN B 1 7 ? -24.062 18.406 2.527 1 87.75 7 ASN B CA 1
ATOM 2275 C C . ASN B 1 7 ? -23.297 17.078 2.568 1 87.75 7 ASN B C 1
ATOM 2277 O O . ASN B 1 7 ? -23.453 16.297 3.502 1 87.75 7 ASN B O 1
ATOM 2281 N N . LYS B 1 8 ? -22.516 16.922 1.633 1 94.06 8 LYS B N 1
ATOM 2282 C CA . LYS B 1 8 ? -21.75 15.68 1.566 1 94.06 8 LYS B CA 1
ATOM 2283 C C . LYS B 1 8 ? -20.703 15.633 2.67 1 94.06 8 LYS B C 1
ATOM 2285 O O . LYS B 1 8 ? -19.984 16.609 2.906 1 94.06 8 LYS B O 1
ATOM 2290 N N . LYS B 1 9 ? -20.719 14.477 3.381 1 97.25 9 LYS B N 1
ATOM 2291 C CA . LYS B 1 9 ? -19.656 14.273 4.371 1 97.25 9 LYS B CA 1
ATOM 2292 C C . LYS B 1 9 ? -18.344 13.914 3.703 1 97.25 9 LYS B C 1
ATOM 2294 O O . LYS B 1 9 ? -18.234 12.898 3.018 1 97.25 9 LYS B O 1
ATOM 2299 N N . ARG B 1 10 ? -17.359 14.766 3.965 1 98.19 10 ARG B N 1
ATOM 2300 C CA . ARG B 1 10 ? -16.125 14.656 3.191 1 98.19 10 ARG B CA 1
ATOM 2301 C C . ARG B 1 10 ? -14.961 14.258 4.082 1 98.19 10 ARG B C 1
ATOM 2303 O O . ARG B 1 10 ? -15.039 14.359 5.305 1 98.19 10 ARG B O 1
ATOM 2310 N N . LEU B 1 11 ? -13.984 13.711 3.357 1 98.81 11 LEU B N 1
ATOM 2311 C CA . LEU B 1 11 ? -12.648 13.578 3.936 1 98.81 11 LEU B CA 1
ATOM 2312 C C . LEU B 1 11 ? -11.844 14.859 3.742 1 98.81 11 LEU B C 1
ATOM 2314 O O . LEU B 1 11 ? -11.828 15.43 2.646 1 98.81 11 LEU B O 1
ATOM 2318 N N . ILE B 1 12 ? -11.25 15.344 4.82 1 98.94 12 ILE B N 1
ATOM 2319 C CA . ILE B 1 12 ? -10.406 16.531 4.816 1 98.94 12 ILE B CA 1
ATOM 2320 C C . ILE B 1 12 ? -8.992 16.172 5.262 1 98.94 12 ILE B C 1
ATOM 2322 O O . ILE B 1 12 ? -8.781 15.773 6.41 1 98.94 12 ILE B O 1
ATOM 2326 N N . LEU B 1 13 ? -8.062 16.281 4.34 1 98.94 13 LEU B N 1
ATOM 2327 C CA . LEU B 1 13 ? -6.66 16 4.625 1 98.94 13 LEU B CA 1
ATOM 2328 C C . LEU B 1 13 ? -5.891 17.297 4.898 1 98.94 13 LEU B C 1
ATOM 2330 O O . LEU B 1 13 ? -5.973 18.25 4.117 1 98.94 13 LEU B O 1
ATOM 2334 N N . ILE B 1 14 ? -5.09 17.297 6.004 1 98.94 14 ILE B N 1
ATOM 2335 C CA . ILE B 1 14 ? -4.426 18.547 6.359 1 98.94 14 ILE B CA 1
ATOM 2336 C C . ILE B 1 14 ? -2.943 18.297 6.617 1 98.94 14 ILE B C 1
ATOM 2338 O O . ILE B 1 14 ? -2.588 17.391 7.391 1 98.94 14 ILE B O 1
ATOM 2342 N N . ASP B 1 15 ? -2.152 19.047 5.934 1 98.56 15 ASP B N 1
ATOM 2343 C CA . ASP B 1 15 ? -0.75 19.156 6.324 1 98.56 15 ASP B CA 1
ATOM 2344 C C . ASP B 1 15 ? -0.599 19.938 7.625 1 98.56 15 ASP B C 1
ATOM 2346 O O . ASP B 1 15 ? -1.532 20.625 8.062 1 98.56 15 ASP B O 1
ATOM 2350 N N . LEU B 1 16 ? 0.644 19.812 8.242 1 98 16 LEU B N 1
ATOM 2351 C CA . LEU B 1 16 ? 0.833 20.484 9.523 1 98 16 LEU B CA 1
ATOM 2352 C C . LEU B 1 16 ? 1.697 21.734 9.367 1 98 16 LEU B C 1
ATOM 2354 O O . LEU B 1 16 ? 1.191 22.859 9.422 1 98 16 LEU B O 1
ATOM 2358 N N . ASP B 1 17 ? 2.914 21.547 9.031 1 95.69 17 ASP B N 1
ATOM 2359 C CA . ASP B 1 17 ? 3.867 22.656 9.031 1 95.69 17 ASP B CA 1
ATOM 2360 C C . ASP B 1 17 ? 3.576 23.625 7.895 1 95.69 17 ASP B C 1
ATOM 2362 O O . ASP B 1 17 ? 3.545 23.234 6.727 1 95.69 17 ASP B O 1
ATOM 2366 N N . GLY B 1 18 ? 3.314 24.875 8.305 1 95.81 18 GLY B N 1
ATOM 2367 C CA . GLY B 1 18 ? 3.039 25.906 7.328 1 95.81 18 GLY B CA 1
ATOM 2368 C C . GLY B 1 18 ? 1.608 25.891 6.824 1 95.81 18 GLY B C 1
ATOM 2369 O O . GLY B 1 18 ? 1.226 26.719 5.996 1 95.81 18 GLY B O 1
ATOM 2370 N N . THR B 1 19 ? 0.826 25 7.32 1 98.19 19 THR B N 1
ATOM 2371 C CA . THR B 1 19 ? -0.552 24.812 6.883 1 98.19 19 THR B CA 1
ATOM 2372 C C . THR B 1 19 ? -1.513 24.891 8.062 1 98.19 19 THR B C 1
ATOM 2374 O O . THR B 1 19 ? -2.121 25.938 8.305 1 98.19 19 THR B O 1
ATOM 2377 N N . THR B 1 20 ? -1.619 23.875 8.828 1 98.81 20 THR B N 1
ATOM 2378 C CA . THR B 1 20 ? -2.459 23.859 10.023 1 98.81 20 THR B CA 1
ATOM 2379 C C . THR B 1 20 ? -1.799 24.625 11.164 1 98.81 20 THR B C 1
ATOM 2381 O O . THR B 1 20 ? -2.469 25.359 11.891 1 98.81 20 THR B O 1
ATOM 2384 N N . LEU B 1 21 ? -0.492 24.406 11.234 1 98.38 21 LEU B N 1
ATOM 2385 C CA . LEU B 1 21 ? 0.278 25.062 12.281 1 98.38 21 LEU B CA 1
ATOM 2386 C C . LEU B 1 21 ? 0.722 26.453 11.828 1 98.38 21 LEU B C 1
ATOM 2388 O O . LEU B 1 21 ? 0.966 26.672 10.641 1 98.38 21 LEU B O 1
ATOM 2392 N N . LYS B 1 22 ? 0.833 27.328 12.844 1 97.69 22 LYS B N 1
ATOM 2393 C CA . LYS B 1 22 ? 1.428 28.641 12.586 1 97.69 22 LYS B CA 1
ATOM 2394 C C . LYS B 1 22 ? 2.914 28.516 12.266 1 97.69 22 LYS B C 1
ATOM 2396 O O . LYS B 1 22 ? 3.447 27.406 12.18 1 97.69 22 LYS B O 1
ATOM 2401 N N . ASN B 1 23 ? 3.527 29.641 12.039 1 95.38 23 ASN B N 1
ATOM 2402 C CA . ASN B 1 23 ? 4.926 29.656 11.625 1 95.38 23 ASN B CA 1
ATOM 2403 C C . ASN B 1 23 ? 5.844 29.141 12.734 1 95.38 23 ASN B C 1
ATOM 2405 O O . ASN B 1 23 ? 6.984 28.766 12.477 1 95.38 23 ASN B O 1
ATOM 2409 N N . ASP B 1 24 ? 5.398 29.047 14 1 93.56 24 ASP B N 1
ATOM 2410 C CA . ASP B 1 24 ? 6.203 28.516 15.094 1 93.56 24 ASP B CA 1
ATOM 2411 C C . ASP B 1 24 ? 6.242 27 15.07 1 93.56 24 ASP B C 1
ATOM 2413 O O . ASP B 1 24 ? 6.977 26.375 15.844 1 93.56 24 ASP B O 1
ATOM 2417 N N . HIS B 1 25 ? 5.387 26.328 14.203 1 91.69 25 HIS B N 1
ATOM 2418 C CA . HIS B 1 25 ? 5.312 24.891 14 1 91.69 25 HIS B CA 1
ATOM 2419 C C . HIS B 1 25 ? 4.824 24.188 15.258 1 91.69 25 HIS B C 1
ATOM 2421 O O . HIS B 1 25 ? 5.098 23 15.453 1 91.69 25 HIS B O 1
ATOM 2427 N N . ILE B 1 26 ? 4.129 24.906 16.047 1 93.25 26 ILE B N 1
ATOM 2428 C CA . ILE B 1 26 ? 3.654 24.344 17.312 1 93.25 26 ILE B CA 1
ATOM 2429 C C . ILE B 1 26 ? 2.18 24.688 17.5 1 93.25 26 ILE B C 1
ATOM 2431 O O . ILE B 1 26 ? 1.353 23.797 17.719 1 93.25 26 ILE B O 1
ATOM 2435 N N . SER B 1 27 ? 1.878 25.938 17.375 1 97.62 27 SER B N 1
ATOM 2436 C CA . SER B 1 27 ? 0.551 26.422 17.734 1 97.62 27 SER B CA 1
ATOM 2437 C C . SER B 1 27 ? -0.398 26.391 16.547 1 97.62 27 SER B C 1
ATOM 2439 O O . SER B 1 27 ? 0.037 26.5 15.398 1 97.62 27 SER B O 1
ATOM 2441 N N . ILE B 1 28 ? -1.667 26.266 16.875 1 98.62 28 ILE B N 1
ATOM 2442 C CA . ILE B 1 28 ? -2.73 26.312 15.875 1 98.62 28 ILE B CA 1
ATOM 2443 C C . ILE B 1 28 ? -3.561 27.578 16.062 1 98.62 28 ILE B C 1
ATOM 2445 O O . ILE B 1 28 ? -4.008 27.875 17.172 1 98.62 28 ILE B O 1
ATOM 2449 N N . ASN B 1 29 ? -3.691 28.344 14.977 1 98.5 29 ASN B N 1
ATOM 2450 C CA . ASN B 1 29 ? -4.605 29.469 15.047 1 98.5 29 ASN B CA 1
ATOM 2451 C C . ASN B 1 29 ? -6.008 29.047 15.461 1 98.5 29 ASN B C 1
ATOM 2453 O O . ASN B 1 29 ? -6.539 28.062 14.938 1 98.5 29 ASN B O 1
ATOM 2457 N N . PRO B 1 30 ? -6.719 29.781 16.359 1 98.56 30 PRO B N 1
ATOM 2458 C CA . PRO B 1 30 ? -8.047 29.391 16.844 1 98.56 30 PRO B CA 1
ATOM 2459 C C . PRO B 1 30 ? -9.07 29.266 15.711 1 98.56 30 PRO B C 1
ATOM 2461 O O . PRO B 1 30 ? -9.938 28.391 15.766 1 98.56 30 PRO B O 1
ATOM 2464 N N . ILE B 1 31 ? -9.008 30.062 14.727 1 98.69 31 ILE B N 1
ATOM 2465 C CA . ILE B 1 31 ? -9.93 29.984 13.594 1 98.69 31 ILE B CA 1
ATOM 2466 C C . ILE B 1 31 ? -9.789 28.625 12.914 1 98.69 31 ILE B C 1
ATOM 2468 O O . ILE B 1 31 ? -10.789 27.969 12.602 1 98.69 31 ILE B O 1
ATOM 2472 N N . THR B 1 32 ? -8.57 28.188 12.727 1 98.81 32 THR B N 1
ATOM 2473 C CA . THR B 1 32 ? -8.289 26.891 12.102 1 98.81 32 THR B CA 1
ATOM 2474 C C . THR B 1 32 ? -8.75 25.75 13 1 98.81 32 THR B C 1
ATOM 2476 O O . THR B 1 32 ? -9.445 24.844 12.547 1 98.81 32 THR B O 1
ATOM 2479 N N . LYS B 1 33 ? -8.367 25.828 14.18 1 98.81 33 LYS B N 1
ATOM 2480 C CA . LYS B 1 33 ? -8.742 24.766 15.117 1 98.81 33 LYS B CA 1
ATOM 2481 C C . LYS B 1 33 ? -10.258 24.609 15.18 1 98.81 33 LYS B C 1
ATOM 2483 O O . LYS B 1 33 ? -10.773 23.484 15.047 1 98.81 33 LYS B O 1
ATOM 2488 N N . ASN B 1 34 ? -10.961 25.719 15.367 1 98.62 34 ASN B N 1
ATOM 2489 C CA . ASN B 1 34 ? -12.414 25.688 15.477 1 98.62 34 ASN B CA 1
ATOM 2490 C C . ASN B 1 34 ? -13.062 25.156 14.195 1 98.62 34 ASN B C 1
ATOM 2492 O O . ASN B 1 34 ? -14.023 24.391 14.25 1 98.62 34 ASN B O 1
ATOM 2496 N N . ALA B 1 35 ? -12.578 25.562 13.086 1 98.81 35 ALA B N 1
ATOM 2497 C CA . ALA B 1 35 ? -13.133 25.125 11.812 1 98.81 35 ALA B CA 1
ATOM 2498 C C . ALA B 1 35 ? -13.008 23.609 11.648 1 98.81 35 ALA B C 1
ATOM 2500 O O . ALA B 1 35 ? -13.945 22.953 11.188 1 98.81 35 ALA B O 1
ATOM 2501 N N . LEU B 1 36 ? -11.867 23.078 11.992 1 98.88 36 LEU B N 1
ATOM 2502 C CA . LEU B 1 36 ? -11.648 21.641 11.883 1 98.88 36 LEU B CA 1
ATOM 2503 C C . LEU B 1 36 ? -12.547 20.875 12.836 1 98.88 36 LEU B C 1
ATOM 2505 O O . LEU B 1 36 ? -13.141 19.859 12.461 1 98.88 36 LEU B O 1
ATOM 2509 N N . GLN B 1 37 ? -12.633 21.344 14.016 1 98.44 37 GLN B N 1
ATOM 2510 C CA . GLN B 1 37 ? -13.5 20.703 15 1 98.44 37 GLN B CA 1
ATOM 2511 C C . GLN B 1 37 ? -14.961 20.766 14.57 1 98.44 37 GLN B C 1
ATOM 2513 O O . GLN B 1 37 ? -15.711 19.797 14.727 1 98.44 37 GLN B O 1
ATOM 2518 N N . ASP B 1 38 ? -15.359 21.953 14.094 1 98.06 38 ASP B N 1
ATOM 2519 C CA . ASP B 1 38 ? -16.719 22.094 13.586 1 98.06 38 ASP B CA 1
ATOM 2520 C C . ASP B 1 38 ? -16.984 21.125 12.438 1 98.06 38 ASP B C 1
ATOM 2522 O O . ASP B 1 38 ? -18.062 20.531 12.344 1 98.06 38 ASP B O 1
ATOM 2526 N N . ALA B 1 39 ? -16.016 20.984 11.562 1 98.31 39 ALA B N 1
ATOM 2527 C CA . ALA B 1 39 ? -16.141 20.047 10.453 1 98.31 39 ALA B CA 1
ATOM 2528 C C . ALA B 1 39 ? -16.375 18.625 10.969 1 98.31 39 ALA B C 1
ATOM 2530 O O . ALA B 1 39 ? -17.25 17.922 10.453 1 98.31 39 ALA B O 1
ATOM 2531 N N . ILE B 1 40 ? -15.633 18.25 11.953 1 98.31 40 ILE B N 1
ATOM 2532 C CA . ILE B 1 40 ? -15.773 16.922 12.547 1 98.31 40 ILE B CA 1
ATOM 2533 C C . ILE B 1 40 ? -17.172 16.766 13.141 1 98.31 40 ILE B C 1
ATOM 2535 O O . ILE B 1 40 ? -17.844 15.766 12.906 1 98.31 40 ILE B O 1
ATOM 2539 N N . LYS B 1 41 ? -17.625 17.766 13.852 1 97.5 41 LYS B N 1
ATOM 2540 C CA . LYS B 1 41 ? -18.938 17.75 14.469 1 97.5 41 LYS B CA 1
ATOM 2541 C C . LYS B 1 41 ? -20.031 17.625 13.406 1 97.5 41 LYS B C 1
ATOM 2543 O O . LYS B 1 41 ? -21.078 17.016 13.656 1 97.5 41 LYS B O 1
ATOM 2548 N N . ASN B 1 42 ? -19.734 18.156 12.297 1 97.06 42 ASN B N 1
ATOM 2549 C CA . ASN B 1 42 ? -20.719 18.125 11.219 1 97.06 42 ASN B CA 1
ATOM 2550 C C . ASN B 1 42 ? -20.609 16.859 10.383 1 97.06 42 ASN B C 1
ATOM 2552 O O . ASN B 1 42 ? -21.266 16.734 9.344 1 97.06 42 ASN B O 1
ATOM 2556 N N . GLY B 1 43 ? -19.75 15.945 10.727 1 97.12 43 GLY B N 1
ATOM 2557 C CA . GLY B 1 43 ? -19.75 14.617 10.141 1 97.12 43 GLY B CA 1
ATOM 2558 C C . GLY B 1 43 ? -18.609 14.391 9.164 1 97.12 43 GLY B C 1
ATOM 2559 O O . GLY B 1 43 ? -18.469 13.297 8.609 1 97.12 43 GLY B O 1
ATOM 2560 N N . HIS B 1 44 ? -17.781 15.438 8.914 1 98.38 44 HIS B N 1
ATOM 2561 C CA . HIS B 1 44 ? -16.609 15.242 8.07 1 98.38 44 HIS B CA 1
ATOM 2562 C C . HIS B 1 44 ? -15.516 14.484 8.82 1 98.38 44 HIS B C 1
ATOM 2564 O O . HIS B 1 44 ? -15.516 14.438 10.055 1 98.38 44 HIS B O 1
ATOM 2570 N N . THR B 1 45 ? -14.656 13.789 8.062 1 98.69 45 THR B N 1
ATOM 2571 C CA . THR B 1 45 ? -13.484 13.141 8.625 1 98.69 45 THR B CA 1
ATOM 2572 C C . THR B 1 45 ? -12.227 13.969 8.359 1 98.69 45 THR B C 1
ATOM 2574 O O . THR B 1 45 ? -11.945 14.328 7.215 1 98.69 45 THR B O 1
ATOM 2577 N N . VAL B 1 46 ? -11.523 14.328 9.398 1 98.88 46 VAL B N 1
ATOM 2578 C CA . VAL B 1 46 ? -10.273 15.078 9.273 1 98.88 46 VAL B CA 1
ATOM 2579 C C . VAL B 1 46 ? -9.094 14.164 9.555 1 98.88 46 VAL B C 1
ATOM 2581 O O . VAL B 1 46 ? -9.078 13.453 10.57 1 98.88 46 VAL B O 1
ATOM 2584 N N . CYS B 1 47 ? -8.141 14.109 8.656 1 98.88 47 CYS B N 1
ATOM 2585 C CA . CYS B 1 47 ? -6.926 13.312 8.828 1 98.88 47 CYS B CA 1
ATOM 2586 C C . CYS B 1 47 ? -5.68 14.172 8.625 1 98.88 47 CYS B C 1
ATOM 2588 O O . CYS B 1 47 ? -5.629 14.992 7.703 1 98.88 47 CYS B O 1
ATOM 2590 N N . ILE B 1 48 ? -4.699 13.992 9.461 1 98.88 48 ILE B N 1
ATOM 2591 C CA . ILE B 1 48 ? -3.404 14.648 9.32 1 98.88 48 ILE B CA 1
ATOM 2592 C C . ILE B 1 48 ? -2.543 13.875 8.32 1 98.88 48 ILE B C 1
ATOM 2594 O O . ILE B 1 48 ? -2.469 12.648 8.383 1 98.88 48 ILE B O 1
ATOM 2598 N N . CYS B 1 49 ? -1.95 14.57 7.406 1 98.62 49 CYS B N 1
ATOM 2599 C CA . CYS B 1 49 ? -0.933 14.07 6.488 1 98.62 49 CYS B CA 1
ATOM 2600 C C . CYS B 1 49 ? 0.337 14.906 6.57 1 98.62 49 CYS B C 1
ATOM 2602 O O . CYS B 1 49 ? 0.401 16 6.008 1 98.62 49 CYS B O 1
ATOM 2604 N N . THR B 1 50 ? 1.41 14.367 7.191 1 97 50 THR B N 1
ATOM 2605 C CA . THR B 1 50 ? 2.553 15.203 7.547 1 97 50 THR B CA 1
ATOM 2606 C C . THR B 1 50 ? 3.863 14.461 7.301 1 97 50 THR B C 1
ATOM 2608 O O . THR B 1 50 ? 3.869 13.234 7.148 1 97 50 THR B O 1
ATOM 2611 N N . GLY B 1 51 ? 4.879 15.211 7.148 1 92.75 51 GLY B N 1
ATOM 2612 C CA . GLY B 1 51 ? 6.215 14.633 7.078 1 92.75 51 GLY B CA 1
ATOM 2613 C C . GLY B 1 51 ? 6.789 14.289 8.438 1 92.75 51 GLY B C 1
ATOM 2614 O O . GLY B 1 51 ? 7.773 13.555 8.531 1 92.75 51 GLY B O 1
ATOM 2615 N N . ARG B 1 52 ? 6.172 14.703 9.469 1 89.88 52 ARG B N 1
ATOM 2616 C CA . ARG B 1 52 ? 6.633 14.461 10.836 1 89.88 52 ARG B CA 1
ATOM 2617 C C . ARG B 1 52 ? 6.445 13 11.227 1 89.88 52 ARG B C 1
ATOM 2619 O O . ARG B 1 52 ? 5.625 12.289 10.633 1 89.88 52 ARG B O 1
ATOM 2626 N N . SER B 1 53 ? 7.219 12.602 12.203 1 87.06 53 SER B N 1
ATOM 2627 C CA . SER B 1 53 ? 7.051 11.281 12.797 1 87.06 53 SER B CA 1
ATOM 2628 C C . SER B 1 53 ? 5.797 11.211 13.656 1 87.06 53 SER B C 1
ATOM 2630 O O . SER B 1 53 ? 5.223 12.242 14.016 1 87.06 53 SER B O 1
ATOM 2632 N N . LEU B 1 54 ? 5.398 10.031 13.961 1 89.88 54 LEU B N 1
ATOM 2633 C CA . LEU B 1 54 ? 4.242 9.812 14.828 1 89.88 54 LEU B CA 1
ATOM 2634 C C . LEU B 1 54 ? 4.41 10.547 16.156 1 89.88 54 LEU B C 1
ATOM 2636 O O . LEU B 1 54 ? 3.5 11.25 16.594 1 89.88 54 LEU B O 1
ATOM 2640 N N . LYS B 1 55 ? 5.523 10.43 16.703 1 84.88 55 LYS B N 1
ATOM 2641 C CA . LYS B 1 55 ? 5.801 11.016 18.016 1 84.88 55 LYS B CA 1
ATOM 2642 C C . LYS B 1 55 ? 5.645 12.539 17.984 1 84.88 55 LYS B C 1
ATOM 2644 O O . LYS B 1 55 ? 5.121 13.133 18.922 1 84.88 55 LYS B O 1
ATOM 2649 N N . ASP B 1 56 ? 6.074 13.086 16.875 1 87.88 56 ASP B N 1
ATOM 2650 C CA . ASP B 1 56 ? 6.07 14.547 16.766 1 87.88 56 ASP B CA 1
ATOM 2651 C C . ASP B 1 56 ? 4.688 15.062 16.359 1 87.88 56 ASP B C 1
ATOM 2653 O O . ASP B 1 56 ? 4.484 16.266 16.234 1 87.88 56 ASP B O 1
ATOM 2657 N N . THR B 1 57 ? 3.746 14.172 16.203 1 94.69 57 THR B N 1
ATOM 2658 C CA . THR B 1 57 ? 2.455 14.578 15.664 1 94.69 57 THR B CA 1
ATOM 2659 C C . THR B 1 57 ? 1.336 14.305 16.656 1 94.69 57 THR B C 1
ATOM 2661 O O . THR B 1 57 ? 0.27 14.922 16.594 1 94.69 57 THR B O 1
ATOM 2664 N N . LEU B 1 58 ? 1.55 13.469 17.641 1 95.06 58 LEU B N 1
ATOM 2665 C CA . LEU B 1 58 ? 0.495 12.953 18.516 1 95.06 58 LEU B CA 1
ATOM 2666 C C . LEU B 1 58 ? -0.137 14.078 19.328 1 95.06 58 LEU B C 1
ATOM 2668 O O . LEU B 1 58 ? -1.353 14.094 19.531 1 95.06 58 LEU B O 1
ATOM 2672 N N . HIS B 1 59 ? 0.681 15.031 19.812 1 95.94 59 HIS B N 1
ATOM 2673 C CA . HIS B 1 59 ? 0.136 16.125 20.609 1 95.94 59 HIS B CA 1
ATOM 2674 C C . HIS B 1 59 ? -0.812 16.984 19.797 1 95.94 59 HIS B C 1
ATOM 2676 O O . HIS B 1 59 ? -1.827 17.469 20.312 1 95.94 59 HIS B O 1
ATOM 2682 N N . ILE B 1 60 ? -0.507 17.172 18.547 1 97.88 60 ILE B N 1
ATOM 2683 C CA . ILE B 1 60 ? -1.359 17.938 17.656 1 97.88 60 ILE B CA 1
ATOM 2684 C C . ILE B 1 60 ? -2.633 17.156 17.359 1 97.88 60 ILE B C 1
ATOM 2686 O O . ILE B 1 60 ? -3.732 17.719 17.359 1 97.88 60 ILE B O 1
ATOM 2690 N N . TYR B 1 61 ? -2.461 15.875 17.062 1 98.25 61 TYR B N 1
ATOM 2691 C CA . TYR B 1 61 ? -3.564 14.953 16.828 1 98.25 61 TYR B CA 1
ATOM 2692 C C . TYR B 1 61 ? -4.562 15 17.984 1 98.25 61 TYR B C 1
ATOM 2694 O O . TYR B 1 61 ? -5.77 15.102 17.766 1 98.25 61 TYR B O 1
ATOM 2702 N N . ASN B 1 62 ? -4.062 15.016 19.172 1 97.69 62 ASN B N 1
ATOM 2703 C CA . ASN B 1 62 ? -4.887 15.062 20.375 1 97.69 62 ASN B CA 1
ATOM 2704 C C . ASN B 1 62 ? -5.527 16.438 20.562 1 97.69 62 ASN B C 1
ATOM 2706 O O . ASN B 1 62 ? -6.691 16.531 20.953 1 97.69 62 ASN B O 1
ATOM 2710 N N . GLU B 1 63 ? -4.742 17.438 20.297 1 98.06 63 GLU B N 1
ATOM 2711 C CA . GLU B 1 63 ? -5.262 18.797 20.438 1 98.06 63 GLU B CA 1
ATOM 2712 C C . GLU B 1 63 ? -6.469 19.016 19.516 1 98.06 63 GLU B C 1
ATOM 2714 O O . GLU B 1 63 ? -7.426 19.703 19.906 1 98.06 63 GLU B O 1
ATOM 2719 N N . LEU B 1 64 ? -6.414 18.391 18.406 1 98.38 64 LEU B N 1
ATOM 2720 C CA . LEU B 1 64 ? -7.504 18.531 17.453 1 98.38 64 LEU B CA 1
ATOM 2721 C C . LEU B 1 64 ? -8.625 17.547 17.75 1 98.38 64 LEU B C 1
ATOM 2723 O O . LEU B 1 64 ? -9.648 17.531 17.062 1 98.38 64 LEU B O 1
ATOM 2727 N N . GLU B 1 65 ? -8.43 16.656 18.719 1 97.62 65 GLU B N 1
ATOM 2728 C CA . GLU B 1 65 ? -9.398 15.648 19.141 1 97.62 65 GLU B CA 1
ATOM 2729 C C . GLU B 1 65 ? -9.789 14.742 17.984 1 97.62 65 GLU B C 1
ATOM 2731 O O . GLU B 1 65 ? -10.977 14.5 17.75 1 97.62 65 GLU B O 1
ATOM 2736 N N . LEU B 1 66 ? -8.789 14.312 17.281 1 98.12 66 LEU B N 1
ATOM 2737 C CA . LEU B 1 66 ? -9.031 13.453 16.141 1 98.12 66 LEU B CA 1
ATOM 2738 C C . LEU B 1 66 ? -9.203 12 16.578 1 98.12 66 LEU B C 1
ATOM 2740 O O . LEU B 1 66 ? -8.75 11.617 17.656 1 98.12 66 LEU B O 1
ATOM 2744 N N . ASP B 1 67 ? -9.883 11.195 15.781 1 97.31 67 ASP B N 1
ATOM 2745 C CA . ASP B 1 67 ? -10.008 9.75 15.945 1 97.31 67 ASP B CA 1
ATOM 2746 C C . ASP B 1 67 ? -9.883 9.031 14.609 1 97.31 67 ASP B C 1
ATOM 2748 O O . ASP B 1 67 ? -10.406 7.926 14.438 1 97.31 67 ASP B O 1
ATOM 2752 N N . SER B 1 68 ? -9.242 9.656 13.656 1 98.12 68 SER B N 1
ATOM 2753 C CA . SER B 1 68 ? -9.07 9.172 12.289 1 98.12 68 SER B CA 1
ATOM 2754 C C . SER B 1 68 ? -7.645 8.68 12.055 1 98.12 68 SER B C 1
ATOM 2756 O O . SER B 1 68 ? -6.793 8.781 12.945 1 98.12 68 SER B O 1
ATOM 2758 N N . LEU B 1 69 ? -7.387 8.102 10.898 1 98.56 69 LEU B N 1
ATOM 2759 C CA . LEU B 1 69 ? -6.047 7.68 10.508 1 98.56 69 LEU B CA 1
ATOM 2760 C C . LEU B 1 69 ? -5.078 8.859 10.523 1 98.56 69 LEU B C 1
ATOM 2762 O O . LEU B 1 69 ? -5.492 10.008 10.383 1 98.56 69 LEU B O 1
ATOM 2766 N N . LEU B 1 70 ? -3.85 8.555 10.773 1 98.5 70 LEU B N 1
ATOM 2767 C CA . LEU B 1 70 ? -2.75 9.508 10.789 1 98.5 70 LEU B CA 1
ATOM 2768 C C . LEU B 1 70 ? -1.662 9.102 9.797 1 98.5 70 LEU B C 1
ATOM 2770 O O . LEU B 1 70 ? -1.11 8.008 9.891 1 98.5 70 LEU B O 1
ATOM 2774 N N . VAL B 1 71 ? -1.448 9.992 8.805 1 98.31 71 VAL B N 1
ATOM 2775 C CA . VAL B 1 71 ? -0.387 9.789 7.828 1 98.31 71 VAL B CA 1
ATOM 2776 C C . VAL B 1 71 ? 0.873 10.531 8.266 1 98.31 71 VAL B C 1
ATOM 2778 O O . VAL B 1 71 ? 0.846 11.75 8.477 1 98.31 71 VAL B O 1
ATOM 2781 N N . THR B 1 72 ? 1.989 9.812 8.461 1 94.44 72 THR B N 1
ATOM 2782 C CA . THR B 1 72 ? 3.254 10.414 8.867 1 94.44 72 THR B CA 1
ATOM 2783 C C . THR B 1 72 ? 4.363 10.062 7.875 1 94.44 72 THR B C 1
ATOM 2785 O O . THR B 1 72 ? 4.16 9.25 6.973 1 94.44 72 THR B O 1
ATOM 2788 N N . LEU B 1 73 ? 5.457 10.805 7.977 1 91.31 73 LEU B N 1
ATOM 2789 C CA . LEU B 1 73 ? 6.625 10.586 7.133 1 91.31 73 LEU B CA 1
ATOM 2790 C C . LEU B 1 73 ? 6.246 10.648 5.656 1 91.31 73 LEU B C 1
ATOM 2792 O O . LEU B 1 73 ? 6.578 9.742 4.887 1 91.31 73 LEU B O 1
ATOM 2796 N N . ASP B 1 74 ? 5.441 11.625 5.363 1 93.38 74 ASP B N 1
ATOM 2797 C CA . ASP B 1 74 ? 5.035 11.977 4.008 1 93.38 74 ASP B CA 1
ATOM 2798 C C . ASP B 1 74 ? 4.312 10.812 3.33 1 93.38 74 ASP B C 1
ATOM 2800 O O . ASP B 1 74 ? 4.422 10.633 2.115 1 93.38 74 ASP B O 1
ATOM 2804 N N . GLY B 1 75 ? 3.699 9.977 4.102 1 95.56 75 GLY B N 1
ATOM 2805 C CA . GLY B 1 75 ? 2.941 8.875 3.533 1 95.56 75 GLY B CA 1
ATOM 2806 C C . GLY B 1 75 ? 3.641 7.539 3.672 1 95.56 75 GLY B C 1
ATOM 2807 O O . GLY B 1 75 ? 3.08 6.496 3.32 1 95.56 75 GLY B O 1
ATOM 2808 N N . GLY B 1 76 ? 4.785 7.566 4.25 1 94.5 76 GLY B N 1
ATOM 2809 C CA . GLY B 1 76 ? 5.492 6.312 4.477 1 94.5 76 GLY B CA 1
ATOM 2810 C C . GLY B 1 76 ? 4.844 5.445 5.539 1 94.5 76 GLY B C 1
ATOM 2811 O O . GLY B 1 76 ? 5.074 4.234 5.582 1 94.5 76 GLY B O 1
ATOM 2812 N N . HIS B 1 77 ? 4.113 6.125 6.402 1 94.62 77 HIS B N 1
ATOM 2813 C CA . HIS B 1 77 ? 3.396 5.438 7.469 1 94.62 77 HIS B CA 1
ATOM 2814 C C . HIS B 1 77 ? 1.938 5.883 7.531 1 94.62 77 HIS B C 1
ATOM 2816 O O . HIS B 1 77 ? 1.646 7.078 7.445 1 94.62 77 HIS B O 1
ATOM 2822 N N . ILE B 1 78 ? 1.059 4.973 7.578 1 97.31 78 ILE B N 1
ATOM 2823 C CA . ILE B 1 78 ? -0.344 5.215 7.898 1 97.31 78 ILE B CA 1
ATOM 2824 C C . ILE B 1 78 ? -0.721 4.449 9.164 1 97.31 78 ILE B C 1
ATOM 2826 O O . ILE B 1 78 ? -0.611 3.221 9.211 1 97.31 78 ILE B O 1
ATOM 2830 N N . SER B 1 79 ? -1.136 5.16 10.164 1 96.25 79 SER B N 1
ATOM 2831 C CA . SER B 1 79 ? -1.431 4.555 11.453 1 96.25 79 SER B CA 1
ATOM 2832 C C . SER B 1 79 ? -2.77 5.039 12 1 96.25 79 SER B C 1
ATOM 2834 O O . SER B 1 79 ? -3.381 5.949 11.445 1 96.25 79 SER B O 1
ATOM 2836 N N . ASP B 1 80 ? -3.238 4.336 13 1 97 80 ASP B N 1
ATOM 2837 C CA . ASP B 1 80 ? -4.398 4.742 13.789 1 97 80 ASP B CA 1
ATOM 2838 C C . ASP B 1 80 ? -4.035 4.895 15.258 1 97 80 ASP B C 1
ATOM 2840 O O . ASP B 1 80 ? -3.863 3.9 15.969 1 97 80 ASP B O 1
ATOM 2844 N N . PRO B 1 81 ? -3.883 6.156 15.688 1 95.81 81 PRO B N 1
ATOM 2845 C CA . PRO B 1 81 ? -3.441 6.379 17.062 1 95.81 81 PRO B CA 1
ATOM 2846 C C . PRO B 1 81 ? -4.484 5.957 18.094 1 95.81 81 PRO B C 1
ATOM 2848 O O . PRO B 1 81 ? -4.168 5.82 19.281 1 95.81 81 PRO B O 1
ATOM 2851 N N . VAL B 1 82 ? -5.672 5.75 17.672 1 94.62 82 VAL B N 1
ATOM 2852 C CA . VAL B 1 82 ? -6.766 5.508 18.609 1 94.62 82 VAL B CA 1
ATOM 2853 C C . VAL B 1 82 ? -7.117 4.023 18.609 1 94.62 82 VAL B C 1
ATOM 2855 O O . VAL B 1 82 ? -7.172 3.398 19.672 1 94.62 82 VAL B O 1
ATOM 2858 N N . HIS B 1 83 ? -7.273 3.48 17.453 1 91 83 HIS B N 1
ATOM 2859 C CA . HIS B 1 83 ? -7.703 2.09 17.359 1 91 83 HIS B CA 1
ATOM 2860 C C . HIS B 1 83 ? -6.512 1.156 17.172 1 91 83 HIS B C 1
ATOM 2862 O O . HIS B 1 83 ? -5.984 1.045 16.062 1 91 83 HIS B O 1
ATOM 2868 N N . ARG B 1 84 ? -6.277 0.331 18.094 1 89.06 84 ARG B N 1
ATOM 2869 C CA . ARG B 1 84 ? -5.066 -0.482 18.141 1 89.06 84 ARG B CA 1
ATOM 2870 C C . ARG B 1 84 ? -5.172 -1.672 17.188 1 89.06 84 ARG B C 1
ATOM 2872 O O . ARG B 1 84 ? -4.164 -2.295 16.859 1 89.06 84 ARG B O 1
ATOM 2879 N N . ASN B 1 85 ? -6.367 -2 16.828 1 91.69 85 ASN B N 1
ATOM 2880 C CA . ASN B 1 85 ? -6.547 -3.141 15.93 1 91.69 85 ASN B CA 1
ATOM 2881 C C . ASN B 1 85 ? -6.125 -2.809 14.5 1 91.69 85 ASN B C 1
ATOM 2883 O O . ASN B 1 85 ? -5.941 -3.707 13.68 1 91.69 85 ASN B O 1
ATOM 2887 N N . PHE B 1 86 ? -6.031 -1.574 14.234 1 94.44 86 PHE B N 1
ATOM 2888 C CA . PHE B 1 86 ? -5.484 -1.184 12.945 1 94.44 86 PHE B CA 1
ATOM 2889 C C . PHE B 1 86 ? -3.975 -1.404 12.906 1 94.44 86 PHE B C 1
ATOM 2891 O O . PHE B 1 86 ? -3.238 -0.828 13.703 1 94.44 86 PHE B O 1
ATOM 2898 N N . LYS B 1 87 ? -3.584 -2.242 12.016 1 92.5 87 LYS B N 1
ATOM 2899 C CA . LYS B 1 87 ? -2.15 -2.469 11.859 1 92.5 87 LYS B CA 1
ATOM 2900 C C . LYS B 1 87 ? -1.529 -1.428 10.93 1 92.5 87 LYS B C 1
ATOM 2902 O O . LYS B 1 87 ? -2.004 -1.226 9.812 1 92.5 87 LYS B O 1
ATOM 2907 N N . ARG B 1 88 ? -0.494 -0.85 11.414 1 94.25 88 ARG B N 1
ATOM 2908 C CA . ARG B 1 88 ? 0.192 0.215 10.695 1 94.25 88 ARG B CA 1
ATOM 2909 C C . ARG B 1 88 ? 0.639 -0.259 9.312 1 94.25 88 ARG B C 1
ATOM 2911 O O . ARG B 1 88 ? 1.131 -1.38 9.164 1 94.25 88 ARG B O 1
ATOM 2918 N N . ILE B 1 89 ? 0.397 0.579 8.336 1 95.25 89 ILE B N 1
ATOM 2919 C CA . ILE B 1 89 ? 0.894 0.328 6.988 1 95.25 89 ILE B CA 1
ATOM 2920 C C . ILE B 1 89 ? 2.215 1.064 6.781 1 95.25 89 ILE B C 1
ATOM 2922 O O . ILE B 1 89 ? 2.285 2.285 6.941 1 95.25 89 ILE B O 1
ATOM 2926 N N . VAL B 1 90 ? 3.256 0.307 6.457 1 95.75 90 VAL B N 1
ATOM 2927 C CA . VAL B 1 90 ? 4.586 0.858 6.223 1 95.75 90 VAL B CA 1
ATOM 2928 C C . VAL B 1 90 ? 5.109 0.395 4.867 1 95.75 90 VAL B C 1
ATOM 2930 O O . VAL B 1 90 ? 5.016 -0.788 4.531 1 95.75 90 VAL B O 1
ATOM 2933 N N . LEU B 1 91 ? 5.574 1.316 4.051 1 96.5 91 LEU B N 1
ATOM 2934 C CA . LEU B 1 91 ? 6.18 0.987 2.766 1 96.5 91 LEU B CA 1
ATOM 2935 C C . LEU B 1 91 ? 7.668 0.686 2.926 1 96.5 91 LEU B C 1
ATOM 2937 O O . LEU B 1 91 ? 8.453 1.582 3.229 1 96.5 91 LEU B O 1
ATOM 2941 N N . PRO B 1 92 ? 8.094 -0.5 2.668 1 97.31 92 PRO B N 1
ATOM 2942 C CA . PRO B 1 92 ? 9.445 -0.913 3.045 1 97.31 92 PRO B CA 1
ATOM 2943 C C . PRO B 1 92 ? 10.453 -0.722 1.917 1 97.31 92 PRO B C 1
ATOM 2945 O O . PRO B 1 92 ? 10.078 -0.678 0.744 1 97.31 92 PRO B O 1
ATOM 2948 N N . ILE B 1 93 ? 11.664 -0.536 2.271 1 98.19 93 ILE B N 1
ATOM 2949 C CA . ILE B 1 93 ? 12.859 -0.704 1.459 1 98.19 93 ILE B CA 1
ATOM 2950 C C . ILE B 1 93 ? 13.594 -1.975 1.879 1 98.19 93 ILE B C 1
ATOM 2952 O O . ILE B 1 93 ? 13.859 -2.186 3.064 1 98.19 93 ILE B O 1
ATOM 2956 N N . SER B 1 94 ? 13.906 -2.854 0.95 1 98.19 94 SER B N 1
ATOM 2957 C CA . SER B 1 94 ? 14.516 -4.129 1.301 1 98.19 94 SER B CA 1
ATOM 2958 C C . SER B 1 94 ? 15.891 -3.932 1.922 1 98.19 94 SER B C 1
ATOM 2960 O O . SER B 1 94 ? 16.531 -2.904 1.699 1 98.19 94 SER B O 1
ATOM 2962 N N . GLU B 1 95 ? 16.281 -4.918 2.691 1 97.38 95 GLU B N 1
ATOM 2963 C CA . GLU B 1 95 ? 17.625 -4.918 3.254 1 97.38 95 GLU B CA 1
ATOM 2964 C C . GLU B 1 95 ? 18.688 -4.863 2.156 1 97.38 95 GLU B C 1
ATOM 2966 O O . GLU B 1 95 ? 19.688 -4.141 2.279 1 97.38 95 GLU B O 1
ATOM 2971 N N . GLU B 1 96 ? 18.484 -5.598 1.117 1 97.12 96 GLU B N 1
ATOM 2972 C CA . GLU B 1 96 ? 19.422 -5.652 0.006 1 97.12 96 GLU B CA 1
ATOM 2973 C C . GLU B 1 96 ? 19.609 -4.277 -0.626 1 97.12 96 GLU B C 1
ATOM 2975 O O . GLU B 1 96 ? 20.75 -3.854 -0.874 1 97.12 96 GLU B O 1
ATOM 2980 N N . VAL B 1 97 ? 18.547 -3.564 -0.851 1 98.38 97 VAL B N 1
ATOM 2981 C CA . VAL B 1 97 ? 18.609 -2.229 -1.432 1 98.38 97 VAL B CA 1
ATOM 2982 C C . VAL B 1 97 ? 19.312 -1.276 -0.462 1 98.38 97 VAL B C 1
ATOM 2984 O O . VAL B 1 97 ? 20.172 -0.503 -0.861 1 98.38 97 VAL B O 1
ATOM 2987 N N . THR B 1 98 ? 18.906 -1.362 0.831 1 98.25 98 THR B N 1
ATOM 2988 C CA . THR B 1 98 ? 19.5 -0.523 1.864 1 98.25 98 THR B CA 1
ATOM 2989 C C . THR B 1 98 ? 21.016 -0.698 1.895 1 98.25 98 THR B C 1
ATOM 2991 O O . THR B 1 98 ? 21.766 0.281 1.804 1 98.25 98 THR B O 1
ATOM 2994 N N . LYS B 1 99 ? 21.453 -1.912 1.945 1 98.19 99 LYS B N 1
ATOM 2995 C CA . LYS B 1 99 ? 22.891 -2.193 2.027 1 98.19 99 LYS B CA 1
ATOM 2996 C C . LYS B 1 99 ? 23.578 -1.868 0.711 1 98.19 99 LYS B C 1
ATOM 2998 O O . LYS B 1 99 ? 24.734 -1.424 0.708 1 98.19 99 LYS B O 1
ATOM 3003 N N . GLY B 1 100 ? 22.906 -2.113 -0.371 1 98.38 100 GLY B N 1
ATOM 3004 C CA . GLY B 1 100 ? 23.438 -1.719 -1.662 1 98.38 100 GLY B CA 1
ATOM 3005 C C . GLY B 1 100 ? 23.734 -0.233 -1.759 1 98.38 100 GLY B C 1
ATOM 3006 O O . GLY B 1 100 ? 24.781 0.168 -2.277 1 98.38 100 GLY B O 1
ATOM 3007 N N . ILE B 1 101 ? 22.828 0.582 -1.22 1 98.5 101 ILE B N 1
ATOM 3008 C CA . ILE B 1 101 ? 23 2.031 -1.218 1 98.5 101 ILE B CA 1
ATOM 3009 C C . ILE B 1 101 ? 24.172 2.408 -0.317 1 98.5 101 ILE B C 1
ATOM 3011 O O . ILE B 1 101 ? 25.062 3.158 -0.727 1 98.5 101 ILE B O 1
ATOM 3015 N N . LEU B 1 102 ? 24.25 1.817 0.856 1 97.94 102 LEU B N 1
ATOM 3016 C CA . LEU B 1 102 ? 25.25 2.201 1.854 1 97.94 102 LEU B CA 1
ATOM 3017 C C . LEU B 1 102 ? 26.641 1.78 1.42 1 97.94 102 LEU B C 1
ATOM 3019 O O . LEU B 1 102 ? 27.625 2.414 1.795 1 97.94 102 LEU B O 1
ATOM 3023 N N . ARG B 1 103 ? 26.703 0.74 0.56 1 98.12 103 ARG B N 1
ATOM 3024 C CA . ARG B 1 103 ? 27.984 0.228 0.096 1 98.12 103 ARG B CA 1
ATOM 3025 C C . ARG B 1 103 ? 28.391 0.881 -1.221 1 98.12 103 ARG B C 1
ATOM 3027 O O . ARG B 1 103 ? 29.469 0.603 -1.75 1 98.12 103 ARG B O 1
ATOM 3034 N N . HIS B 1 104 ? 27.562 1.638 -1.711 1 98.25 104 HIS B N 1
ATOM 3035 C CA . HIS B 1 104 ? 27.812 2.178 -3.041 1 98.25 104 HIS B CA 1
ATOM 3036 C C . HIS B 1 104 ? 29.094 3.002 -3.066 1 98.25 104 HIS B C 1
ATOM 3038 O O . HIS B 1 104 ? 29.328 3.82 -2.174 1 98.25 104 HIS B O 1
ATOM 3044 N N . PRO B 1 105 ? 29.844 2.91 -4.145 1 98 105 PRO B N 1
ATOM 3045 C CA . PRO B 1 105 ? 31.125 3.605 -4.23 1 98 105 PRO B CA 1
ATOM 3046 C C . PRO B 1 105 ? 30.984 5.125 -4.156 1 98 105 PRO B C 1
ATOM 3048 O O . PRO B 1 105 ? 31.875 5.812 -3.662 1 98 105 PRO B O 1
ATOM 3051 N N . ILE B 1 106 ? 29.875 5.668 -4.551 1 97.75 106 ILE B N 1
ATOM 3052 C CA . ILE B 1 106 ? 29.672 7.113 -4.605 1 97.75 106 ILE B CA 1
ATOM 3053 C C . ILE B 1 106 ? 29.609 7.68 -3.189 1 97.75 106 ILE B C 1
ATOM 3055 O O . ILE B 1 106 ? 29.812 8.883 -2.984 1 97.75 106 ILE B O 1
ATOM 3059 N N . LEU B 1 107 ? 29.359 6.832 -2.234 1 97.44 107 LEU B N 1
ATOM 3060 C CA . LEU B 1 107 ? 29.234 7.266 -0.847 1 97.44 107 LEU B CA 1
ATOM 3061 C C . LEU B 1 107 ? 30.5 6.953 -0.058 1 97.44 107 LEU B C 1
ATOM 3063 O O . LEU B 1 107 ? 30.609 7.301 1.119 1 97.44 107 LEU B O 1
ATOM 3067 N N . LYS B 1 108 ? 31.422 6.27 -0.679 1 96.62 108 LYS B N 1
ATOM 3068 C CA . LYS B 1 108 ? 32.656 5.871 0.015 1 96.62 108 LYS B CA 1
ATOM 3069 C C . LYS B 1 108 ? 33.344 7.078 0.62 1 96.62 108 LYS B C 1
ATOM 3071 O O . LYS B 1 108 ? 33.688 8.039 -0.087 1 96.62 108 LYS B O 1
ATOM 3076 N N . GLY B 1 109 ? 33.562 7.012 1.922 1 95.81 109 GLY B N 1
ATOM 3077 C CA . GLY B 1 109 ? 34.312 8.055 2.623 1 95.81 109 GLY B CA 1
ATOM 3078 C C . GLY B 1 109 ? 33.469 9.297 2.877 1 95.81 109 GLY B C 1
ATOM 3079 O O . GLY B 1 109 ? 33.969 10.281 3.426 1 95.81 109 GLY B O 1
ATOM 3080 N N . LYS B 1 110 ? 32.219 9.289 2.498 1 96.81 110 LYS B N 1
ATOM 3081 C CA . LYS B 1 110 ? 31.422 10.5 2.588 1 96.81 110 LYS B CA 1
ATOM 3082 C C . LYS B 1 110 ? 30.391 10.398 3.705 1 96.81 110 LYS B C 1
ATOM 3084 O O . LYS B 1 110 ? 29.781 11.406 4.098 1 96.81 110 LYS B O 1
ATOM 3089 N N . ILE B 1 111 ? 30.188 9.242 4.262 1 95.94 111 ILE B N 1
ATOM 3090 C CA . ILE B 1 111 ? 29.125 9.039 5.246 1 95.94 111 ILE B CA 1
ATOM 3091 C C . ILE B 1 111 ? 29.641 9.43 6.633 1 95.94 111 ILE B C 1
ATOM 3093 O O . ILE B 1 111 ? 30.625 8.875 7.117 1 95.94 111 ILE B O 1
ATOM 3097 N N . GLU B 1 112 ? 28.938 10.375 7.188 1 94.81 112 GLU B N 1
ATOM 3098 C CA . GLU B 1 112 ? 29.234 10.781 8.562 1 94.81 112 GLU B CA 1
ATOM 3099 C C . GLU B 1 112 ? 28.391 9.992 9.555 1 94.81 112 GLU B C 1
ATOM 3101 O O . GLU B 1 112 ? 28.875 9.602 10.617 1 94.81 112 GLU B O 1
ATOM 3106 N N . ASN B 1 113 ? 27.156 9.836 9.266 1 94.69 113 ASN B N 1
ATOM 3107 C CA . ASN B 1 113 ? 26.234 9.125 10.141 1 94.69 113 ASN B CA 1
ATOM 3108 C C . ASN B 1 113 ? 25.047 8.547 9.352 1 94.69 113 ASN B C 1
ATOM 3110 O O . ASN B 1 113 ? 24.766 9 8.242 1 94.69 113 ASN B O 1
ATOM 3114 N N . ILE B 1 114 ? 24.438 7.488 9.891 1 94.88 114 ILE B N 1
ATOM 3115 C CA . ILE B 1 114 ? 23.297 6.828 9.266 1 94.88 114 ILE B CA 1
ATOM 3116 C C . ILE B 1 114 ? 22.234 6.531 10.32 1 94.88 114 ILE B C 1
ATOM 3118 O O . ILE B 1 114 ? 22.547 6.102 11.438 1 94.88 114 ILE B O 1
ATOM 3122 N N . ILE B 1 115 ? 21.016 6.766 9.977 1 91.81 115 ILE B N 1
ATOM 3123 C CA . ILE B 1 115 ? 19.875 6.285 10.75 1 91.81 115 ILE B CA 1
ATOM 3124 C C . ILE B 1 115 ? 18.938 5.473 9.859 1 91.81 115 ILE B C 1
ATOM 3126 O O . ILE B 1 115 ? 18.672 5.863 8.719 1 91.81 115 ILE B O 1
ATOM 3130 N N . VAL B 1 116 ? 18.531 4.312 10.328 1 92.69 116 VAL B N 1
ATOM 3131 C CA . VAL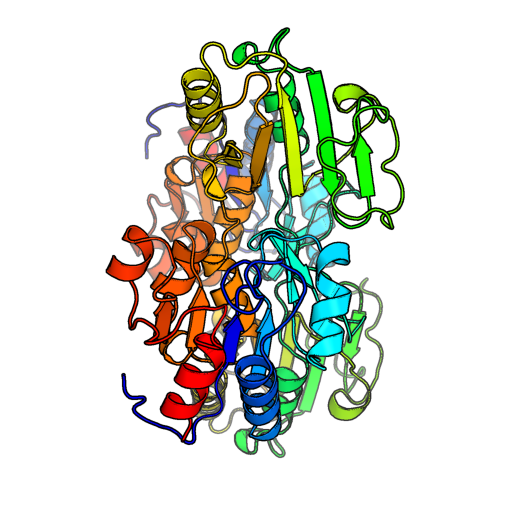 B 1 116 ? 17.5 3.52 9.656 1 92.69 116 VAL B CA 1
ATOM 3132 C C . VAL B 1 116 ? 16.359 3.246 10.625 1 92.69 116 VAL B C 1
ATOM 3134 O O . VAL B 1 116 ? 16.547 3.203 11.844 1 92.69 116 VAL B O 1
ATOM 3137 N N . GLU B 1 117 ? 15.227 3.166 10.031 1 89.94 117 GLU B N 1
ATOM 3138 C CA . GLU B 1 117 ? 14.031 2.938 10.844 1 89.94 117 GLU B CA 1
ATOM 3139 C C . GLU B 1 117 ? 13.078 1.966 10.148 1 89.94 117 GLU B C 1
ATOM 3141 O O . GLU B 1 117 ? 12.992 1.938 8.922 1 89.94 117 GLU B O 1
ATOM 3146 N N . TYR B 1 118 ? 12.422 1.112 10.953 1 90.69 118 TYR B N 1
ATOM 3147 C CA . TYR B 1 118 ? 11.336 0.243 10.516 1 90.69 118 TYR B CA 1
ATOM 3148 C C . TYR B 1 118 ? 10.352 -0.018 11.656 1 90.69 118 TYR B C 1
ATOM 3150 O O . TYR B 1 118 ? 10.719 -0.607 12.672 1 90.69 118 TYR B O 1
ATOM 3158 N N . TYR B 1 119 ? 9.109 0.441 11.492 1 86.62 119 TYR B N 1
ATOM 3159 C CA . TYR B 1 119 ? 8.078 0.333 12.523 1 86.62 119 TYR B CA 1
ATOM 3160 C C . TYR B 1 119 ? 8.586 0.89 13.852 1 86.62 119 TYR B C 1
ATOM 3162 O O . TYR B 1 119 ? 8.906 2.076 13.945 1 86.62 119 TYR B O 1
ATOM 3170 N N . HIS B 1 120 ? 8.734 0.04 14.836 1 79.19 120 HIS B N 1
ATOM 3171 C CA . HIS B 1 120 ? 9.078 0.532 16.172 1 79.19 120 HIS B CA 1
ATOM 3172 C C . HIS B 1 120 ? 10.57 0.385 16.438 1 79.19 120 HIS B C 1
ATOM 3174 O O . HIS B 1 120 ? 11.023 0.607 17.562 1 79.19 120 HIS B O 1
ATOM 3180 N N . THR B 1 121 ? 11.336 0.101 15.422 1 84.19 121 THR B N 1
ATOM 3181 C CA . THR B 1 121 ? 12.766 -0.098 15.594 1 84.19 121 THR B CA 1
ATOM 3182 C C . THR B 1 121 ? 13.562 0.938 14.805 1 84.19 121 THR B C 1
ATOM 3184 O O . THR B 1 121 ? 13.172 1.31 13.695 1 84.19 121 THR B O 1
ATOM 3187 N N . ASN B 1 122 ? 14.562 1.423 15.43 1 88.06 122 ASN B N 1
ATOM 3188 C CA . ASN B 1 122 ? 15.5 2.318 14.766 1 88.06 122 ASN B CA 1
ATOM 3189 C C . ASN B 1 122 ? 16.938 2.049 15.211 1 88.06 122 ASN B C 1
ATOM 3191 O O . ASN B 1 122 ? 17.172 1.45 16.266 1 88.06 122 ASN B O 1
ATOM 3195 N N . MET B 1 123 ? 17.875 2.34 14.383 1 91.06 123 MET B N 1
ATOM 3196 C CA . MET B 1 123 ? 19.297 2.184 14.656 1 91.06 123 MET B CA 1
ATOM 3197 C C . MET B 1 123 ? 20.078 3.369 14.109 1 91.06 123 MET B C 1
ATOM 3199 O O . MET B 1 123 ? 19.797 3.865 13.023 1 91.06 123 MET B O 1
ATOM 3203 N N . ILE B 1 124 ? 20.953 3.826 14.875 1 92.19 124 ILE B N 1
ATOM 3204 C CA . ILE B 1 124 ? 21.844 4.922 14.484 1 92.19 124 ILE B CA 1
ATOM 3205 C C . ILE B 1 124 ? 23.297 4.465 14.547 1 92.19 124 ILE B C 1
ATOM 3207 O O . ILE B 1 124 ? 23.688 3.73 15.461 1 92.19 124 ILE B O 1
ATOM 3211 N N . GLN B 1 125 ? 24.031 4.871 13.562 1 92.62 125 GLN B N 1
ATOM 3212 C CA . GLN B 1 125 ? 25.438 4.465 13.508 1 92.62 125 GLN B CA 1
ATOM 3213 C C . GLN B 1 125 ? 26.266 5.195 14.57 1 92.62 125 GLN B C 1
ATOM 3215 O O . GLN B 1 125 ? 27.109 4.594 15.234 1 92.62 125 GLN B O 1
ATOM 3220 N N . ASN B 1 126 ? 26.062 6.551 14.758 1 88.75 126 ASN B N 1
ATOM 3221 C CA . ASN B 1 126 ? 26.734 7.367 15.773 1 88.75 126 ASN B CA 1
ATOM 3222 C C . ASN B 1 126 ? 25.719 8.141 16.609 1 88.75 126 ASN B C 1
ATOM 3224 O O . ASN B 1 126 ? 25.234 9.195 16.203 1 88.75 126 ASN B O 1
ATOM 3228 N N . PRO B 1 127 ? 25.438 7.711 17.797 1 81.31 127 PRO B N 1
ATOM 3229 C CA . PRO B 1 127 ? 24.391 8.312 18.625 1 81.31 127 PRO B CA 1
ATOM 3230 C C . PRO B 1 127 ? 24.766 9.703 19.141 1 81.31 127 PRO B C 1
ATOM 3232 O O . PRO B 1 127 ? 23.906 10.438 19.625 1 81.31 127 PRO B O 1
ATOM 3235 N N . ALA B 1 128 ? 26.031 10.031 19.047 1 77.06 128 ALA B N 1
ATOM 3236 C CA . ALA B 1 128 ? 26.453 11.336 19.547 1 77.06 128 ALA B CA 1
ATOM 3237 C C . ALA B 1 128 ? 25.969 12.461 18.641 1 77.06 128 ALA B C 1
ATOM 3239 O O . ALA B 1 128 ? 25.984 13.633 19.031 1 77.06 128 ALA B O 1
ATOM 3240 N N . ASP B 1 129 ? 25.5 12.031 17.469 1 74.5 129 ASP B N 1
ATOM 3241 C CA . ASP B 1 129 ? 25.016 12.984 16.484 1 74.5 129 ASP B CA 1
ATOM 3242 C C . ASP B 1 129 ? 23.484 13.078 16.516 1 74.5 129 ASP B C 1
ATOM 3244 O O . ASP B 1 129 ? 22.797 12.07 16.375 1 74.5 129 ASP B O 1
ATOM 3248 N N . ASN B 1 130 ? 22.906 14.102 17.062 1 65.69 130 ASN B N 1
ATOM 3249 C CA . ASN B 1 130 ? 21.469 14.289 17.125 1 65.69 130 ASN B CA 1
ATOM 3250 C C . ASN B 1 130 ? 20.938 14.977 15.867 1 65.69 130 ASN B C 1
ATOM 3252 O O . ASN B 1 130 ? 20.156 15.938 15.961 1 65.69 130 ASN B O 1
ATOM 3256 N N . PHE B 1 131 ? 21.391 14.461 14.727 1 60.06 131 PHE B N 1
ATOM 3257 C CA . PHE B 1 131 ? 21.125 15.211 13.508 1 60.06 131 PHE B CA 1
ATOM 3258 C C . PHE B 1 131 ? 19.688 14.984 13.039 1 60.06 131 PHE B C 1
ATOM 3260 O O . PHE B 1 131 ? 19.172 15.742 12.219 1 60.06 131 PHE B O 1
ATOM 3267 N N . PHE B 1 132 ? 19.156 13.844 13.438 1 58.66 132 PHE B N 1
ATOM 3268 C CA . PHE B 1 132 ? 17.797 13.648 12.938 1 58.66 132 PHE B CA 1
ATOM 3269 C C . PHE B 1 132 ? 16.812 13.43 14.086 1 58.66 132 PHE B C 1
ATOM 3271 O O . PHE B 1 132 ? 15.672 13.039 13.867 1 58.66 132 PHE B O 1
ATOM 3278 N N . VAL B 1 133 ? 17.375 13.562 15.281 1 48.5 133 VAL B N 1
ATOM 3279 C CA . VAL B 1 133 ? 16.453 13.266 16.375 1 48.5 133 VAL B CA 1
ATOM 3280 C C . VAL B 1 133 ? 15.398 14.359 16.469 1 48.5 133 VAL B C 1
ATOM 3282 O O . VAL B 1 133 ? 15.711 15.523 16.703 1 48.5 133 VAL B O 1
ATOM 3285 N N . VAL B 1 134 ? 14.352 14.008 15.664 1 43.81 134 VAL B N 1
ATOM 3286 C CA . VAL B 1 134 ? 13.258 14.969 15.781 1 43.81 134 VAL B CA 1
ATOM 3287 C C . VAL B 1 134 ? 12.82 15.078 17.25 1 43.81 134 VAL B C 1
ATOM 3289 O O . VAL B 1 134 ? 12.516 16.172 17.734 1 43.81 134 VAL B O 1
ATOM 3292 N N . ASP B 1 135 ? 12.148 13.922 17.766 1 40.69 135 ASP B N 1
ATOM 3293 C CA . ASP B 1 135 ? 11.445 14.141 19.016 1 40.69 135 ASP B CA 1
ATOM 3294 C C . ASP B 1 135 ? 12.297 13.695 20.203 1 40.69 135 ASP B C 1
ATOM 3296 O O . ASP B 1 135 ? 12.867 12.602 20.188 1 40.69 135 ASP B O 1
ATOM 3300 N N . SER B 1 136 ? 12.656 14.602 21.031 1 42.38 136 SER B N 1
ATOM 3301 C CA . SER B 1 136 ? 13.328 14.5 22.312 1 42.38 136 SER B CA 1
ATOM 3302 C C . SER B 1 136 ? 12.828 13.297 23.109 1 42.38 136 SER B C 1
ATOM 3304 O O . SER B 1 136 ? 13.57 12.719 23.906 1 42.38 136 SER B O 1
ATOM 3306 N N . ASN B 1 137 ? 11.633 12.93 22.859 1 44.62 137 ASN B N 1
ATOM 3307 C CA . ASN B 1 137 ? 11.031 11.922 23.734 1 44.62 137 ASN B CA 1
ATOM 3308 C C . ASN B 1 137 ? 11.078 10.531 23.094 1 44.62 137 ASN B C 1
ATOM 3310 O O . ASN B 1 137 ? 10.508 9.578 23.625 1 44.62 137 ASN B O 1
ATOM 3314 N N . ALA B 1 138 ? 11.625 10.555 21.922 1 49.88 138 ALA B N 1
ATOM 3315 C CA . ALA B 1 138 ? 11.68 9.266 21.25 1 49.88 138 ALA B CA 1
ATOM 3316 C C .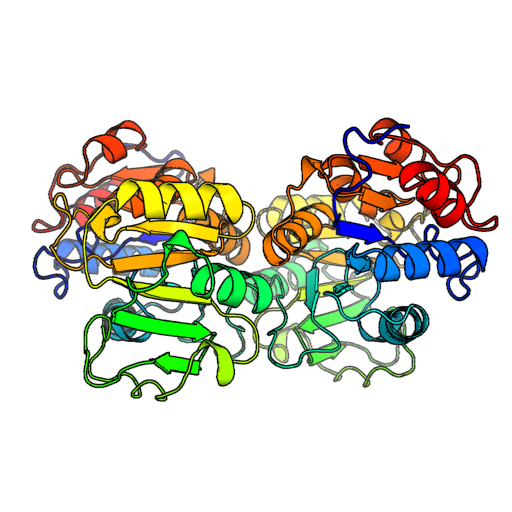 ALA B 1 138 ? 12.742 8.367 21.859 1 49.88 138 ALA B C 1
ATOM 3318 O O . ALA B 1 138 ? 13.742 8.852 22.391 1 49.88 138 ALA B O 1
ATOM 3319 N N . GLU B 1 139 ? 12.344 7.176 22.125 1 59.28 139 GLU B N 1
ATOM 3320 C CA . GLU B 1 139 ? 13.344 6.195 22.531 1 59.28 139 GLU B CA 1
ATOM 3321 C C . GLU B 1 139 ? 14.617 6.316 21.703 1 59.28 139 GLU B C 1
ATOM 3323 O O . GLU B 1 139 ? 14.555 6.562 20.5 1 59.28 139 GLU B O 1
ATOM 3328 N N . GLN B 1 140 ? 15.617 6.473 22.391 1 69.94 140 GLN B N 1
ATOM 3329 C CA . GLN B 1 140 ? 16.938 6.57 21.766 1 69.94 140 GLN B CA 1
ATOM 3330 C C . GLN B 1 140 ? 17.172 5.406 20.812 1 69.94 140 GLN B C 1
ATOM 3332 O O . GLN B 1 140 ? 16.906 4.25 21.156 1 69.94 140 GLN B O 1
ATOM 3337 N N . PRO B 1 141 ? 17.5 5.781 19.594 1 79.81 141 PRO B N 1
ATOM 3338 C CA . PRO B 1 141 ? 17.812 4.695 18.656 1 79.81 141 PRO B CA 1
ATOM 3339 C C . PRO B 1 141 ? 18.906 3.766 19.188 1 79.81 141 PRO B C 1
ATOM 3341 O O . PRO B 1 141 ? 19.766 4.195 19.953 1 79.81 141 PRO B O 1
ATOM 3344 N N . VAL B 1 142 ? 18.797 2.596 18.875 1 87 142 VAL B N 1
ATOM 3345 C CA . VAL B 1 142 ? 19.828 1.613 19.188 1 87 142 VAL B CA 1
ATOM 3346 C C . VAL B 1 142 ? 21.078 1.913 18.391 1 87 142 VAL B C 1
ATOM 3348 O O . VAL B 1 142 ? 21.016 2.188 17.188 1 87 142 VAL B O 1
ATOM 3351 N N . GLN B 1 143 ? 22.172 1.994 19.109 1 91.38 143 GLN B N 1
ATOM 3352 C CA . GLN B 1 143 ? 23.438 2.188 18.406 1 91.38 143 GLN B CA 1
ATOM 3353 C C . GLN B 1 143 ? 23.922 0.89 17.766 1 91.38 143 GLN B C 1
ATOM 3355 O O . GLN B 1 143 ? 23.828 -0.18 18.375 1 91.38 143 GLN B O 1
ATOM 3360 N N . GLY B 1 144 ? 24.391 1.024 16.5 1 93.75 144 GLY B N 1
ATOM 3361 C CA . GLY B 1 144 ? 24.938 -0.146 15.836 1 93.75 144 GLY B CA 1
ATOM 3362 C C . GLY B 1 144 ? 25.484 0.15 14.453 1 93.75 144 GLY B C 1
ATOM 3363 O O . GLY B 1 144 ? 25.312 1.257 13.938 1 93.75 144 GLY B O 1
ATOM 3364 N N . ASN B 1 145 ? 26.281 -0.831 13.953 1 95.62 145 ASN B N 1
ATOM 3365 C CA . ASN B 1 145 ? 26.703 -0.812 12.555 1 95.62 145 ASN B CA 1
ATOM 3366 C C . ASN B 1 145 ? 25.578 -1.272 11.633 1 95.62 145 ASN B C 1
ATOM 3368 O O . ASN B 1 145 ? 25.25 -2.457 11.594 1 95.62 145 ASN B O 1
ATOM 3372 N N . ILE B 1 146 ? 25.078 -0.336 10.844 1 95.38 146 ILE B N 1
ATOM 3373 C CA . ILE B 1 146 ? 23.891 -0.618 10.047 1 95.38 146 ILE B CA 1
ATOM 3374 C C . ILE B 1 146 ? 24.172 -1.788 9.102 1 95.38 146 ILE B C 1
ATOM 3376 O O . ILE B 1 146 ? 23.328 -2.682 8.953 1 95.38 146 ILE B O 1
ATOM 3380 N N . LEU B 1 147 ? 25.344 -1.793 8.484 1 96.12 147 LEU B N 1
ATOM 3381 C CA . LEU B 1 147 ? 25.688 -2.82 7.504 1 96.12 147 LEU B CA 1
ATOM 3382 C C . LEU B 1 147 ? 25.797 -4.191 8.164 1 96.12 147 LEU B C 1
ATOM 3384 O O . LEU B 1 147 ? 25.469 -5.207 7.547 1 96.12 147 LEU B O 1
ATOM 3388 N N . LYS B 1 148 ? 26.078 -4.207 9.406 1 96.19 148 LYS B N 1
ATOM 3389 C CA . LYS B 1 148 ? 26.328 -5.477 10.078 1 96.19 148 LYS B CA 1
ATOM 3390 C C . LYS B 1 148 ? 25.172 -5.859 10.984 1 96.19 148 LYS B C 1
ATOM 3392 O O . LYS B 1 148 ? 24.812 -7.031 11.078 1 96.19 148 LYS B O 1
ATOM 3397 N N . ASP B 1 149 ? 24.531 -4.836 11.602 1 96 149 ASP B N 1
ATOM 3398 C CA . ASP B 1 149 ? 23.656 -5.125 12.734 1 96 149 ASP B CA 1
ATOM 3399 C C . ASP B 1 149 ? 22.188 -4.977 12.344 1 96 149 ASP B C 1
ATOM 3401 O O . ASP B 1 149 ? 21.297 -5.457 13.047 1 96 149 ASP B O 1
ATOM 3405 N N . TRP B 1 150 ? 21.922 -4.305 11.258 1 94.44 150 TRP B N 1
ATOM 3406 C CA . TRP B 1 150 ? 20.531 -4.141 10.844 1 94.44 150 TRP B CA 1
ATOM 3407 C C . TRP B 1 150 ? 20.078 -5.301 9.969 1 94.44 150 TRP B C 1
ATOM 3409 O O . TRP B 1 150 ? 20.672 -5.574 8.93 1 94.44 150 TRP B O 1
ATOM 3419 N N . ASN B 1 151 ? 19 -5.98 10.422 1 94.12 151 ASN B N 1
ATOM 3420 C CA . ASN B 1 151 ? 18.422 -7.102 9.68 1 94.12 151 ASN B CA 1
ATOM 3421 C C . ASN B 1 151 ? 16.969 -6.84 9.289 1 94.12 151 ASN B C 1
ATOM 3423 O O . ASN B 1 151 ? 16.141 -6.523 10.148 1 94.12 151 ASN B O 1
ATOM 3427 N N . GLY B 1 152 ? 16.734 -6.957 7.965 1 95.44 152 GLY B N 1
ATOM 3428 C CA . GLY B 1 152 ? 15.375 -6.758 7.488 1 95.44 152 GLY B CA 1
ATOM 3429 C C . GLY B 1 152 ? 15.188 -5.438 6.762 1 95.44 152 GLY B C 1
ATOM 3430 O O . GLY B 1 152 ? 16.156 -4.742 6.465 1 95.44 152 GLY B O 1
ATOM 3431 N N . PRO B 1 153 ? 13.977 -5.156 6.414 1 96.94 153 PRO B N 1
ATOM 3432 C CA . PRO B 1 153 ? 13.695 -3.926 5.672 1 96.94 153 PRO B CA 1
ATOM 3433 C C . PRO B 1 153 ? 13.766 -2.68 6.555 1 96.94 153 PRO B C 1
ATOM 3435 O O . PRO B 1 153 ? 13.852 -2.789 7.777 1 96.94 153 PRO B O 1
ATOM 3438 N N . CYS B 1 154 ? 13.812 -1.544 5.895 1 95.5 154 CYS B N 1
ATOM 3439 C CA . CYS B 1 154 ? 13.602 -0.256 6.547 1 95.5 154 CYS B CA 1
ATOM 3440 C C . CYS B 1 154 ? 12.547 0.561 5.812 1 95.5 154 CYS B C 1
ATOM 3442 O O . CYS B 1 154 ? 12.086 0.169 4.738 1 95.5 154 CYS B O 1
ATOM 3444 N N . SER B 1 155 ? 12.086 1.563 6.473 1 93.31 155 SER B N 1
ATOM 3445 C CA . SER B 1 155 ? 11.117 2.463 5.852 1 93.31 155 SER B CA 1
ATOM 3446 C C . SER B 1 155 ? 11.766 3.783 5.453 1 93.31 155 SER B C 1
ATOM 3448 O O . SER B 1 155 ? 11.305 4.453 4.527 1 93.31 155 SER B O 1
ATOM 3450 N N . ASN B 1 156 ? 12.781 4.117 6.16 1 91.31 156 ASN B N 1
ATOM 3451 C CA . ASN B 1 156 ? 13.523 5.352 5.953 1 91.31 156 ASN B CA 1
ATOM 3452 C C . ASN B 1 156 ? 15.016 5.152 6.207 1 91.31 156 ASN B C 1
ATOM 3454 O O . ASN B 1 156 ? 15.406 4.453 7.145 1 91.31 156 ASN B O 1
ATOM 3458 N N . ILE B 1 157 ? 15.758 5.738 5.316 1 94.12 157 ILE B N 1
ATOM 3459 C CA . ILE B 1 157 ? 17.203 5.816 5.484 1 94.12 157 ILE B CA 1
ATOM 3460 C C . ILE B 1 157 ? 17.656 7.281 5.477 1 94.12 157 ILE B C 1
ATOM 3462 O O . ILE B 1 157 ? 17.391 8.008 4.516 1 94.12 157 ILE B O 1
ATOM 3466 N N . ILE B 1 158 ? 18.234 7.684 6.531 1 92.12 158 ILE B N 1
ATOM 3467 C CA . ILE B 1 158 ? 18.797 9.023 6.609 1 92.12 158 ILE B CA 1
ATOM 3468 C C . ILE B 1 158 ? 20.328 8.945 6.668 1 92.12 158 ILE B C 1
ATOM 3470 O O . ILE B 1 158 ? 20.891 8.281 7.543 1 92.12 158 ILE B O 1
ATOM 3474 N N . ILE B 1 159 ? 20.938 9.586 5.754 1 93.94 159 ILE B N 1
ATOM 3475 C CA . ILE B 1 159 ? 22.391 9.602 5.695 1 93.94 159 ILE B CA 1
ATOM 3476 C C . ILE B 1 159 ? 22.891 11.039 5.832 1 93.94 159 ILE B C 1
ATOM 3478 O O . ILE B 1 159 ? 22.562 11.898 5.02 1 93.94 159 ILE B O 1
ATOM 3482 N N . LYS B 1 160 ? 23.641 11.258 6.836 1 92.69 160 LYS B N 1
ATOM 3483 C CA . LYS B 1 160 ? 24.375 12.516 6.945 1 92.69 160 LYS B CA 1
ATOM 3484 C C . LYS B 1 160 ? 25.734 12.414 6.262 1 92.69 160 LYS B C 1
ATOM 3486 O O . LYS B 1 160 ? 26.547 11.539 6.594 1 92.69 160 LYS B O 1
ATOM 3491 N N . LEU B 1 161 ? 25.938 13.273 5.336 1 94.12 161 LEU B N 1
ATOM 3492 C CA . LEU B 1 161 ? 27.219 13.305 4.641 1 94.12 161 LEU B CA 1
ATOM 3493 C C . LEU B 1 161 ? 28.188 14.258 5.328 1 94.12 161 LEU B C 1
ATOM 3495 O O . LEU B 1 161 ? 27.766 15.219 5.98 1 94.12 161 LEU B O 1
ATOM 3499 N N . ASN B 1 162 ? 29.484 14.008 5.156 1 94.56 162 ASN B N 1
ATOM 3500 C CA . ASN B 1 162 ? 30.5 14.867 5.77 1 94.56 162 ASN B CA 1
ATOM 3501 C C . ASN B 1 162 ? 30.984 15.953 4.809 1 94.56 162 ASN B C 1
ATOM 3503 O O . ASN B 1 162 ? 31.859 16.734 5.145 1 94.56 162 ASN B O 1
ATOM 3507 N N . THR B 1 163 ? 30.422 15.984 3.602 1 94.56 163 THR B N 1
ATOM 3508 C CA . THR B 1 163 ? 30.781 16.953 2.572 1 94.56 163 THR B CA 1
ATOM 3509 C C . THR B 1 163 ? 29.625 17.188 1.608 1 94.56 163 THR B C 1
ATOM 3511 O O . THR B 1 163 ? 28.797 16.297 1.401 1 94.56 163 THR B O 1
ATOM 3514 N N . ASN B 1 164 ? 29.594 18.312 1.05 1 91.94 164 ASN B N 1
ATOM 3515 C CA . ASN B 1 164 ? 28.594 18.609 0.029 1 91.94 164 ASN B CA 1
ATOM 3516 C C . ASN B 1 164 ? 29.188 18.547 -1.374 1 91.94 164 ASN B C 1
ATOM 3518 O O . ASN B 1 164 ? 28.516 18.906 -2.35 1 91.94 164 ASN B O 1
ATOM 3522 N N . LEU B 1 165 ? 30.406 18.047 -1.401 1 90.81 165 LEU B N 1
ATOM 3523 C CA . LEU B 1 165 ? 31.047 17.906 -2.699 1 90.81 165 LEU B CA 1
ATOM 3524 C C . LEU B 1 165 ? 30.281 16.938 -3.59 1 90.81 165 LEU B C 1
ATOM 3526 O O . LEU B 1 165 ? 30 15.812 -3.18 1 90.81 165 LEU B O 1
ATOM 3530 N N . ASN B 1 166 ? 29.891 17.375 -4.785 1 91.19 166 ASN B N 1
ATOM 3531 C CA . ASN B 1 166 ? 29.188 16.578 -5.793 1 91.19 166 ASN B CA 1
ATOM 3532 C C . ASN B 1 166 ? 27.875 16.047 -5.266 1 91.19 166 ASN B C 1
ATOM 3534 O O . ASN B 1 166 ? 27.469 14.93 -5.602 1 91.19 166 ASN B O 1
ATOM 3538 N N . PHE B 1 167 ? 27.312 16.781 -4.426 1 91.69 167 PHE B N 1
ATOM 3539 C CA . PHE B 1 167 ? 26.078 16.344 -3.764 1 91.69 167 PHE B CA 1
ATOM 3540 C C . PHE B 1 167 ? 25.016 15.969 -4.785 1 91.69 167 PHE B C 1
ATOM 3542 O O . PHE B 1 167 ? 24.422 14.898 -4.688 1 91.69 167 PHE B O 1
ATOM 3549 N N . PHE B 1 168 ? 24.812 16.766 -5.805 1 90.31 168 PHE B N 1
ATOM 3550 C CA . PHE B 1 168 ? 23.781 16.484 -6.797 1 90.31 168 PHE B CA 1
ATOM 3551 C C . PHE B 1 168 ? 24.125 15.234 -7.594 1 90.31 168 PHE B C 1
ATOM 3553 O O . PHE B 1 168 ? 23.234 14.477 -7.98 1 90.31 168 PHE B O 1
ATOM 3560 N N . ASN B 1 169 ? 25.375 15.031 -7.781 1 94.62 169 ASN B N 1
ATOM 3561 C CA . ASN B 1 169 ? 25.812 13.805 -8.445 1 94.62 169 ASN B CA 1
ATOM 3562 C C . ASN B 1 169 ? 25.516 12.57 -7.594 1 94.62 169 ASN B C 1
ATOM 3564 O O . ASN B 1 169 ? 25.141 11.523 -8.125 1 94.62 169 ASN B O 1
ATOM 3568 N N . VAL B 1 170 ? 25.719 12.695 -6.277 1 95.81 170 VAL B N 1
ATOM 3569 C CA . VAL B 1 170 ? 25.406 11.609 -5.352 1 95.81 170 VAL B CA 1
ATOM 3570 C C . VAL B 1 170 ? 23.906 11.273 -5.441 1 95.81 170 VAL B C 1
ATOM 3572 O O . VAL B 1 170 ? 23.547 10.117 -5.648 1 95.81 170 VAL B O 1
ATOM 3575 N N . VAL B 1 171 ? 23.094 12.297 -5.387 1 94.81 171 VAL B N 1
ATOM 3576 C CA . VAL B 1 171 ? 21.641 12.117 -5.406 1 94.81 171 VAL B CA 1
ATOM 3577 C C . VAL B 1 171 ? 21.219 11.492 -6.734 1 94.81 171 VAL B C 1
ATOM 3579 O O . VAL B 1 171 ? 20.484 10.508 -6.758 1 94.81 171 VAL B O 1
ATOM 3582 N N . ASP B 1 172 ? 21.719 12 -7.844 1 95.88 172 ASP B N 1
ATOM 3583 C CA . ASP B 1 172 ? 21.344 11.539 -9.172 1 95.88 172 ASP B CA 1
ATOM 3584 C C . ASP B 1 172 ? 21.781 10.086 -9.391 1 95.88 172 ASP B C 1
ATOM 3586 O O . ASP B 1 172 ? 21.031 9.281 -9.93 1 95.88 172 ASP B O 1
ATOM 3590 N N . THR B 1 173 ? 22.953 9.789 -8.93 1 97.75 173 THR B N 1
ATOM 3591 C CA . THR B 1 173 ? 23.516 8.453 -9.109 1 97.75 173 THR B CA 1
ATOM 3592 C C . THR B 1 173 ? 22.688 7.422 -8.352 1 97.75 173 THR B C 1
ATOM 3594 O O . THR B 1 173 ? 22.312 6.379 -8.898 1 97.75 173 THR B O 1
ATOM 3597 N N . LEU B 1 174 ? 22.391 7.758 -7.129 1 98.12 174 LEU B N 1
ATOM 3598 C CA . LEU B 1 174 ? 21.609 6.828 -6.32 1 98.12 174 LEU B CA 1
ATOM 3599 C C . LEU B 1 174 ? 20.203 6.668 -6.871 1 98.12 174 LEU B C 1
ATOM 3601 O O . LEU B 1 174 ? 19.656 5.559 -6.898 1 98.12 174 LEU B O 1
ATOM 3605 N N . ASN B 1 175 ? 19.625 7.738 -7.348 1 97.75 175 ASN B N 1
ATOM 3606 C CA . ASN B 1 175 ? 18.312 7.645 -7.953 1 97.75 175 ASN B CA 1
ATOM 3607 C C . ASN B 1 175 ? 18.344 6.848 -9.25 1 97.75 175 ASN B C 1
ATOM 3609 O O . ASN B 1 175 ? 17.391 6.117 -9.562 1 97.75 175 ASN B O 1
ATOM 3613 N N . ASP B 1 176 ? 19.344 7.02 -9.992 1 97.88 176 ASP B N 1
ATOM 3614 C CA . ASP B 1 176 ? 19.469 6.297 -11.258 1 97.88 176 ASP B CA 1
ATOM 3615 C C . ASP B 1 176 ? 19.578 4.793 -11.023 1 97.88 176 ASP B C 1
ATOM 3617 O O . ASP B 1 176 ? 18.969 4 -11.734 1 97.88 176 ASP B O 1
ATOM 3621 N N . GLU B 1 177 ? 20.297 4.438 -10.016 1 98.31 177 GLU B N 1
ATOM 3622 C CA . GLU B 1 177 ? 20.609 3.025 -9.828 1 98.31 177 GLU B CA 1
ATOM 3623 C C . GLU B 1 177 ? 19.578 2.334 -8.953 1 98.31 177 GLU B C 1
ATOM 3625 O O . GLU B 1 177 ? 19.297 1.145 -9.125 1 98.31 177 GLU B O 1
ATOM 3630 N N . PHE B 1 178 ? 18.984 3.068 -8.047 1 98.69 178 PHE B N 1
ATOM 3631 C CA . PHE B 1 178 ? 18.062 2.447 -7.09 1 98.69 178 PHE B CA 1
ATOM 3632 C C . PHE B 1 178 ? 16.672 3.041 -7.211 1 98.69 178 PHE B C 1
ATOM 3634 O O . PHE B 1 178 ? 15.82 2.812 -6.348 1 98.69 178 PHE B O 1
ATOM 3641 N N . GLY B 1 179 ? 16.406 3.781 -8.305 1 98.38 179 GLY B N 1
ATOM 3642 C CA . GLY B 1 179 ? 15.188 4.559 -8.461 1 98.38 179 GLY B CA 1
ATOM 3643 C C . GLY B 1 179 ? 13.953 3.695 -8.625 1 98.38 179 GLY B C 1
ATOM 3644 O O . GLY B 1 179 ? 12.828 4.184 -8.492 1 98.38 179 GLY B O 1
ATOM 3645 N N . ASP B 1 180 ? 14.109 2.4 -8.898 1 98.62 180 ASP B N 1
ATOM 3646 C CA . ASP B 1 180 ? 12.969 1.501 -8.969 1 98.62 180 ASP B CA 1
ATOM 3647 C C . ASP B 1 180 ? 12.492 1.106 -7.57 1 98.62 180 ASP B C 1
ATOM 3649 O O . ASP B 1 180 ? 11.383 0.594 -7.406 1 98.62 180 ASP B O 1
ATOM 3653 N N . ALA B 1 181 ? 13.359 1.408 -6.586 1 98.75 181 ALA B N 1
ATOM 3654 C CA . ALA B 1 181 ? 13.008 1.006 -5.227 1 98.75 181 ALA B CA 1
ATOM 3655 C C . ALA B 1 181 ? 12.781 2.223 -4.336 1 98.75 181 ALA B C 1
ATOM 3657 O O . ALA B 1 181 ? 11.93 2.199 -3.445 1 98.75 181 ALA B O 1
ATOM 3658 N N . VAL B 1 182 ? 13.586 3.299 -4.613 1 98.5 182 VAL B N 1
ATOM 3659 C CA . VAL B 1 182 ? 13.609 4.367 -3.617 1 98.5 182 VAL B CA 1
ATOM 3660 C C . VAL B 1 182 ? 13.57 5.727 -4.316 1 98.5 182 VAL B C 1
ATOM 3662 O O . VAL B 1 182 ? 13.766 5.812 -5.531 1 98.5 182 VAL B O 1
ATOM 3665 N N . LYS B 1 183 ? 13.266 6.699 -3.562 1 96.94 183 LYS B N 1
ATOM 3666 C CA . LYS B 1 183 ? 13.508 8.102 -3.885 1 96.94 183 LYS B CA 1
ATOM 3667 C C . LYS B 1 183 ? 14.562 8.703 -2.965 1 96.94 183 LYS B C 1
ATOM 3669 O O . LYS B 1 183 ? 14.477 8.57 -1.742 1 96.94 183 LYS B O 1
ATOM 3674 N N . VAL B 1 184 ? 15.562 9.266 -3.568 1 95.5 184 VAL B N 1
ATOM 3675 C CA . VAL B 1 184 ? 16.625 9.938 -2.828 1 95.5 184 VAL B CA 1
ATOM 3676 C C . VAL B 1 184 ? 16.438 11.445 -2.916 1 95.5 184 VAL B C 1
ATOM 3678 O O . VAL B 1 184 ? 16.422 12.016 -4.012 1 95.5 184 VAL B O 1
ATOM 3681 N N . LYS B 1 185 ? 16.219 11.961 -1.721 1 88.56 185 LYS B N 1
ATOM 3682 C CA . LYS B 1 185 ? 16 13.406 -1.661 1 88.56 185 LYS B CA 1
ATOM 3683 C C . LYS B 1 185 ? 16.984 14.07 -0.694 1 88.56 185 LYS B C 1
ATOM 3685 O O . LYS B 1 185 ? 17.672 13.383 0.056 1 88.56 185 LYS B O 1
ATOM 3690 N N . SER B 1 186 ? 17.109 15.289 -0.973 1 75.44 186 SER B N 1
ATOM 3691 C CA . SER B 1 186 ? 17.875 16.109 -0.028 1 75.44 186 SER B CA 1
ATOM 3692 C C . SER B 1 186 ? 16.938 16.844 0.929 1 75.44 186 SER B C 1
ATOM 3694 O O . SER B 1 186 ? 15.742 16.953 0.676 1 75.44 186 SER B O 1
ATOM 3696 N N . ASN B 1 187 ? 17.422 17.125 2.15 1 61.25 187 ASN B N 1
ATOM 3697 C CA . ASN B 1 187 ? 16.656 17.859 3.154 1 61.25 187 ASN B CA 1
ATOM 3698 C C . ASN B 1 187 ? 16.141 19.188 2.604 1 61.25 187 ASN B C 1
ATOM 3700 O O . ASN B 1 187 ? 15.383 19.891 3.271 1 61.25 187 ASN B O 1
ATOM 3704 N N . LEU B 1 188 ? 16.547 19.469 1.35 1 52.09 188 LEU B N 1
ATOM 3705 C CA . LEU B 1 188 ? 16.141 20.719 0.733 1 52.09 188 LEU B CA 1
ATOM 3706 C C . LEU B 1 188 ? 14.641 20.734 0.459 1 52.09 188 LEU B C 1
ATOM 3708 O O . LEU B 1 188 ? 14.023 21.797 0.417 1 52.09 188 LEU B O 1
ATOM 3712 N N . ILE B 1 189 ? 14.094 19.531 0.382 1 47.66 189 ILE B N 1
ATOM 3713 C CA . ILE B 1 189 ? 12.727 19.422 -0.107 1 47.66 189 ILE B CA 1
ATOM 3714 C C . ILE B 1 189 ? 11.766 20.062 0.896 1 47.66 189 ILE B C 1
ATOM 3716 O O . ILE B 1 189 ? 10.625 20.375 0.557 1 47.66 189 ILE B O 1
ATOM 3720 N N . TYR B 1 190 ? 12.352 20.391 2.07 1 49.12 190 TYR B N 1
ATOM 3721 C CA . TYR B 1 190 ? 11.5 20.984 3.096 1 49.12 190 TYR B CA 1
ATOM 3722 C C . TYR B 1 190 ? 11.719 22.484 3.193 1 49.12 190 TYR B C 1
ATOM 3724 O O . TYR B 1 190 ? 11.664 23.062 4.281 1 49.12 190 TYR B O 1
ATOM 3732 N N . GLY B 1 191 ? 11.992 23.047 1.908 1 50.72 191 GLY B N 1
ATOM 3733 C CA . GLY B 1 191 ? 12.094 24.5 1.855 1 50.72 191 GLY B CA 1
ATOM 3734 C C . GLY B 1 191 ? 13.516 25 2.053 1 50.72 191 GLY B C 1
ATOM 3735 O O . GLY B 1 191 ? 13.742 26.219 2.115 1 50.72 191 GLY B O 1
ATOM 3736 N N . ILE B 1 192 ? 14.43 24 2.191 1 53.34 192 ILE B N 1
ATOM 3737 C CA . ILE B 1 192 ? 15.797 24.453 2.424 1 53.34 192 ILE B CA 1
ATOM 3738 C C . ILE B 1 192 ? 16.484 24.719 1.089 1 53.34 192 ILE B C 1
ATOM 3740 O O . ILE B 1 192 ? 16.594 23.828 0.247 1 53.34 192 ILE B O 1
ATOM 3744 N N . GLU B 1 193 ? 16.719 25.984 0.754 1 57.59 193 GLU B N 1
ATOM 3745 C CA . GLU B 1 193 ? 17.25 26.484 -0.509 1 57.59 193 GLU B CA 1
ATOM 3746 C C . GLU B 1 193 ? 18.75 26.203 -0.615 1 57.59 193 GLU B C 1
ATOM 3748 O O . GLU B 1 193 ? 19.312 26.188 -1.715 1 57.59 193 GLU B O 1
ATOM 3753 N N . ASN B 1 194 ? 19.391 26.016 0.559 1 66 194 ASN B N 1
ATOM 3754 C CA . ASN B 1 194 ? 20.844 25.875 0.44 1 66 194 ASN B CA 1
ATOM 3755 C C . ASN B 1 194 ? 21.328 24.562 1.026 1 66 194 ASN B C 1
ATOM 3757 O O . ASN B 1 194 ? 20.859 24.125 2.076 1 66 194 ASN B O 1
ATOM 3761 N N . ILE B 1 195 ? 22.203 23.984 0.163 1 74.75 195 ILE B N 1
ATOM 3762 C CA . ILE B 1 195 ? 22.812 22.734 0.621 1 74.75 195 ILE B CA 1
ATOM 3763 C C . ILE B 1 195 ? 23.906 23.047 1.64 1 74.75 195 ILE B C 1
ATOM 3765 O O . ILE B 1 195 ? 24.844 23.812 1.352 1 74.75 195 ILE B O 1
ATOM 3769 N N . GLY B 1 196 ? 23.734 22.656 2.836 1 82.12 196 GLY B N 1
ATOM 3770 C CA . GLY B 1 196 ? 24.734 22.828 3.867 1 82.12 196 GLY B CA 1
ATOM 3771 C C . GLY B 1 196 ? 26.016 22.047 3.594 1 82.12 196 GLY B C 1
ATOM 3772 O O . GLY B 1 196 ? 26.078 21.281 2.629 1 82.12 196 GLY B O 1
ATOM 3773 N N . GLU B 1 197 ? 27.047 22.391 4.426 1 86.62 197 GLU B N 1
ATOM 3774 C CA . GLU B 1 197 ? 28.344 21.719 4.301 1 86.62 197 GLU B CA 1
ATOM 3775 C C . GLU B 1 197 ? 28.203 20.219 4.512 1 86.62 197 GLU B C 1
ATOM 3777 O O . GLU B 1 197 ? 28.922 19.438 3.891 1 86.62 197 GLU B O 1
ATOM 3782 N N . LYS B 1 198 ? 27.297 19.828 5.328 1 90.69 198 LYS B N 1
ATOM 3783 C CA . LYS B 1 198 ? 27.031 18.422 5.641 1 90.69 198 LYS B CA 1
ATOM 3784 C C . LYS B 1 198 ? 25.578 18.078 5.387 1 90.69 198 LYS B C 1
ATOM 3786 O O . LYS B 1 198 ? 24.766 18.016 6.324 1 90.69 198 LYS B O 1
ATOM 3791 N N . PRO B 1 199 ? 25.344 17.859 4.137 1 90.69 199 PRO B N 1
ATOM 3792 C CA . PRO B 1 199 ? 23.938 17.641 3.799 1 90.69 199 PRO B CA 1
ATOM 3793 C C . PRO B 1 199 ? 23.422 16.281 4.25 1 90.69 199 PRO B C 1
ATOM 3795 O O . PRO B 1 199 ? 24.219 15.398 4.594 1 90.69 199 PRO B O 1
ATOM 3798 N N . ILE B 1 200 ? 22.156 16.234 4.281 1 90 200 ILE B N 1
ATOM 3799 C CA . ILE B 1 200 ? 21.469 15 4.688 1 90 200 ILE B CA 1
ATOM 3800 C C . ILE B 1 200 ? 20.703 14.43 3.504 1 90 200 ILE B C 1
ATOM 3802 O O . ILE B 1 200 ? 20.016 15.164 2.781 1 90 200 ILE B O 1
ATOM 3806 N N . LEU B 1 201 ? 20.875 13.164 3.287 1 92.44 201 LEU B N 1
ATOM 3807 C CA . LEU B 1 201 ? 20.047 12.414 2.348 1 92.44 201 LEU B CA 1
ATOM 3808 C C . LEU B 1 201 ? 18.875 11.742 3.066 1 92.44 201 LEU B C 1
ATOM 3810 O O . LEU B 1 201 ? 19.062 11.125 4.117 1 92.44 201 LEU B O 1
ATOM 3814 N N . ILE B 1 202 ? 17.766 11.93 2.521 1 91.88 202 ILE B N 1
ATOM 3815 C CA . ILE B 1 202 ? 16.562 11.211 2.973 1 91.88 202 ILE B CA 1
ATOM 3816 C C . ILE B 1 202 ? 16.109 10.234 1.893 1 91.88 202 ILE B C 1
ATOM 3818 O O . ILE B 1 202 ? 15.789 10.648 0.774 1 91.88 202 ILE B O 1
ATOM 3822 N N . ILE B 1 203 ? 16.125 9.016 2.234 1 95.88 203 ILE B N 1
ATOM 3823 C CA . ILE B 1 203 ? 15.789 7.961 1.279 1 95.88 203 ILE B CA 1
ATOM 3824 C C . ILE B 1 203 ? 14.547 7.207 1.75 1 95.88 203 ILE B C 1
ATOM 3826 O O . ILE B 1 203 ? 14.516 6.691 2.869 1 95.88 203 ILE B O 1
ATOM 3830 N N . THR B 1 204 ? 13.578 7.18 0.903 1 96.31 204 THR B N 1
ATOM 3831 C CA . THR B 1 204 ? 12.32 6.504 1.211 1 96.31 204 THR B CA 1
ATOM 3832 C C . THR B 1 204 ? 11.922 5.559 0.08 1 96.31 204 THR B C 1
ATOM 3834 O O . THR B 1 204 ? 12.516 5.59 -1 1 96.31 204 THR B O 1
ATOM 3837 N N . ASN B 1 205 ? 10.961 4.68 0.405 1 98.06 205 ASN B N 1
ATOM 3838 C CA . ASN B 1 205 ? 10.312 3.91 -0.648 1 98.06 205 ASN B CA 1
ATOM 3839 C C . ASN B 1 205 ? 9.828 4.809 -1.783 1 98.06 205 ASN B C 1
ATOM 3841 O O . ASN B 1 205 ? 9.32 5.902 -1.54 1 98.06 205 ASN B O 1
ATOM 3845 N N . LYS B 1 206 ? 9.938 4.352 -2.996 1 98 206 LYS B N 1
ATOM 3846 C CA . LYS B 1 206 ? 9.68 5.227 -4.137 1 98 206 LYS B CA 1
ATOM 3847 C C . LYS B 1 206 ? 8.219 5.668 -4.168 1 98 206 LYS B C 1
ATOM 3849 O O . LYS B 1 206 ? 7.887 6.695 -4.766 1 98 206 LYS B O 1
ATOM 3854 N N . PHE B 1 207 ? 7.363 4.906 -3.576 1 97.75 207 PHE B N 1
ATOM 3855 C CA . PHE B 1 207 ? 5.934 5.199 -3.619 1 97.75 207 PHE B CA 1
ATOM 3856 C C . PHE B 1 207 ? 5.543 6.168 -2.51 1 97.75 207 PHE B C 1
ATOM 3858 O O . PHE B 1 207 ? 4.406 6.637 -2.461 1 97.75 207 PHE B O 1
ATOM 3865 N N . VAL B 1 208 ? 6.473 6.512 -1.67 1 97.19 208 VAL B N 1
ATOM 3866 C CA . VAL B 1 208 ? 6.156 7.367 -0.531 1 97.19 208 VAL B CA 1
ATOM 3867 C C . VAL B 1 208 ? 5.895 8.797 -1.013 1 97.19 208 VAL B C 1
ATOM 3869 O O . VAL B 1 208 ? 6.801 9.461 -1.514 1 97.19 208 VAL B O 1
ATOM 3872 N N . ASN B 1 209 ? 4.715 9.242 -0.829 1 97.19 209 ASN B N 1
ATOM 3873 C CA . ASN B 1 209 ? 4.27 10.625 -0.968 1 97.19 209 ASN B CA 1
ATOM 3874 C C . ASN B 1 209 ? 2.879 10.828 -0.381 1 97.19 209 ASN B C 1
ATOM 3876 O O . ASN B 1 209 ? 2.145 9.859 -0.162 1 97.19 209 ASN B O 1
ATOM 3880 N N . LYS B 1 210 ? 2.549 12.008 -0.177 1 98.06 210 LYS B N 1
ATOM 3881 C CA . LYS B 1 210 ? 1.285 12.305 0.489 1 98.06 210 LYS B CA 1
ATOM 3882 C C . LYS B 1 210 ? 0.099 12.023 -0.429 1 98.06 210 LYS B C 1
ATOM 3884 O O . LYS B 1 210 ? -1.018 11.797 0.042 1 98.06 210 LYS B O 1
ATOM 3889 N N . GLY B 1 211 ? 0.291 12.062 -1.744 1 98.62 211 GLY B N 1
ATOM 3890 C CA . GLY B 1 211 ? -0.776 11.727 -2.672 1 98.62 211 GLY B CA 1
ATOM 3891 C C . GLY B 1 211 ? -1.185 10.266 -2.605 1 98.62 211 GLY B C 1
ATOM 3892 O O . GLY B 1 211 ? -2.375 9.953 -2.543 1 98.62 211 GLY B O 1
ATOM 3893 N N . PHE B 1 212 ? -0.175 9.383 -2.607 1 98 212 PHE B N 1
ATOM 3894 C CA . PHE B 1 212 ? -0.427 7.957 -2.451 1 98 212 PHE B CA 1
ATOM 3895 C C . PHE B 1 212 ? -1.184 7.68 -1.158 1 98 212 PHE B C 1
ATOM 3897 O O . PHE B 1 212 ? -2.164 6.934 -1.156 1 98 212 PHE B O 1
ATOM 3904 N N . ALA B 1 213 ? -0.751 8.297 -0.117 1 98.31 213 ALA B N 1
ATOM 3905 C CA . ALA B 1 213 ? -1.401 8.125 1.181 1 98.31 213 ALA B CA 1
ATOM 3906 C C . ALA B 1 213 ? -2.836 8.641 1.146 1 98.31 213 ALA B C 1
ATOM 3908 O O . ALA B 1 213 ? -3.732 8.047 1.746 1 98.31 213 ALA B O 1
ATOM 3909 N N . ALA B 1 214 ? -3.037 9.742 0.458 1 98.81 214 ALA B N 1
ATOM 3910 C CA . ALA B 1 214 ? -4.375 10.312 0.332 1 98.81 214 ALA B CA 1
ATOM 3911 C C . ALA B 1 214 ? -5.344 9.305 -0.286 1 98.81 214 ALA B C 1
ATOM 3913 O O . ALA B 1 214 ? -6.48 9.164 0.171 1 98.81 214 ALA B O 1
ATOM 3914 N N . GLU B 1 215 ? -4.926 8.617 -1.27 1 98.69 215 GLU B N 1
ATOM 3915 C CA . GLU B 1 215 ? -5.762 7.609 -1.918 1 98.69 215 GLU B CA 1
ATOM 3916 C C . GLU B 1 215 ? -6.102 6.473 -0.959 1 98.69 215 GLU B C 1
ATOM 3918 O O . GLU B 1 215 ? -7.254 6.031 -0.896 1 98.69 215 GLU B O 1
ATOM 3923 N N . MET B 1 216 ? -5.141 6.023 -0.236 1 98.38 216 MET B N 1
ATOM 3924 C CA . MET B 1 216 ? -5.359 4.938 0.715 1 98.38 216 MET B CA 1
ATOM 3925 C C . MET B 1 216 ? -6.34 5.359 1.803 1 98.38 216 MET B C 1
ATOM 3927 O O . MET B 1 216 ? -7.223 4.586 2.184 1 98.38 216 MET B O 1
ATOM 3931 N N . VAL B 1 217 ? -6.164 6.578 2.275 1 98.81 217 VAL B N 1
ATOM 3932 C CA . VAL B 1 217 ? -7.031 7.082 3.336 1 98.81 217 VAL B CA 1
ATOM 3933 C C . VAL B 1 217 ? -8.453 7.254 2.805 1 98.81 217 VAL B C 1
ATOM 3935 O O . VAL B 1 217 ? -9.422 6.875 3.469 1 98.81 217 VAL B O 1
ATOM 3938 N N . ALA B 1 218 ? -8.578 7.812 1.619 1 98.88 218 ALA B N 1
ATOM 3939 C CA . ALA B 1 218 ? -9.898 7.961 1.009 1 98.88 218 ALA B CA 1
ATOM 3940 C C . ALA B 1 218 ? -10.578 6.605 0.845 1 98.88 218 ALA B C 1
ATOM 3942 O O . ALA B 1 218 ? -11.766 6.465 1.14 1 98.88 218 ALA B O 1
ATOM 3943 N N . GLN B 1 219 ? -9.844 5.621 0.409 1 98.81 219 GLN B N 1
ATOM 3944 C CA . GLN B 1 219 ? -10.359 4.262 0.29 1 98.81 219 GLN B CA 1
ATOM 3945 C C . GLN B 1 219 ? -10.859 3.742 1.637 1 98.81 219 GLN B C 1
ATOM 3947 O O . GLN B 1 219 ? -11.953 3.188 1.729 1 98.81 219 GLN B O 1
ATOM 3952 N N . TYR B 1 220 ? -10.086 3.949 2.648 1 98.69 220 TYR B N 1
ATOM 3953 C CA . TYR B 1 220 ? -10.391 3.41 3.969 1 98.69 220 TYR B CA 1
ATOM 3954 C C . TYR B 1 220 ? -11.719 3.957 4.484 1 98.69 220 TYR B C 1
ATOM 3956 O O . TYR B 1 220 ? -12.477 3.24 5.137 1 98.69 220 TYR B O 1
ATOM 3964 N N . TYR B 1 221 ? -12.016 5.16 4.117 1 98.62 221 TYR B N 1
ATOM 3965 C CA . TYR B 1 221 ? -13.211 5.816 4.641 1 98.62 221 TYR B CA 1
ATOM 3966 C C . TYR B 1 221 ? -14.328 5.809 3.605 1 98.62 221 TYR B C 1
ATOM 3968 O O . TYR B 1 221 ? -15.375 6.426 3.811 1 98.62 221 TYR B O 1
ATOM 3976 N N . ASN B 1 222 ? -14.156 5.129 2.553 1 98.69 222 ASN B N 1
ATOM 3977 C CA . ASN B 1 222 ? -15.125 5.043 1.467 1 98.69 222 ASN B CA 1
ATOM 3978 C C . ASN B 1 222 ? -15.508 6.422 0.94 1 98.69 222 ASN B C 1
ATOM 3980 O O . ASN B 1 222 ? -16.688 6.75 0.838 1 98.69 222 ASN B O 1
ATOM 3984 N N . LYS B 1 223 ? -14.469 7.188 0.673 1 98.69 223 LYS B N 1
ATOM 3985 C CA . LYS B 1 223 ? -14.664 8.523 0.121 1 98.69 223 LYS B CA 1
ATOM 3986 C C . LYS B 1 223 ? -14.133 8.609 -1.308 1 98.69 223 LYS B C 1
ATOM 3988 O O . LYS B 1 223 ? -13.047 8.109 -1.605 1 98.69 223 LYS B O 1
ATOM 3993 N N . ASN B 1 224 ? -14.938 9.164 -2.213 1 98.25 224 ASN B N 1
ATOM 3994 C CA . ASN B 1 224 ? -14.461 9.461 -3.559 1 98.25 224 ASN B CA 1
ATOM 3995 C C . ASN B 1 224 ? -13.344 10.508 -3.537 1 98.25 224 ASN B C 1
ATOM 3997 O O . ASN B 1 224 ? -13.531 11.609 -3.025 1 98.25 224 ASN B O 1
ATOM 4001 N N . ILE B 1 225 ? -12.234 10.195 -4.102 1 98.69 225 ILE B N 1
ATOM 4002 C CA . ILE B 1 225 ? -11.039 11.031 -4.066 1 98.69 225 ILE B CA 1
ATOM 4003 C C . ILE B 1 225 ? -11.344 12.398 -4.68 1 98.69 225 ILE B C 1
ATOM 4005 O O . ILE B 1 225 ? -10.789 13.414 -4.258 1 98.69 225 ILE B O 1
ATOM 4009 N N . ASN B 1 226 ? -12.266 12.453 -5.562 1 98.06 226 ASN B N 1
ATOM 4010 C CA . ASN B 1 226 ? -12.641 13.695 -6.238 1 98.06 226 ASN B CA 1
ATOM 4011 C C . ASN B 1 226 ? -13.445 14.609 -5.328 1 98.06 226 ASN B C 1
ATOM 4013 O O . ASN B 1 226 ? -13.641 15.781 -5.637 1 98.06 226 ASN B O 1
ATOM 4017 N N . ASP B 1 227 ? -13.867 14.094 -4.23 1 98.12 227 ASP B N 1
ATOM 4018 C CA . ASP B 1 227 ? -14.641 14.891 -3.279 1 98.12 227 ASP B CA 1
ATOM 4019 C C . ASP B 1 227 ? -13.812 15.234 -2.045 1 98.12 227 ASP B C 1
ATOM 4021 O O . ASP B 1 227 ? -14.305 15.867 -1.114 1 98.12 227 ASP B O 1
ATOM 4025 N N . VAL B 1 228 ? -12.562 14.828 -1.999 1 98.75 228 VAL B N 1
ATOM 4026 C CA . VAL B 1 228 ? -11.688 15.055 -0.854 1 98.75 228 VAL B CA 1
ATOM 4027 C C . VAL B 1 228 ? -11.133 16.469 -0.896 1 98.75 228 VAL B C 1
ATOM 4029 O O . VAL B 1 228 ? -10.766 16.969 -1.961 1 98.75 228 VAL B O 1
ATOM 4032 N N . ILE B 1 229 ? -11.109 17.141 0.272 1 98.88 229 ILE B N 1
ATOM 4033 C CA . ILE B 1 229 ? -10.461 18.422 0.451 1 98.88 229 ILE B CA 1
ATOM 4034 C C . ILE B 1 229 ? -9.086 18.234 1.088 1 98.88 229 ILE B C 1
ATOM 4036 O O . ILE B 1 229 ? -8.938 17.438 2.021 1 98.88 229 ILE B O 1
ATOM 4040 N N . ALA B 1 230 ? -8.125 18.875 0.539 1 98.94 230 ALA B N 1
ATOM 4041 C CA . ALA B 1 230 ? -6.797 18.797 1.146 1 98.94 230 ALA B CA 1
ATOM 4042 C C . ALA B 1 230 ? -6.156 20.188 1.215 1 98.94 230 ALA B C 1
ATOM 4044 O O . ALA B 1 230 ? -6.367 21.016 0.333 1 98.94 230 ALA B O 1
ATOM 4045 N N . PHE B 1 231 ? -5.395 20.438 2.281 1 98.94 231 PHE B N 1
ATOM 4046 C CA . PHE B 1 231 ? -4.648 21.672 2.459 1 98.94 231 PHE B CA 1
ATOM 4047 C C . PHE B 1 231 ? -3.154 21.391 2.564 1 98.94 231 PHE B C 1
ATOM 4049 O O . PHE B 1 231 ? -2.734 20.484 3.281 1 98.94 231 PHE B O 1
ATOM 4056 N N . GLY B 1 232 ? -2.389 22.125 1.886 1 98.44 232 GLY B N 1
ATOM 4057 C CA . GLY B 1 232 ? -0.939 22.047 1.938 1 98.44 232 GLY B CA 1
ATOM 4058 C C . GLY B 1 232 ? -0.246 23.328 1.542 1 98.44 232 GLY B C 1
ATOM 4059 O O . GLY B 1 232 ? -0.888 24.25 1.044 1 98.44 232 GLY B O 1
ATOM 4060 N N . ASP B 1 233 ? 1.143 23.391 1.794 1 97.38 233 ASP B N 1
ATOM 4061 C CA . ASP B 1 233 ? 1.808 24.656 1.514 1 97.38 233 ASP B CA 1
ATOM 4062 C C . ASP B 1 233 ? 3.127 24.438 0.777 1 97.38 233 ASP B C 1
ATOM 4064 O O . ASP B 1 233 ? 3.668 25.359 0.168 1 97.38 233 ASP B O 1
ATOM 4068 N N . GLN B 1 234 ? 3.682 23.25 0.875 1 95.12 234 GLN B N 1
ATOM 4069 C CA . GLN B 1 234 ? 5 23.031 0.292 1 95.12 234 GLN B CA 1
ATOM 4070 C C . GLN B 1 234 ? 4.961 21.906 -0.745 1 95.12 234 GLN B C 1
ATOM 4072 O O . GLN B 1 234 ? 3.908 21.312 -0.985 1 95.12 234 GLN B O 1
ATOM 4077 N N . MET B 1 235 ? 6.121 21.609 -1.296 1 93.62 235 MET B N 1
ATOM 4078 C CA . MET B 1 235 ? 6.203 20.719 -2.447 1 93.62 235 MET B CA 1
ATOM 4079 C C . MET B 1 235 ? 5.984 19.266 -2.025 1 93.62 235 MET B C 1
ATOM 4081 O O . MET B 1 235 ? 5.637 18.422 -2.852 1 93.62 235 MET B O 1
ATOM 4085 N N . ASN B 1 236 ? 6.223 18.922 -0.734 1 93.88 236 ASN B N 1
ATOM 4086 C CA . ASN B 1 236 ? 5.895 17.562 -0.308 1 93.88 236 ASN B CA 1
ATOM 4087 C C . ASN B 1 236 ? 4.387 17.328 -0.28 1 93.88 236 ASN B C 1
ATOM 4089 O O . ASN B 1 236 ? 3.932 16.203 -0.136 1 93.88 236 ASN B O 1
ATOM 4093 N N . ASP B 1 237 ? 3.66 18.406 -0.523 1 97.19 237 ASP B N 1
ATOM 4094 C CA . ASP B 1 237 ? 2.207 18.297 -0.621 1 97.19 237 ASP B CA 1
ATOM 4095 C C . ASP B 1 237 ? 1.763 18.188 -2.078 1 97.19 237 ASP B C 1
ATOM 4097 O O . ASP B 1 237 ? 0.578 18 -2.357 1 97.19 237 ASP B O 1
ATOM 4101 N N . PHE B 1 238 ? 2.639 18.297 -2.98 1 97.5 238 PHE B N 1
ATOM 4102 C CA . PHE B 1 238 ? 2.328 18.438 -4.398 1 97.5 238 PHE B CA 1
ATOM 4103 C C . PHE B 1 238 ? 1.413 17.312 -4.867 1 97.5 238 PHE B C 1
ATOM 4105 O O . PHE B 1 238 ? 0.33 17.562 -5.398 1 97.5 238 PHE B O 1
ATOM 4112 N N . GLU B 1 239 ? 1.807 16.047 -4.629 1 98.19 239 GLU B N 1
ATOM 4113 C CA . GLU B 1 239 ? 1.024 14.914 -5.098 1 98.19 239 GLU B CA 1
ATOM 4114 C C . GLU B 1 239 ? -0.342 14.859 -4.418 1 98.19 239 GLU B C 1
ATOM 4116 O O . GLU B 1 239 ? -1.342 14.516 -5.047 1 98.19 239 GLU B O 1
ATOM 4121 N N . MET B 1 240 ? -0.388 15.203 -3.154 1 98.75 240 MET B N 1
ATOM 4122 C CA . MET B 1 240 ? -1.657 15.203 -2.434 1 98.75 240 MET B CA 1
ATOM 4123 C C . MET B 1 240 ? -2.615 16.234 -3.016 1 98.75 240 MET B C 1
ATOM 4125 O O . MET B 1 240 ? -3.762 15.922 -3.334 1 98.75 240 MET B O 1
ATOM 4129 N N . ILE B 1 241 ? -2.115 17.422 -3.254 1 98.81 241 ILE B N 1
ATOM 4130 C CA . ILE B 1 241 ? -2.918 18.531 -3.762 1 98.81 241 ILE B CA 1
ATOM 4131 C C . ILE B 1 241 ? -3.398 18.219 -5.176 1 98.81 241 ILE B C 1
ATOM 4133 O O . ILE B 1 241 ? -4.539 18.531 -5.535 1 98.81 241 ILE B O 1
ATOM 4137 N N . GLN B 1 242 ? -2.58 17.578 -5.918 1 98.38 242 GLN B N 1
ATOM 4138 C CA . GLN B 1 242 ? -2.908 17.219 -7.297 1 98.38 242 GLN B CA 1
ATOM 4139 C C . GLN B 1 242 ? -3.902 16.062 -7.348 1 98.38 242 GLN B C 1
ATOM 4141 O O . GLN B 1 242 ? -4.754 16.016 -8.234 1 98.38 242 GLN B O 1
ATOM 4146 N N . THR B 1 243 ? -3.848 15.172 -6.449 1 98.44 243 THR B N 1
ATOM 4147 C CA . THR B 1 243 ? -4.582 13.914 -6.473 1 98.44 243 THR B CA 1
ATOM 4148 C C . THR B 1 243 ? -6.035 14.125 -6.055 1 98.44 243 THR B C 1
ATOM 4150 O O . THR B 1 243 ? -6.945 13.516 -6.617 1 98.44 243 THR B O 1
ATOM 4153 N N . VAL B 1 244 ? -6.277 15.016 -5.141 1 98.75 244 VAL B N 1
ATOM 4154 C CA . VAL B 1 244 ? -7.621 15.18 -4.598 1 98.75 244 VAL B CA 1
ATOM 4155 C C . VAL B 1 244 ? -8.422 16.141 -5.48 1 98.75 244 VAL B C 1
ATOM 4157 O O . VAL B 1 244 ? -7.848 16.891 -6.273 1 98.75 244 VAL B O 1
ATOM 4160 N N . GLY B 1 245 ? -9.742 16.047 -5.383 1 98.5 245 GLY B N 1
ATOM 4161 C CA . GLY B 1 245 ? -10.602 16.922 -6.172 1 98.5 245 GLY B CA 1
ATOM 4162 C C . GLY B 1 245 ? -10.531 18.375 -5.758 1 98.5 245 GLY B C 1
ATOM 4163 O O . GLY B 1 245 ? -10.703 19.266 -6.586 1 98.5 245 GLY B O 1
ATOM 4164 N N . HIS B 1 246 ? -10.289 18.609 -4.461 1 98.69 246 HIS B N 1
ATOM 4165 C CA . HIS B 1 246 ? -10.25 19.969 -3.93 1 98.69 246 HIS B CA 1
ATOM 4166 C C . HIS B 1 246 ? -8.969 20.219 -3.141 1 98.69 246 HIS B C 1
ATOM 4168 O O . HIS B 1 246 ? -9.016 20.438 -1.929 1 98.69 246 HIS B O 1
ATOM 4174 N N . GLY B 1 247 ? -7.914 20.25 -3.877 1 98.88 247 GLY B N 1
ATOM 4175 C CA . GLY B 1 247 ? -6.621 20.578 -3.291 1 98.88 247 GLY B CA 1
ATOM 4176 C C . GLY B 1 247 ? -6.395 22.062 -3.131 1 98.88 247 GLY B C 1
ATOM 4177 O O . GLY B 1 247 ? -6.422 22.812 -4.113 1 98.88 247 GLY B O 1
ATOM 4178 N N . ILE B 1 248 ? -6.125 22.516 -1.907 1 98.94 248 ILE B N 1
ATOM 4179 C CA . ILE B 1 248 ? -6.031 23.938 -1.613 1 98.94 248 ILE B CA 1
ATOM 4180 C C . ILE B 1 248 ? -4.633 24.266 -1.096 1 98.94 248 ILE B C 1
ATOM 4182 O O . ILE B 1 248 ? -4.156 23.656 -0.138 1 98.94 248 ILE B O 1
ATOM 4186 N N . ALA B 1 249 ? -3.963 25.188 -1.734 1 98.81 249 ALA B N 1
ATOM 4187 C CA . ALA B 1 249 ? -2.656 25.672 -1.296 1 98.81 249 ALA B CA 1
ATOM 4188 C C . ALA B 1 249 ? -2.797 26.922 -0.436 1 98.81 249 ALA B C 1
ATOM 4190 O O . ALA B 1 249 ? -3.648 27.766 -0.704 1 98.81 249 ALA B O 1
ATOM 4191 N N . LEU B 1 250 ? -2.014 27.016 0.554 1 98.62 250 LEU B N 1
ATOM 4192 C CA . LEU B 1 250 ? -1.984 28.25 1.348 1 98.62 250 LEU B CA 1
ATOM 4193 C C . LEU B 1 250 ? -1.391 29.391 0.547 1 98.62 250 LEU B C 1
ATOM 4195 O O . LEU B 1 250 ? -0.424 29.203 -0.196 1 98.62 250 LEU B O 1
ATOM 4199 N N . THR B 1 251 ? -1.911 30.578 0.775 1 98.31 251 THR B N 1
ATOM 4200 C CA . THR B 1 251 ? -1.405 31.75 0.082 1 98.31 251 THR B CA 1
ATOM 4201 C C . THR B 1 251 ? 0.076 31.969 0.383 1 98.31 251 THR B C 1
ATOM 4203 O O . THR B 1 251 ? 0.821 32.469 -0.46 1 98.31 251 THR B O 1
ATOM 4206 N N . SER B 1 252 ? 0.529 31.562 1.512 1 95.94 252 SER B N 1
ATOM 4207 C CA . SER B 1 252 ? 1.919 31.688 1.936 1 95.94 252 SER B CA 1
ATOM 4208 C C . SER B 1 252 ? 2.77 30.547 1.399 1 95.94 252 SER B C 1
ATOM 4210 O O . SER B 1 252 ? 3.979 30.5 1.629 1 95.94 252 SER B O 1
ATOM 4212 N N . GLY B 1 253 ? 2.172 29.672 0.728 1 95.12 253 GLY B N 1
ATOM 4213 C CA . GLY B 1 253 ? 2.861 28.453 0.34 1 95.12 253 GLY B CA 1
ATOM 4214 C C . GLY B 1 253 ? 3.701 28.609 -0.912 1 95.12 253 GLY B C 1
ATOM 4215 O O . GLY B 1 253 ? 3.848 29.719 -1.429 1 95.12 253 GLY B O 1
ATOM 4216 N N . ASN B 1 254 ? 4.301 27.547 -1.341 1 95.25 254 ASN B N 1
ATOM 4217 C CA . ASN B 1 254 ? 5.176 27.5 -2.508 1 95.25 254 ASN B CA 1
ATOM 4218 C C . ASN B 1 254 ? 4.422 27.844 -3.787 1 95.25 254 ASN B C 1
ATOM 4220 O O . ASN B 1 254 ? 3.342 27.312 -4.047 1 95.25 254 ASN B O 1
ATOM 4224 N N . PRO B 1 255 ? 4.957 28.734 -4.637 1 96.19 255 PRO B N 1
ATOM 4225 C CA . PRO B 1 255 ? 4.289 29.141 -5.875 1 96.19 255 PRO B CA 1
ATOM 4226 C C . PRO B 1 255 ? 3.994 27.969 -6.805 1 96.19 255 PRO B C 1
ATOM 4228 O O . PRO B 1 255 ? 2.947 27.938 -7.453 1 96.19 255 PRO B O 1
ATOM 4231 N N . LYS B 1 256 ? 4.875 27.031 -6.84 1 95.38 256 LYS B N 1
ATOM 4232 C CA . LYS B 1 256 ? 4.684 25.875 -7.715 1 95.38 256 LYS B CA 1
ATOM 4233 C C . LYS B 1 256 ? 3.5 25.031 -7.262 1 95.38 256 LYS B C 1
ATOM 4235 O O . LYS B 1 256 ? 2.789 24.453 -8.086 1 95.38 256 LYS B O 1
ATOM 4240 N N . LEU B 1 257 ? 3.355 24.984 -6.027 1 97.06 257 LEU B N 1
ATOM 4241 C CA . LEU B 1 257 ? 2.205 24.25 -5.504 1 97.06 257 LEU B CA 1
ATOM 4242 C C . LEU B 1 257 ? 0.904 24.969 -5.859 1 97.06 257 LEU B C 1
ATOM 4244 O O . LEU B 1 257 ? -0.077 24.328 -6.242 1 97.06 257 LEU B O 1
ATOM 4248 N N . LYS B 1 258 ? 0.877 26.25 -5.754 1 98 258 LYS B N 1
ATOM 4249 C CA . LYS B 1 258 ? -0.304 27.062 -6.031 1 98 258 LYS B CA 1
ATOM 4250 C C . LYS B 1 258 ? -0.733 26.922 -7.488 1 98 258 LYS B C 1
ATOM 4252 O O . LYS B 1 258 ? -1.92 27.047 -7.805 1 98 258 LYS B O 1
ATOM 4257 N N . GLU B 1 259 ? 0.18 26.562 -8.344 1 97.44 259 GLU B N 1
ATOM 4258 C CA . GLU B 1 259 ? -0.105 26.438 -9.766 1 97.44 259 GLU B CA 1
ATOM 4259 C C . GLU B 1 259 ? -1 25.219 -10.039 1 97.44 259 GLU B C 1
ATOM 4261 O O . GLU B 1 259 ? -1.751 25.203 -11.016 1 97.44 259 GLU B O 1
ATOM 4266 N N . VAL B 1 260 ? -0.91 24.25 -9.195 1 97.19 260 VAL B N 1
ATOM 4267 C CA . VAL B 1 260 ? -1.638 23.016 -9.484 1 97.19 260 VAL B CA 1
ATOM 4268 C C . VAL B 1 260 ? -2.852 22.906 -8.562 1 97.19 260 VAL B C 1
ATOM 4270 O O . VAL B 1 260 ? -3.635 21.953 -8.672 1 97.19 260 VAL B O 1
ATOM 4273 N N . ALA B 1 261 ? -3.021 23.828 -7.703 1 98.56 261 ALA B N 1
ATOM 4274 C CA . ALA B 1 261 ? -4.066 23.75 -6.684 1 98.56 261 ALA B CA 1
ATOM 4275 C C . ALA B 1 261 ? -5.43 24.094 -7.27 1 98.56 261 ALA B C 1
ATOM 4277 O O . ALA B 1 261 ? -5.523 24.891 -8.203 1 98.56 261 ALA B O 1
ATOM 4278 N N . TRP B 1 262 ? -6.496 23.469 -6.746 1 98.56 262 TRP B N 1
ATOM 4279 C CA . TRP B 1 262 ? -7.875 23.812 -7.07 1 98.56 262 TRP B CA 1
ATOM 4280 C C . TRP B 1 262 ? -8.211 25.219 -6.586 1 98.56 262 TRP B C 1
ATOM 4282 O O . TRP B 1 262 ? -8.992 25.938 -7.219 1 98.56 262 TRP B O 1
ATOM 4292 N N . GLY B 1 263 ? -7.586 25.609 -5.473 1 98.56 263 GLY B N 1
ATOM 4293 C CA . GLY B 1 263 ? -7.773 26.922 -4.891 1 98.56 263 GLY B CA 1
ATOM 4294 C C . GLY B 1 263 ? -6.625 27.359 -3.994 1 98.56 263 GLY B C 1
ATOM 4295 O O . GLY B 1 263 ? -5.746 26.547 -3.678 1 98.56 263 GLY B O 1
ATOM 4296 N N . ILE B 1 264 ? -6.695 28.672 -3.676 1 98.81 264 ILE B N 1
ATOM 4297 C CA . ILE B 1 264 ? -5.688 29.266 -2.805 1 98.81 264 ILE B CA 1
ATOM 4298 C C . ILE B 1 264 ? -6.375 30.016 -1.667 1 98.81 264 ILE B C 1
ATOM 4300 O O . ILE B 1 264 ? -7.363 30.734 -1.887 1 98.81 264 ILE B O 1
ATOM 4304 N N . THR B 1 265 ? -5.859 29.828 -0.454 1 98.75 265 THR B N 1
ATOM 4305 C CA . THR B 1 265 ? -6.457 30.531 0.673 1 98.75 265 THR B CA 1
ATOM 4306 C C . THR B 1 265 ? -6.258 32.031 0.537 1 98.75 265 THR B C 1
ATOM 4308 O O . THR B 1 265 ? -5.285 32.5 -0.073 1 98.75 265 THR B O 1
ATOM 4311 N N . ASP B 1 266 ? -7.152 32.781 1.153 1 98.38 266 ASP B N 1
ATOM 4312 C CA . ASP B 1 266 ? -7.02 34.25 1.174 1 98.38 266 ASP B CA 1
ATOM 4313 C C . ASP B 1 266 ? -6.016 34.688 2.232 1 98.38 266 ASP B C 1
ATOM 4315 O O . ASP B 1 266 ? -5.336 35.688 2.061 1 98.38 266 ASP B O 1
ATOM 4319 N N . LEU B 1 267 ? -5.977 33.906 3.322 1 98.56 267 LEU B N 1
ATOM 4320 C CA . LEU B 1 267 ? -5.137 34.25 4.465 1 98.56 267 LEU B CA 1
ATOM 4321 C C . LEU B 1 267 ? -4 33.25 4.629 1 98.56 267 LEU B C 1
ATOM 4323 O O . LEU B 1 267 ? -4.07 32.156 4.102 1 98.56 267 LEU B O 1
ATOM 4327 N N . SER B 1 268 ? -3.008 33.656 5.391 1 98.38 268 SER B N 1
ATOM 4328 C CA . SER B 1 268 ? -1.872 32.812 5.699 1 98.38 268 SER B CA 1
ATOM 4329 C C . SER B 1 268 ? -2.207 31.828 6.82 1 98.38 268 SER B C 1
ATOM 4331 O O . SER B 1 268 ? -3.256 31.938 7.461 1 98.38 268 SER B O 1
ATOM 4333 N N . ASN B 1 269 ? -1.308 30.859 6.988 1 98.38 269 ASN B N 1
ATOM 4334 C CA . ASN B 1 269 ? -1.455 29.953 8.117 1 98.38 269 ASN B CA 1
ATOM 4335 C C . ASN B 1 269 ? -1.443 30.703 9.445 1 98.38 269 ASN B C 1
ATOM 4337 O O . ASN B 1 269 ? -2.143 30.312 10.383 1 98.38 269 ASN B O 1
ATOM 4341 N N . GLU B 1 270 ? -0.657 31.781 9.516 1 98.19 270 GLU B N 1
ATOM 4342 C CA . GLU B 1 270 ? -0.596 32.594 10.719 1 98.19 270 GLU B CA 1
ATOM 4343 C C . GLU B 1 270 ? -1.957 33.219 11.039 1 98.19 270 GLU B C 1
ATOM 4345 O O . GLU B 1 270 ? -2.332 33.312 12.211 1 98.19 270 GLU B O 1
ATOM 4350 N N . ASP B 1 271 ? -2.652 33.531 10.016 1 98.44 271 ASP B N 1
ATOM 4351 C CA . ASP B 1 271 ? -3.9 34.25 10.164 1 98.44 271 ASP B CA 1
ATOM 4352 C C . ASP B 1 271 ? -5.105 33.312 10.109 1 98.44 271 ASP B C 1
ATOM 4354 O O . ASP B 1 271 ? -6.246 33.781 10 1 98.44 271 ASP B O 1
ATOM 4358 N N . GLY B 1 272 ? -4.906 32.031 10.148 1 98.5 272 GLY B N 1
ATOM 4359 C CA . GLY B 1 272 ? -5.984 31.062 10.172 1 98.5 272 GLY B CA 1
ATOM 4360 C C . GLY B 1 272 ? -6.531 30.75 8.789 1 98.5 272 GLY B C 1
ATOM 4361 O O . GLY B 1 272 ? -7.73 30.516 8.633 1 98.5 272 GLY B O 1
ATOM 4362 N N . GLY B 1 273 ? -5.691 30.812 7.793 1 98.62 273 GLY B N 1
ATOM 4363 C CA . GLY B 1 273 ? -6.109 30.672 6.406 1 98.62 273 GLY B CA 1
ATOM 4364 C C . GLY B 1 273 ? -6.859 29.375 6.137 1 98.62 273 GLY B C 1
ATOM 4365 O O . GLY B 1 273 ? -7.867 29.375 5.426 1 98.62 273 GLY B O 1
ATOM 4366 N N . LEU B 1 274 ? -6.352 28.219 6.66 1 98.81 274 LEU B N 1
ATOM 4367 C CA . LEU B 1 274 ? -7.043 26.938 6.496 1 98.81 274 LEU B CA 1
ATOM 4368 C C . LEU B 1 274 ? -8.461 27.016 7.055 1 98.81 274 LEU B C 1
ATOM 4370 O O . LEU B 1 274 ? -9.422 26.656 6.375 1 98.81 274 LEU B O 1
ATOM 4374 N N . GLY B 1 275 ? -8.586 27.469 8.227 1 98.88 275 GLY B N 1
ATOM 4375 C CA . GLY B 1 275 ? -9.891 27.531 8.875 1 98.88 275 GLY B CA 1
ATOM 4376 C C . GLY B 1 275 ? -10.859 28.469 8.172 1 98.88 275 GLY B C 1
ATOM 4377 O O . GLY B 1 275 ? -12.023 28.125 7.977 1 98.88 275 GLY B O 1
ATOM 4378 N N . ASP B 1 276 ? -10.367 29.703 7.832 1 98.69 276 ASP B N 1
ATOM 4379 C CA . ASP B 1 276 ? -11.172 30.672 7.117 1 98.69 276 ASP B CA 1
ATOM 4380 C C . ASP B 1 276 ? -11.742 30.078 5.828 1 98.69 276 ASP B C 1
ATOM 4382 O O . ASP B 1 276 ? -12.938 30.203 5.555 1 98.69 276 ASP B O 1
ATOM 4386 N N . THR B 1 277 ? -10.898 29.391 5.113 1 98.75 277 THR B N 1
ATOM 4387 C CA . THR B 1 277 ? -11.281 28.797 3.838 1 98.75 277 THR B CA 1
ATOM 4388 C C . THR B 1 277 ? -12.258 27.641 4.055 1 98.75 277 THR B C 1
ATOM 4390 O O . THR B 1 277 ? -13.266 27.531 3.355 1 98.75 277 THR B O 1
ATOM 4393 N N . LEU B 1 278 ? -11.961 26.797 4.988 1 98.5 278 LEU B N 1
ATOM 4394 C CA . LEU B 1 278 ? -12.812 25.641 5.273 1 98.5 278 LEU B CA 1
ATOM 4395 C C . LEU B 1 278 ? -14.211 26.094 5.672 1 98.5 278 LEU B C 1
ATOM 4397 O O . LEU B 1 278 ? -15.203 25.531 5.207 1 98.5 278 LEU B O 1
ATOM 4401 N N . ASN B 1 279 ? -14.273 27.125 6.508 1 97.81 279 ASN B N 1
ATOM 4402 C CA . ASN B 1 279 ? -15.57 27.672 6.914 1 97.81 279 ASN B CA 1
ATOM 4403 C C . ASN B 1 279 ? -16.375 28.156 5.711 1 97.81 279 ASN B C 1
ATOM 4405 O O . ASN B 1 279 ? -17.578 27.906 5.625 1 97.81 279 ASN B O 1
ATOM 4409 N N . LYS B 1 280 ? -15.703 28.812 4.848 1 96.81 280 LYS B N 1
ATOM 4410 C CA . LYS B 1 280 ? -16.375 29.328 3.658 1 96.81 280 LYS B CA 1
ATOM 4411 C C . LYS B 1 280 ? -16.875 28.203 2.768 1 96.81 280 LYS B C 1
ATOM 4413 O O . LYS B 1 280 ? -17.953 28.297 2.172 1 96.81 280 LYS B O 1
ATOM 4418 N N . LEU B 1 281 ? -16.109 27.094 2.672 1 96.94 281 LEU B N 1
ATOM 4419 C CA . LEU B 1 281 ? -16.438 25.984 1.794 1 96.94 281 LEU B CA 1
ATOM 4420 C C . LEU B 1 281 ? -17.625 25.188 2.344 1 96.94 281 LEU B C 1
ATOM 4422 O O . LEU B 1 281 ? -18.469 24.719 1.581 1 96.94 281 LEU B O 1
ATOM 4426 N N . LEU B 1 282 ? -17.672 25.031 3.654 1 95.62 282 LEU B N 1
ATOM 4427 C CA . LEU B 1 282 ? -18.641 24.109 4.242 1 95.62 282 LEU B CA 1
ATOM 4428 C C . LEU B 1 282 ? -19.891 24.844 4.703 1 95.62 282 LEU B C 1
ATOM 4430 O O . LEU B 1 282 ? -20.844 24.234 5.16 1 95.62 282 LEU B O 1
ATOM 4434 N N . LYS B 1 283 ? -19.891 26.141 4.672 1 85.81 283 LYS B N 1
ATOM 4435 C CA . LYS B 1 283 ? -21.094 26.922 4.953 1 85.81 283 LYS B CA 1
ATOM 4436 C C . LYS B 1 283 ? -22.016 26.953 3.742 1 85.81 283 LYS B C 1
ATOM 4438 O O . LYS B 1 283 ? -21.562 27 2.6 1 85.81 283 LYS B O 1
#

Organism: Mesoplasma florum (strain ATCC 33453 / NBRC 100688 / NCTC 11704 / L1) (NCBI:txid265311)

Radius of gyration: 24.77 Å; Cα contacts (8 Å, |Δi|>4): 1278; chains: 2; bounding box: 67×65×51 Å

pLDDT: mean 92.59, std 11.53, range [40.69, 98.94]